Protein AF-A0A929Q0I8-F1 (afdb_monomer)

Secondary structure (DSSP, 8-state):
--TT-TT------TT---TT--B-TTTTTT-TT------TT---TT--B-TTTTTT-TT--EEE-TT---TT--B-TTTT---BTTBPPPPP---EEE-TT---TT-SB-TTTTTT-TT------TT---TT--B-TTTTTT-TT------TT---TT--B-TTTTTT-TT-S----TT---TT--B-TTTTTT-TT-S----TT---TT--B-TTTTTT-TT------TT---TT--B-TTTTTT-TT-S----TT---TT--SSTTSSTTTTTT-TT--EE--TT---TT--B-TTTTTT-TT--EE--TT---TT--B-TTTTTT-TT--EEE-TT---TT--B-TTTTTT-TT--EEE-TTGGG-SS--B-TTTTTT-TT------TT---TT--B-TTTTTT-TT--EEE-TT---TT--B-TTTTTT-TT--EEE-TT---TT--B-TTTTTT-TT------TT---TT--B-TTTTTT-TT-SEEE-TT---TT-SB-TTTTTT-TT--EEE-TT---TT--B-TTTTTT-TT--EEE-TT---TT--B-TTTTTT-TT--EEE-S-----TT-----TTTTTT-TT-EEE-TTS-EEE--TT--SGGG--TTTSSEE-THHHHHHHHS---TT-S----S-TTPPP--TT-----

Solvent-accessible surface area (backbone atoms only — not comparable to full-atom values): 29228 Å² total; per-residue (Å²): 120,43,52,61,39,42,85,42,45,72,75,89,55,96,86,56,89,32,64,84,41,41,69,40,57,30,29,36,15,35,15,35,44,21,38,56,66,78,51,78,73,46,42,32,66,52,21,34,35,38,30,24,22,42,13,34,26,29,40,25,34,48,45,66,42,61,59,40,38,33,64,51,23,36,33,37,34,21,22,46,12,24,72,46,99,90,44,94,50,70,68,30,42,32,41,46,64,43,49,73,42,38,35,35,60,51,22,38,32,41,29,24,24,35,13,34,27,36,45,22,41,56,64,73,48,85,45,45,34,34,66,50,21,30,30,36,30,21,26,38,13,34,17,32,41,21,47,51,66,73,49,84,62,47,36,31,69,51,20,32,31,39,26,21,23,37,16,30,19,33,38,24,47,59,72,74,54,78,65,46,40,31,73,51,22,33,31,36,28,17,23,38,16,29,21,33,36,20,44,54,64,80,52,83,59,44,38,33,66,53,21,33,33,34,36,20,26,37,19,35,18,34,37,23,44,49,63,75,48,84,61,43,38,29,68,51,21,32,26,40,11,23,24,37,16,32,20,33,36,21,45,55,64,76,48,91,45,51,41,34,77,44,33,36,64,48,61,59,20,50,17,23,25,34,21,34,19,36,34,24,36,51,58,75,47,78,67,39,47,34,54,53,32,25,24,40,33,25,26,37,15,38,16,35,40,23,40,51,65,69,48,80,51,42,35,30,65,50,19,35,30,37,31,24,23,36,18,33,18,34,40,21,37,51,47,68,40,62,59,40,40,36,50,50,19,34,33,32,34,24,22,38,16,35,15,34,44,25,47,45,70,44,49,80,31,36,62,40,28,66,48,30,29,33,34,32,23,23,40,16,33,18,34,43,22,39,61,71,78,52,91,37,54,46,29,74,51,26,38,39,44,28,24,24,34,20,36,16,34,35,24,35,51,45,73,41,63,69,40,42,30,66,60,23,36,45,38,35,24,25,36,17,34,15,34,43,24,38,47,71,40,58,85,39,46,37,32,73,53,21,32,34,37,26,21,24,39,14,34,18,32,40,24,46,62,71,83,54,84,70,45,38,30,63,57,22,32,36,38,32,22,23,34,17,32,21,36,34,22,38,54,44,70,40,49,66,34,35,32,56,49,20,42,31,36,35,24,22,37,17,36,16,35,45,23,41,43,65,40,46,82,30,42,30,30,60,51,19,31,33,34,32,26,24,35,16,35,18,34,42,22,36,55,44,63,46,47,58,61,37,45,49,50,41,49,33,39,23,25,23,40,16,43,14,43,45,24,31,38,35,32,35,50,91,67,56,67,41,95,81,56,80,51,71,24,57,39,18,46,32,66,23,70,48,25,39,10,19,27,83,86,66,49,79,35,68,56,49,93,90,63,21,41,59,83,29,66,23,38,67,66,13,42,19,25,51,62,57,60,51,60,45,48,72,76,51,68,77,64,93,84,53,97,70,90,83,79,90,76,89,87,73,77,90,60,71,89,76,78,77,85,80,135

Nearest PDB structures (foldseek):
  5zln-assembly1_B  TM=1.702E-01  e=1.047E-07  Mus musculus
  5y3m-assembly1_A  TM=1.767E-01  e=3.976E-07  Bos taurus
  8fo2-assembly1_E  TM=2.781E-01  e=6.245E-02  Homo sapiens
  8e06-assembly1_A  TM=2.350E-01  e=2.268E-01  Homo sapiens

Structure (mmCIF, N/CA/C/O backbone):
data_AF-A0A929Q0I8-F1
#
_entry.id   AF-A0A929Q0I8-F1
#
loop_
_atom_site.group_PDB
_atom_site.id
_atom_site.type_symbol
_atom_site.label_atom_id
_atom_site.label_alt_id
_atom_site.label_comp_id
_atom_site.label_asym_id
_atom_site.label_entity_id
_atom_site.label_seq_id
_atom_site.pdbx_PDB_ins_code
_atom_site.Cartn_x
_atom_site.Cartn_y
_atom_site.Cartn_z
_atom_site.occupancy
_atom_site.B_iso_or_equiv
_atom_site.auth_seq_id
_atom_site.auth_comp_id
_atom_site.auth_asym_id
_atom_site.auth_atom_id
_atom_site.pdbx_PDB_model_num
ATOM 1 N N . MET A 1 1 ? -1.353 19.600 44.194 1.00 79.69 1 MET A N 1
ATOM 2 C CA . MET A 1 1 ? -0.364 19.901 45.259 1.00 79.69 1 MET A CA 1
ATOM 3 C C . MET A 1 1 ? 1.041 19.436 44.879 1.00 79.69 1 MET A C 1
ATOM 5 O O . MET A 1 1 ? 1.974 20.215 45.030 1.00 79.69 1 MET A O 1
ATOM 9 N N . PHE A 1 2 ? 1.204 18.216 44.356 1.00 90.06 2 PHE A N 1
ATOM 10 C CA . PHE A 1 2 ? 2.511 17.620 44.038 1.00 90.06 2 PHE A CA 1
ATOM 11 C C . PHE A 1 2 ? 2.788 17.461 42.538 1.00 90.06 2 PHE A C 1
ATOM 13 O O . PHE A 1 2 ? 3.852 16.965 42.183 1.00 90.06 2 PHE A O 1
ATOM 20 N N . LYS A 1 3 ? 1.869 17.923 41.677 1.00 89.94 3 LYS A N 1
ATOM 21 C CA . LYS A 1 3 ? 1.987 17.838 40.219 1.00 89.94 3 LYS A CA 1
ATOM 22 C C . LYS A 1 3 ? 3.400 18.173 39.714 1.00 89.94 3 LYS A C 1
ATOM 24 O O . LYS A 1 3 ? 3.936 19.227 40.060 1.00 89.94 3 LYS A O 1
ATOM 29 N N . GLY A 1 4 ? 3.964 17.303 38.877 1.00 87.38 4 GLY A N 1
ATOM 30 C CA . GLY A 1 4 ? 5.239 17.513 38.182 1.00 87.38 4 GLY A CA 1
ATOM 31 C C . GLY A 1 4 ? 6.490 17.339 39.045 1.00 87.38 4 GLY A C 1
ATOM 32 O O . GLY A 1 4 ? 7.600 17.583 38.571 1.00 87.38 4 GLY A O 1
ATOM 33 N N . ARG A 1 5 ? 6.359 16.932 40.315 1.00 90.94 5 ARG A N 1
ATOM 34 C CA . ARG A 1 5 ? 7.515 16.656 41.182 1.00 90.94 5 ARG A CA 1
ATOM 35 C C . ARG A 1 5 ? 8.110 15.287 40.852 1.00 90.94 5 ARG A C 1
ATOM 37 O O . ARG A 1 5 ? 7.909 14.325 41.587 1.00 90.94 5 ARG A O 1
ATOM 44 N N . SER A 1 6 ? 8.849 15.217 39.750 1.00 86.25 6 SER A N 1
ATOM 45 C CA . SER A 1 6 ? 9.398 13.976 39.192 1.00 86.25 6 SER A CA 1
ATOM 46 C C . SER A 1 6 ? 10.383 13.253 40.110 1.00 86.25 6 SER A C 1
ATOM 48 O O . SER A 1 6 ? 10.469 12.038 40.040 1.00 86.25 6 SER A O 1
ATOM 50 N N . THR A 1 7 ? 11.083 13.959 41.002 1.00 88.88 7 THR A N 1
ATOM 51 C CA . THR A 1 7 ? 12.050 13.378 41.955 1.00 88.88 7 THR A CA 1
ATOM 52 C C . THR A 1 7 ? 11.431 12.934 43.284 1.00 88.88 7 THR A C 1
ATOM 54 O O . THR A 1 7 ? 12.147 12.488 44.178 1.00 88.88 7 THR A O 1
ATOM 57 N N . LEU A 1 8 ? 10.115 13.085 43.454 1.00 88.12 8 LEU A N 1
ATOM 58 C CA . LEU A 1 8 ? 9.428 12.773 44.703 1.00 88.12 8 LEU A CA 1
ATOM 59 C C . LEU A 1 8 ? 9.242 11.260 44.855 1.00 88.12 8 LEU A C 1
ATOM 61 O O . LEU A 1 8 ? 8.401 10.678 44.181 1.00 88.12 8 LEU A O 1
ATOM 65 N N . GLU A 1 9 ? 10.015 10.636 45.745 1.00 87.12 9 GLU A N 1
ATOM 66 C CA . GLU A 1 9 ? 9.965 9.180 45.960 1.00 87.12 9 GLU A CA 1
ATOM 67 C C . GLU A 1 9 ? 8.986 8.747 47.058 1.00 87.12 9 GLU A C 1
ATOM 69 O O . GLU A 1 9 ? 8.357 7.700 46.931 1.00 87.12 9 GLU A O 1
ATOM 74 N N . ASN A 1 10 ? 8.861 9.546 48.125 1.00 82.12 10 ASN A N 1
ATOM 75 C CA . ASN A 1 10 ? 8.036 9.270 49.305 1.00 82.12 10 ASN A CA 1
ATOM 76 C C . ASN A 1 10 ? 7.401 10.566 49.830 1.00 82.12 10 ASN A C 1
ATOM 78 O O . ASN A 1 10 ? 7.987 11.644 49.701 1.00 82.12 10 ASN A O 1
ATOM 82 N N . ILE A 1 11 ? 6.225 10.462 50.454 1.00 82.19 11 ILE A N 1
ATOM 83 C CA . ILE A 1 11 ? 5.508 11.596 51.051 1.00 82.19 11 ILE A CA 1
ATOM 84 C C . ILE A 1 11 ? 4.921 11.165 52.398 1.00 82.19 11 ILE A C 1
ATOM 86 O O . ILE A 1 11 ? 4.290 10.115 52.486 1.00 82.19 11 ILE A O 1
ATOM 90 N N . ASP A 1 12 ? 5.117 11.983 53.431 1.00 83.81 12 ASP A N 1
ATOM 91 C CA . ASP A 1 12 ? 4.470 11.821 54.736 1.00 83.81 12 ASP A CA 1
ATOM 92 C C . ASP A 1 12 ? 3.257 12.760 54.840 1.00 83.81 12 ASP A C 1
ATOM 94 O O . ASP A 1 12 ? 3.385 13.975 54.668 1.00 83.81 12 ASP A O 1
ATOM 98 N N . PHE A 1 13 ? 2.084 12.189 55.121 1.00 84.31 13 PHE A N 1
ATOM 99 C CA . PHE A 1 13 ? 0.815 12.908 55.276 1.00 84.31 13 PHE A CA 1
ATOM 100 C C . PHE A 1 13 ? 0.287 12.941 56.710 1.00 84.31 13 PHE A C 1
ATOM 102 O O . PHE A 1 13 ? -0.841 13.377 56.923 1.00 84.31 13 PHE A O 1
ATOM 109 N N . SER A 1 14 ? 1.073 12.510 57.699 1.00 84.19 14 SER A N 1
ATOM 110 C CA . SER A 1 14 ? 0.638 12.389 59.099 1.00 84.19 14 SER A CA 1
ATOM 111 C C . SER A 1 14 ? 0.013 13.659 59.699 1.00 84.19 14 SER A C 1
ATOM 113 O O . SER A 1 14 ? -0.784 13.556 60.625 1.00 84.19 14 SER A O 1
ATOM 115 N N . ASN A 1 15 ? 0.321 14.841 59.150 1.00 83.56 15 ASN A N 1
ATOM 116 C CA . ASN A 1 15 ? -0.175 16.140 59.620 1.00 83.56 15 ASN A CA 1
ATOM 117 C C . ASN A 1 15 ? -1.026 16.904 58.585 1.00 83.56 15 ASN A C 1
ATOM 119 O O . ASN A 1 15 ? -1.163 18.124 58.689 1.00 83.56 15 ASN A O 1
ATOM 123 N N . VAL A 1 16 ? -1.556 16.232 57.557 1.00 87.44 16 VAL A N 1
ATOM 124 C CA . VAL A 1 16 ? -2.343 16.881 56.493 1.00 87.44 16 VAL A CA 1
ATOM 125 C C . VAL A 1 16 ? -3.837 16.635 56.703 1.00 87.44 16 VAL A C 1
ATOM 127 O O . VAL A 1 16 ? -4.315 15.521 56.520 1.00 87.44 16 VAL A O 1
ATOM 130 N N . ASP A 1 17 ? -4.586 17.690 57.036 1.00 90.00 17 ASP A N 1
ATOM 131 C CA . ASP A 1 17 ? -6.053 17.661 57.066 1.00 90.00 17 ASP A CA 1
ATOM 132 C C . ASP A 1 17 ? -6.619 17.837 55.649 1.00 90.00 17 ASP A C 1
ATOM 134 O O . ASP A 1 17 ? -6.392 18.854 54.986 1.00 90.00 17 ASP A O 1
ATOM 138 N N . THR A 1 18 ? -7.354 16.829 55.182 1.00 93.44 18 THR A N 1
ATOM 139 C CA . THR A 1 18 ? -7.982 16.794 53.853 1.00 93.44 18 THR A CA 1
ATOM 140 C C . THR A 1 18 ? -9.503 16.947 53.900 1.00 93.44 18 THR A C 1
ATOM 142 O O . THR A 1 18 ? -10.119 17.060 52.843 1.00 93.44 18 THR A O 1
ATOM 145 N N . SER A 1 19 ? -10.107 17.076 55.088 1.00 93.88 19 SER A N 1
ATOM 146 C CA . SER A 1 19 ? -11.567 17.078 55.285 1.00 93.88 19 SER A CA 1
ATOM 147 C C . SER A 1 19 ? -12.307 18.175 54.512 1.00 93.88 19 SER A C 1
ATOM 149 O O . SER A 1 19 ? -13.461 18.004 54.138 1.00 93.88 19 SER A O 1
ATOM 151 N N . ASN A 1 20 ? -11.648 19.298 54.209 1.00 94.38 20 ASN A N 1
ATOM 152 C CA . ASN A 1 20 ? -12.231 20.410 53.447 1.00 94.38 20 ASN A CA 1
ATOM 153 C C . ASN A 1 20 ? -11.864 20.405 51.950 1.00 94.38 20 ASN A C 1
ATOM 155 O O . ASN A 1 20 ? -12.253 21.318 51.211 1.00 94.38 20 ASN A O 1
ATOM 159 N N . VAL A 1 21 ? -11.096 19.418 51.480 1.00 95.44 21 VAL A N 1
ATOM 160 C CA . VAL A 1 21 ? -10.652 19.342 50.084 1.00 95.44 21 VAL A CA 1
ATOM 161 C C . VAL A 1 21 ? -11.817 18.908 49.202 1.00 95.44 21 VAL A C 1
ATOM 163 O O . VAL A 1 21 ? -12.385 17.838 49.377 1.00 95.44 21 VAL A O 1
ATOM 166 N N . LYS A 1 22 ? -12.145 19.737 48.205 1.00 95.31 22 LYS A N 1
ATOM 167 C CA . LYS A 1 22 ? -13.172 19.422 47.196 1.00 95.31 22 LYS A CA 1
ATOM 168 C C . LYS A 1 22 ? -12.602 18.940 45.867 1.00 95.31 22 LYS A C 1
ATOM 170 O O . LYS A 1 22 ? -13.297 18.294 45.095 1.00 95.31 22 LYS A O 1
ATOM 175 N N . ASN A 1 23 ? -11.350 19.277 45.574 1.00 95.81 23 ASN A N 1
ATOM 176 C CA . ASN A 1 23 ? -10.743 19.041 44.272 1.00 95.81 23 ASN A CA 1
ATOM 177 C C . ASN A 1 23 ? -9.352 18.419 44.449 1.00 95.81 23 ASN A C 1
ATOM 179 O O . ASN A 1 23 ? -8.457 19.047 45.016 1.00 95.81 23 ASN A O 1
ATOM 183 N N . MET A 1 24 ? -9.191 17.192 43.954 1.00 96.06 24 MET A N 1
ATOM 184 C CA . MET A 1 24 ? -7.927 16.449 43.922 1.00 96.06 24 MET A CA 1
ATOM 185 C C . MET A 1 24 ? -7.386 16.282 42.492 1.00 96.06 24 MET A C 1
ATOM 187 O O . MET A 1 24 ? -6.508 15.451 42.247 1.00 96.06 24 MET A O 1
ATOM 191 N N . TYR A 1 25 ? -7.861 17.108 41.555 1.00 96.12 25 TYR A N 1
ATOM 192 C CA . TYR A 1 25 ? -7.395 17.156 40.175 1.00 96.12 25 TYR A CA 1
ATOM 193 C C . TYR A 1 25 ? -5.869 17.244 40.118 1.00 96.12 25 TYR A C 1
ATOM 195 O O . TYR A 1 25 ? -5.253 18.157 40.682 1.00 96.12 25 TYR A O 1
ATOM 203 N N . MET A 1 26 ? -5.257 16.283 39.426 1.00 95.00 26 MET A N 1
ATOM 204 C CA . MET A 1 26 ? -3.807 16.196 39.229 1.00 95.00 26 MET A CA 1
ATOM 205 C C . MET A 1 26 ? -2.979 16.236 40.524 1.00 95.00 26 MET A C 1
ATOM 207 O O . MET A 1 26 ? -1.839 16.709 40.502 1.00 95.00 26 MET A O 1
ATOM 211 N N . MET A 1 27 ? -3.513 15.792 41.670 1.00 94.81 27 MET A N 1
ATOM 212 C CA . MET A 1 27 ? -2.831 15.967 42.958 1.00 94.81 27 MET A CA 1
ATOM 213 C C . MET A 1 27 ? -1.394 15.426 42.956 1.00 94.81 27 MET A C 1
ATOM 215 O O . MET A 1 27 ? -0.507 16.152 43.423 1.00 94.81 27 MET A O 1
ATOM 219 N N . PHE A 1 28 ? -1.190 14.234 42.389 1.00 94.31 28 PHE A N 1
ATOM 220 C CA . PHE A 1 28 ? 0.084 13.521 42.229 1.00 94.31 28 PHE A CA 1
ATOM 221 C C . PHE A 1 28 ? 0.508 13.360 40.769 1.00 94.31 28 PHE A C 1
ATOM 223 O O . PHE A 1 28 ? 1.432 12.610 40.476 1.00 94.31 28 PHE A O 1
ATOM 230 N N . CYS A 1 29 ? -0.155 14.047 39.840 1.00 93.31 29 CYS A N 1
ATOM 231 C CA . CYS A 1 29 ? 0.112 13.842 38.426 1.00 93.31 29 CYS A CA 1
ATOM 232 C C . CYS A 1 29 ? 1.588 14.125 38.086 1.00 93.31 29 CYS A C 1
ATOM 234 O O . CYS A 1 29 ? 2.140 15.122 38.547 1.00 93.31 29 CYS A O 1
ATOM 236 N N . GLU A 1 30 ? 2.226 13.279 37.277 1.00 92.00 30 GLU A N 1
ATOM 237 C CA . GLU A 1 30 ? 3.642 13.400 36.880 1.00 92.00 30 GLU A CA 1
ATOM 238 C C . GLU A 1 30 ? 4.655 13.263 38.036 1.00 92.00 30 GLU A C 1
ATOM 240 O O . GLU A 1 30 ? 5.812 13.674 37.914 1.00 92.00 30 GLU A O 1
ATOM 245 N N . CYS A 1 31 ? 4.272 12.656 39.163 1.00 93.38 31 CYS A N 1
ATOM 246 C CA . CYS A 1 31 ? 5.220 12.210 40.188 1.00 93.38 31 CYS A CA 1
ATOM 247 C C . CYS A 1 31 ? 5.913 10.903 39.752 1.00 93.38 31 CYS A C 1
ATOM 249 O O . CYS A 1 31 ? 5.672 9.836 40.309 1.00 93.38 31 CYS A O 1
ATOM 251 N N . SER A 1 32 ? 6.765 10.977 38.725 1.00 91.31 32 SER A N 1
ATOM 252 C CA . SER A 1 32 ? 7.326 9.807 38.028 1.00 91.31 32 SER A CA 1
ATOM 253 C C . SER A 1 32 ? 8.183 8.880 38.895 1.00 91.31 32 SER A C 1
ATOM 255 O O . SER A 1 32 ? 8.200 7.683 38.629 1.00 91.31 32 SER A O 1
ATOM 257 N N . SER A 1 33 ? 8.873 9.383 39.926 1.00 92.75 33 SER A N 1
ATOM 258 C CA . SER A 1 33 ? 9.679 8.557 40.849 1.00 92.75 33 SER A CA 1
ATOM 259 C C . SER A 1 33 ? 8.918 8.064 42.084 1.00 92.75 33 SER A C 1
ATOM 261 O O . SER A 1 33 ? 9.507 7.379 42.921 1.00 92.75 33 SER A O 1
ATOM 263 N N . LEU A 1 34 ? 7.627 8.383 42.219 1.00 92.00 34 LEU A N 1
ATOM 264 C CA . LEU A 1 34 ? 6.819 7.971 43.366 1.00 92.00 34 LEU A CA 1
ATOM 265 C C . LEU A 1 34 ? 6.562 6.464 43.302 1.00 92.00 34 LEU A C 1
ATOM 267 O O . LEU A 1 34 ? 5.889 6.000 42.386 1.00 92.00 34 LEU A O 1
ATOM 271 N N . LYS A 1 35 ? 7.090 5.702 44.268 1.00 90.00 35 LYS A N 1
ATOM 272 C CA . LYS A 1 35 ? 7.001 4.228 44.264 1.00 90.00 35 LYS A CA 1
ATOM 273 C C . LYS A 1 35 ? 5.825 3.681 45.056 1.00 90.00 35 LYS A C 1
ATOM 275 O O . LYS A 1 35 ? 5.231 2.677 44.671 1.00 90.00 35 LYS A O 1
ATOM 280 N N . GLN A 1 36 ? 5.522 4.324 46.179 1.00 86.75 36 GLN A N 1
ATOM 281 C CA . GLN A 1 36 ? 4.468 3.935 47.109 1.00 86.75 36 GLN A CA 1
ATOM 282 C C . GLN A 1 36 ? 3.851 5.179 47.741 1.00 86.75 36 GLN A C 1
ATOM 284 O O . GLN A 1 36 ? 4.477 6.237 47.822 1.00 86.75 36 GLN A O 1
ATOM 289 N N . LEU A 1 37 ? 2.613 5.040 48.205 1.00 89.62 37 LEU A N 1
ATOM 290 C CA . LEU A 1 37 ? 1.876 6.112 48.850 1.00 89.62 37 LEU A CA 1
ATOM 291 C C . LEU A 1 37 ? 0.968 5.516 49.921 1.00 89.62 37 LEU A C 1
ATOM 293 O O . LEU A 1 37 ? 0.242 4.562 49.653 1.00 89.62 37 LEU A O 1
ATOM 297 N N . LYS A 1 38 ? 1.004 6.087 51.125 1.00 88.56 38 LYS A N 1
ATOM 298 C CA . LYS A 1 38 ? 0.107 5.712 52.217 1.00 88.56 38 LYS A CA 1
ATOM 299 C C . LYS A 1 38 ? -0.932 6.810 52.400 1.00 88.56 38 LYS A C 1
ATOM 301 O O . LYS A 1 38 ? -0.564 7.944 52.703 1.00 88.56 38 LYS A O 1
ATOM 306 N N . LEU A 1 39 ? -2.205 6.480 52.191 1.00 90.00 39 LEU A N 1
ATOM 307 C CA . LEU A 1 39 ? -3.308 7.448 52.134 1.00 90.00 39 LEU A CA 1
ATOM 308 C C . LEU A 1 39 ? -4.411 7.194 53.172 1.00 90.00 39 LEU A C 1
ATOM 310 O O . LEU A 1 39 ? -5.473 7.806 53.115 1.00 90.00 39 LEU A O 1
ATOM 314 N N . ASP A 1 40 ? -4.148 6.345 54.162 1.00 87.19 40 ASP A N 1
ATOM 315 C CA . ASP A 1 40 ? -5.127 5.900 55.164 1.00 87.19 40 ASP A CA 1
ATOM 316 C C . ASP A 1 40 ? -5.752 7.048 55.980 1.00 87.19 40 ASP A C 1
ATOM 318 O O . ASP A 1 40 ? -6.821 6.885 56.556 1.00 87.19 40 ASP A O 1
ATOM 322 N N . LEU A 1 41 ? -5.080 8.203 56.044 1.00 88.06 41 LEU A N 1
ATOM 323 C CA . LEU A 1 41 ? -5.513 9.382 56.801 1.00 88.06 41 LEU A CA 1
ATOM 324 C C . LEU A 1 41 ? -6.269 10.418 55.953 1.00 88.06 41 LEU A C 1
ATOM 326 O O . LEU A 1 41 ? -6.646 11.465 56.475 1.00 88.06 41 LEU A O 1
ATOM 330 N N . PHE A 1 42 ? -6.455 10.176 54.652 1.00 91.62 42 PHE A N 1
ATOM 331 C CA . PHE A 1 42 ? -7.177 11.110 53.791 1.00 91.62 42 PHE A CA 1
ATOM 332 C C . PHE A 1 42 ? -8.688 10.998 54.017 1.00 91.62 42 PHE A C 1
ATOM 334 O O . PHE A 1 42 ? -9.277 9.947 53.779 1.00 91.62 42 PHE A O 1
ATOM 341 N N . ASP A 1 43 ? -9.323 12.107 54.388 1.00 93.44 43 ASP A N 1
ATOM 342 C CA . ASP A 1 43 ? -10.771 12.269 54.313 1.00 93.44 43 ASP A CA 1
ATOM 343 C C . ASP A 1 43 ? -11.129 12.798 52.920 1.00 93.44 43 ASP A C 1
ATOM 345 O O . ASP A 1 43 ? -10.818 13.932 52.553 1.00 93.44 43 ASP A O 1
ATOM 349 N N . THR A 1 44 ? -11.761 11.941 52.123 1.00 96.25 44 THR A N 1
ATOM 350 C CA . THR A 1 44 ? -12.180 12.247 50.748 1.00 96.25 44 THR A CA 1
ATOM 351 C C . THR A 1 44 ? -13.679 12.498 50.628 1.00 96.25 44 THR A C 1
ATOM 353 O O . THR A 1 44 ? -14.160 12.765 49.528 1.00 96.25 44 THR A O 1
ATOM 356 N N . SER A 1 45 ? -14.413 12.514 51.747 1.00 96.19 45 SER A N 1
ATOM 357 C CA . SER A 1 45 ? -15.878 12.600 51.760 1.00 96.19 45 SER A CA 1
ATOM 358 C C . SER A 1 45 ? -16.430 13.877 51.117 1.00 96.19 45 SER A C 1
ATOM 360 O O . SER A 1 45 ? -17.559 13.879 50.637 1.00 96.19 45 SER A O 1
ATOM 362 N N . ASN A 1 46 ? -15.643 14.956 51.041 1.00 96.81 46 ASN A N 1
ATOM 363 C CA . ASN A 1 46 ? -16.028 16.217 50.394 1.00 96.81 46 ASN A CA 1
ATOM 364 C C . ASN A 1 46 ? -15.476 16.396 48.967 1.00 96.81 46 ASN A C 1
ATOM 366 O O . ASN A 1 46 ? -15.761 17.415 48.329 1.00 96.81 46 ASN A O 1
ATOM 370 N N . VAL A 1 47 ? -14.700 15.437 48.454 1.00 97.81 47 VAL A N 1
ATOM 371 C CA . VAL A 1 47 ? -14.067 15.524 47.132 1.00 97.81 47 VAL A CA 1
ATOM 372 C C . VAL A 1 47 ? -15.094 15.261 46.034 1.00 97.81 47 VAL A C 1
ATOM 374 O O . VAL A 1 47 ? -15.827 14.278 46.074 1.00 97.81 47 VAL A O 1
ATOM 377 N N . THR A 1 48 ? -15.119 16.127 45.019 1.00 97.00 48 THR A N 1
ATOM 378 C CA . THR A 1 48 ? -16.024 16.017 43.865 1.00 97.00 48 THR A CA 1
ATOM 379 C C . THR A 1 48 ? -15.310 15.770 42.532 1.00 97.00 48 THR A C 1
ATOM 381 O O . THR A 1 48 ? -15.947 15.312 41.580 1.00 97.00 48 THR A O 1
ATOM 384 N N . ASP A 1 49 ? -14.000 16.036 42.453 1.00 97.25 49 ASP A N 1
ATOM 385 C CA . ASP A 1 49 ? -13.169 15.891 41.246 1.00 97.25 49 ASP A CA 1
ATOM 386 C C . ASP A 1 49 ? -11.849 15.174 41.577 1.00 97.25 49 ASP A C 1
ATOM 388 O O . ASP A 1 49 ? -11.037 15.686 42.356 1.00 97.25 49 ASP A O 1
ATOM 392 N N . MET A 1 50 ? -11.641 13.998 40.974 1.00 97.06 50 MET A N 1
ATOM 393 C CA . MET A 1 50 ? -10.422 13.182 41.094 1.00 97.06 50 MET A CA 1
ATOM 394 C C . MET A 1 50 ? -9.722 12.966 39.743 1.00 97.06 50 MET A C 1
ATOM 396 O O . MET A 1 50 ? -8.910 12.047 39.594 1.00 97.06 50 MET A O 1
ATOM 400 N N . ARG A 1 51 ? -10.014 13.793 38.732 1.00 96.38 51 ARG A N 1
ATOM 401 C CA . ARG A 1 51 ? -9.406 13.642 37.403 1.00 96.38 51 ARG A CA 1
ATOM 402 C C . ARG A 1 51 ? -7.880 13.665 37.485 1.00 96.38 51 ARG A C 1
ATOM 404 O O . ARG A 1 51 ? -7.288 14.487 38.188 1.00 96.38 51 ARG A O 1
ATOM 411 N N . LEU A 1 52 ? -7.233 12.771 36.742 1.00 95.25 52 LEU A N 1
ATOM 412 C CA . LEU A 1 52 ? -5.771 12.691 36.625 1.00 95.25 52 LEU A CA 1
ATOM 413 C C . LEU A 1 52 ? -5.007 12.601 37.962 1.00 95.25 52 LEU A C 1
ATOM 415 O O . LEU A 1 52 ? -3.815 12.909 37.993 1.00 95.25 52 LEU A O 1
ATOM 419 N N . MET A 1 53 ? -5.654 12.228 39.075 1.00 96.19 53 MET A N 1
ATOM 420 C CA . MET A 1 53 ? -5.071 12.354 40.418 1.00 96.19 53 MET A CA 1
ATOM 421 C C . MET A 1 53 ? -3.699 11.677 40.540 1.00 96.19 53 MET A C 1
ATOM 423 O O . MET A 1 53 ? -2.794 12.279 41.116 1.00 96.19 53 MET A O 1
ATOM 427 N N . PHE A 1 54 ? -3.535 10.493 39.946 1.00 95.19 54 PHE A N 1
ATOM 428 C CA . PHE A 1 54 ? -2.308 9.686 39.912 1.00 95.19 54 PHE A CA 1
ATOM 429 C C . PHE A 1 54 ? -1.772 9.483 38.486 1.00 95.19 54 PHE A C 1
ATOM 431 O O . PHE A 1 54 ? -0.977 8.577 38.228 1.00 95.19 54 PHE A O 1
ATOM 438 N N . SER A 1 55 ? -2.211 10.314 37.540 1.00 93.88 55 SER A N 1
ATOM 439 C CA . SER A 1 55 ? -1.804 10.187 36.145 1.00 93.88 55 SER A CA 1
ATOM 440 C C . SER A 1 55 ? -0.293 10.386 36.000 1.00 93.88 55 SER A C 1
ATOM 442 O O . SER A 1 55 ? 0.281 11.295 36.599 1.00 93.88 55 SER A O 1
ATOM 444 N N . ARG A 1 56 ? 0.371 9.560 35.188 1.00 91.56 56 ARG A N 1
ATOM 445 C CA . ARG A 1 56 ? 1.829 9.609 34.954 1.00 91.56 56 ARG A CA 1
ATOM 446 C C . ARG A 1 56 ? 2.709 9.379 36.199 1.00 91.56 56 ARG A C 1
ATOM 448 O O . ARG A 1 56 ? 3.871 9.785 36.216 1.00 91.56 56 ARG A O 1
ATOM 455 N N . CYS A 1 57 ? 2.200 8.707 37.230 1.00 93.38 57 CYS A N 1
ATOM 456 C CA . CYS A 1 57 ? 3.021 8.152 38.312 1.00 93.38 57 CYS A CA 1
ATOM 457 C C . CYS A 1 57 ? 3.708 6.851 37.853 1.00 93.38 57 CYS A C 1
ATOM 459 O O . CYS A 1 57 ? 3.341 5.760 38.283 1.00 93.38 57 CYS A O 1
ATOM 461 N N . SER A 1 58 ? 4.681 6.953 36.942 1.00 92.62 58 SER A N 1
ATOM 462 C CA . SER A 1 58 ? 5.243 5.799 36.220 1.00 92.62 58 SER A CA 1
ATOM 463 C C . SER A 1 58 ? 5.939 4.759 37.106 1.00 92.62 58 SER A C 1
ATOM 465 O O . SER A 1 58 ? 5.947 3.589 36.738 1.00 92.62 58 SER A O 1
ATOM 467 N N . SER A 1 59 ? 6.488 5.146 38.264 1.00 93.94 59 SER A N 1
ATOM 468 C CA . SER A 1 59 ? 7.134 4.216 39.210 1.00 93.94 59 SER A CA 1
ATOM 469 C C . SER A 1 59 ? 6.197 3.641 40.278 1.00 93.94 59 SER A C 1
ATOM 471 O O . SER A 1 59 ? 6.655 2.841 41.093 1.00 93.94 59 SER A O 1
ATOM 473 N N . LEU A 1 60 ? 4.918 4.032 40.311 1.00 93.75 60 LEU A N 1
ATOM 474 C CA . LEU A 1 60 ? 3.986 3.595 41.351 1.00 93.75 60 LEU A CA 1
ATOM 475 C C . LEU A 1 60 ? 3.610 2.129 41.121 1.00 93.75 60 LEU A C 1
ATOM 477 O O . LEU A 1 60 ? 2.943 1.817 40.141 1.00 93.75 60 LEU A O 1
ATOM 481 N N . GLU A 1 61 ? 4.030 1.232 42.015 1.00 94.38 61 GLU A N 1
ATOM 482 C CA . GLU A 1 61 ? 3.848 -0.216 41.816 1.00 94.38 61 GLU A CA 1
ATOM 483 C C . GLU A 1 61 ? 2.511 -0.744 42.342 1.00 94.38 61 GLU A C 1
ATOM 485 O O . GLU A 1 61 ? 1.930 -1.678 41.783 1.00 94.38 61 GLU A O 1
ATOM 490 N N . SER A 1 62 ? 2.016 -0.150 43.423 1.00 94.12 62 SER A N 1
ATOM 491 C CA . SER A 1 62 ? 0.782 -0.557 44.088 1.00 94.12 62 SER A CA 1
ATOM 492 C C . SER A 1 62 ? 0.129 0.626 44.786 1.00 94.12 62 SER A C 1
ATOM 494 O O . SER A 1 62 ? 0.836 1.497 45.299 1.00 94.12 62 SER A O 1
ATOM 496 N N . LEU A 1 63 ? -1.198 0.617 44.884 1.00 94.81 63 LEU A N 1
ATOM 497 C CA . LEU A 1 63 ? -1.940 1.642 45.610 1.00 94.81 63 LEU A CA 1
ATOM 498 C C . LEU A 1 63 ? -3.132 1.036 46.355 1.00 94.81 63 LEU A C 1
ATOM 500 O O . LEU A 1 63 ? -3.922 0.295 45.772 1.00 94.81 63 LEU A O 1
ATOM 504 N N . ASP A 1 64 ? -3.265 1.367 47.637 1.00 94.69 64 ASP A N 1
ATOM 505 C CA . ASP A 1 64 ? -4.422 0.996 48.449 1.00 94.69 64 ASP A CA 1
ATOM 506 C C . ASP A 1 64 ? -5.293 2.230 48.702 1.00 94.69 64 ASP A C 1
ATOM 508 O O . ASP A 1 64 ? -4.822 3.205 49.288 1.00 94.69 64 ASP A O 1
ATOM 512 N N . LEU A 1 65 ? -6.541 2.200 48.223 1.00 95.25 65 LEU A N 1
ATOM 513 C CA . LEU A 1 65 ? -7.504 3.294 48.357 1.00 95.25 65 LEU A CA 1
ATOM 514 C C . LEU A 1 65 ? -8.747 2.894 49.163 1.00 95.25 65 LEU A C 1
ATOM 516 O O . LEU A 1 65 ? -9.764 3.573 49.072 1.00 95.25 65 LEU A O 1
ATOM 520 N N . GLN A 1 66 ? -8.687 1.839 49.982 1.00 93.81 66 GLN A N 1
ATOM 521 C CA . GLN A 1 66 ? -9.836 1.391 50.789 1.00 93.81 66 GLN A CA 1
ATOM 522 C C . GLN A 1 66 ? -10.400 2.448 51.758 1.00 93.81 66 GLN A C 1
ATOM 524 O O . GLN A 1 66 ? -11.543 2.334 52.194 1.00 93.81 66 GLN A O 1
ATOM 529 N N . SER A 1 67 ? -9.610 3.462 52.133 1.00 92.88 67 SER A N 1
ATOM 530 C CA . SER A 1 67 ? -10.056 4.561 52.999 1.00 92.88 67 SER A CA 1
ATOM 531 C C . SER A 1 67 ? -10.847 5.637 52.251 1.00 92.88 67 SER A C 1
ATOM 533 O O . SER A 1 67 ? -11.401 6.533 52.887 1.00 92.88 67 SER A O 1
ATOM 535 N N . PHE A 1 68 ? -10.894 5.591 50.915 1.00 96.06 68 PHE A N 1
ATOM 536 C CA . PHE A 1 68 ? -11.519 6.645 50.125 1.00 96.06 68 PHE A CA 1
ATOM 537 C C . PHE A 1 68 ? -13.045 6.511 50.136 1.00 96.06 68 PHE A C 1
ATOM 539 O O . PHE A 1 68 ? -13.581 5.447 49.822 1.00 96.06 68 PHE A O 1
ATOM 546 N N . ASP A 1 69 ? -13.734 7.616 50.433 1.00 95.81 69 ASP A N 1
ATOM 547 C CA . ASP A 1 69 ? -15.175 7.791 50.265 1.00 95.81 69 ASP A CA 1
ATOM 548 C C . ASP A 1 69 ? -15.432 8.602 48.993 1.00 95.81 69 ASP A C 1
ATOM 550 O O . ASP A 1 69 ? -15.305 9.826 48.969 1.00 95.81 69 ASP A O 1
ATOM 554 N N . THR A 1 70 ? -15.785 7.910 47.911 1.00 97.06 70 THR A N 1
ATOM 555 C CA . THR A 1 70 ? -15.961 8.528 46.591 1.00 97.06 70 THR A CA 1
ATOM 556 C C . THR A 1 70 ? -17.408 8.891 46.267 1.00 97.06 70 THR A C 1
ATOM 558 O O . THR A 1 70 ? -17.680 9.332 45.152 1.00 97.06 70 THR A O 1
ATOM 561 N N . ARG A 1 71 ? -18.341 8.806 47.231 1.00 96.38 71 ARG A N 1
ATOM 562 C CA . ARG A 1 71 ? -19.782 9.024 46.983 1.00 96.38 71 ARG A CA 1
ATOM 563 C C . ARG A 1 71 ? -20.125 10.386 46.385 1.00 96.38 71 ARG A C 1
ATOM 565 O O . ARG A 1 71 ? -21.143 10.513 45.717 1.00 96.38 71 ARG A O 1
ATOM 572 N N . ASN A 1 72 ? -19.309 11.407 46.642 1.00 96.56 72 ASN A N 1
ATOM 573 C CA . ASN A 1 72 ? -19.518 12.766 46.136 1.00 96.56 72 ASN A CA 1
ATOM 574 C C . ASN A 1 72 ? -18.695 13.073 44.875 1.00 96.56 72 ASN A C 1
ATOM 576 O O . ASN A 1 72 ? -18.849 14.146 44.287 1.00 96.56 72 ASN A O 1
ATOM 580 N N . VAL A 1 73 ? -17.845 12.142 44.432 1.00 97.69 73 VAL A N 1
ATOM 581 C CA . VAL A 1 73 ? -17.031 12.297 43.228 1.00 97.69 73 VAL A CA 1
ATOM 582 C C . VAL A 1 73 ? -17.929 12.180 42.003 1.00 97.69 73 VAL A C 1
ATOM 584 O O . VAL A 1 73 ? -18.735 11.262 41.881 1.00 97.69 73 VAL A O 1
ATOM 587 N N . THR A 1 74 ? -17.776 13.126 41.080 1.00 95.12 74 THR A N 1
ATOM 588 C CA . THR A 1 74 ? -18.570 13.192 39.841 1.00 95.12 74 THR A CA 1
ATOM 589 C C . THR A 1 74 ? -17.756 12.826 38.601 1.00 95.12 74 THR A C 1
ATOM 591 O O . THR A 1 74 ? -18.311 12.411 37.588 1.00 95.12 74 THR A O 1
ATOM 594 N N . THR A 1 75 ? -16.426 12.920 38.668 1.00 95.00 75 THR A N 1
ATOM 595 C CA . THR A 1 75 ? -15.525 12.528 37.580 1.00 95.00 75 THR A CA 1
ATOM 596 C C . THR A 1 75 ? -14.185 12.030 38.116 1.00 95.00 75 THR A C 1
ATOM 598 O O . THR A 1 75 ? -13.623 12.578 39.069 1.00 95.00 75 THR A O 1
ATOM 601 N N . MET A 1 76 ? -13.676 10.984 37.468 1.00 95.88 76 MET A N 1
ATOM 602 C CA . MET A 1 76 ? -12.377 10.358 37.733 1.00 95.88 76 MET A CA 1
ATOM 603 C C . MET A 1 76 ? -11.611 10.095 36.429 1.00 95.88 76 MET A C 1
ATOM 605 O O . MET A 1 76 ? -10.775 9.196 36.350 1.00 95.88 76 MET A O 1
ATOM 609 N N . SER A 1 77 ? -11.901 10.883 35.389 1.00 96.50 77 SER A N 1
ATOM 610 C CA . SER A 1 77 ? -11.284 10.713 34.077 1.00 96.50 77 SER A CA 1
ATOM 611 C C . SER A 1 77 ? -9.757 10.767 34.184 1.00 96.50 77 SER A C 1
ATOM 613 O O . SER A 1 77 ? -9.180 11.672 34.800 1.00 96.50 77 SER A O 1
ATOM 615 N N . GLY A 1 78 ? -9.107 9.757 33.619 1.00 95.56 78 GLY A N 1
ATOM 616 C CA . GLY A 1 78 ? -7.665 9.588 33.594 1.00 95.56 78 GLY A CA 1
ATOM 617 C C . GLY A 1 78 ? -6.996 9.436 34.960 1.00 95.56 78 GLY A C 1
ATOM 618 O O . GLY A 1 78 ? -5.795 9.674 35.055 1.00 95.56 78 GLY A O 1
ATOM 619 N N . MET A 1 79 ? -7.726 9.074 36.023 1.00 96.94 79 MET A N 1
ATOM 620 C CA . MET A 1 79 ? -7.199 9.018 37.396 1.00 96.94 79 MET A CA 1
ATOM 621 C C . MET A 1 79 ? -5.852 8.286 37.509 1.00 96.94 79 MET A C 1
ATOM 623 O O . MET A 1 79 ? -4.976 8.784 38.215 1.00 96.94 79 MET A O 1
ATOM 627 N N . PHE A 1 80 ? -5.662 7.185 36.773 1.00 96.19 80 PHE A N 1
ATOM 628 C CA . PHE A 1 80 ? -4.422 6.399 36.709 1.00 96.19 80 PHE A CA 1
ATOM 629 C C . PHE A 1 80 ? -3.780 6.389 35.313 1.00 96.19 80 PHE A C 1
ATOM 631 O O . PHE A 1 80 ? -2.837 5.638 35.077 1.00 96.19 80 PHE A O 1
ATOM 638 N N . SER A 1 81 ? -4.265 7.225 34.389 1.00 94.19 81 SER A N 1
ATOM 639 C CA . SER A 1 81 ? -3.816 7.228 32.995 1.00 94.19 81 SER A CA 1
ATOM 640 C C . SER A 1 81 ? -2.338 7.571 32.872 1.00 94.19 81 SER A C 1
ATOM 642 O O . SER A 1 81 ? -1.863 8.518 33.511 1.00 94.19 81 SER A O 1
ATOM 644 N N . MET A 1 82 ? -1.613 6.876 31.998 1.00 92.56 82 MET A N 1
ATOM 645 C CA . MET A 1 82 ? -0.265 7.304 31.622 1.00 92.56 82 MET A CA 1
ATOM 646 C C . MET A 1 82 ? -0.245 8.247 30.409 1.00 92.56 82 MET A C 1
ATOM 648 O O . MET A 1 82 ? 0.793 8.861 30.188 1.00 92.56 82 MET A O 1
ATOM 652 N N . ARG A 1 83 ? -1.347 8.455 29.669 1.00 83.38 83 ARG A N 1
ATOM 653 C CA . ARG A 1 83 ? -1.348 9.268 28.432 1.00 83.38 83 ARG A CA 1
ATOM 654 C C . ARG A 1 83 ? -0.771 10.678 28.603 1.00 83.38 83 ARG A C 1
ATOM 656 O O . ARG A 1 83 ? -1.008 11.363 29.596 1.00 83.38 83 ARG A O 1
ATOM 663 N N . VAL A 1 84 ? -0.080 11.155 27.561 1.00 62.62 84 VAL A N 1
ATOM 664 C CA . VAL A 1 84 ? 0.469 12.521 27.468 1.00 62.62 84 VAL A CA 1
ATOM 665 C C . VAL A 1 84 ? -0.094 13.228 26.243 1.00 62.62 84 VAL A C 1
ATOM 667 O O . VAL A 1 84 ? 0.434 13.026 25.160 1.00 62.62 84 VAL A O 1
ATOM 670 N N . ASN A 1 85 ? -1.122 14.077 26.366 1.00 58.62 85 ASN A N 1
ATOM 671 C CA . ASN A 1 85 ? -1.634 14.896 25.244 1.00 58.62 85 ASN A CA 1
ATOM 672 C C . ASN A 1 85 ? -1.783 14.127 23.899 1.00 58.62 85 ASN A C 1
ATOM 674 O O . ASN A 1 85 ? -1.515 14.685 22.839 1.00 58.62 85 ASN A O 1
ATOM 678 N N . GLY A 1 86 ? -2.151 12.838 23.936 1.00 54.91 86 GLY A N 1
ATOM 679 C CA . GLY A 1 86 ? -2.265 11.979 22.745 1.00 54.91 86 GLY A CA 1
ATOM 680 C C . GLY A 1 86 ? -0.979 11.294 22.238 1.00 54.91 86 GLY A C 1
ATOM 681 O O . GLY A 1 86 ? -1.053 10.589 21.237 1.00 54.91 86 GLY A O 1
ATOM 682 N N . SER A 1 87 ? 0.168 11.442 22.909 1.00 47.41 87 SER A N 1
ATOM 683 C CA . SER A 1 87 ? 1.445 10.779 22.584 1.00 47.41 87 SER A CA 1
ATOM 684 C C . SER A 1 87 ? 1.774 9.609 23.530 1.00 47.41 87 SER A C 1
ATOM 686 O O . SER A 1 87 ? 1.355 9.638 24.694 1.00 47.41 87 SER A O 1
ATOM 688 N N . PRO A 1 88 ? 2.555 8.603 23.070 1.00 54.88 88 PRO A N 1
ATOM 689 C CA . PRO A 1 88 ? 2.948 7.451 23.882 1.00 54.88 88 PRO A CA 1
ATOM 690 C C . PRO A 1 88 ? 3.723 7.885 25.128 1.00 54.88 88 PRO A C 1
ATOM 692 O O . PRO A 1 88 ? 4.657 8.684 25.046 1.00 54.88 88 PRO A O 1
ATOM 695 N N . SER A 1 89 ? 3.328 7.355 26.279 1.00 63.84 89 SER A N 1
ATOM 696 C CA . SER A 1 89 ? 3.890 7.677 27.587 1.00 63.84 89 SER A CA 1
ATOM 697 C C . SER A 1 89 ? 4.855 6.617 28.109 1.00 63.84 89 SER A C 1
ATOM 699 O O . SER A 1 89 ? 4.933 5.507 27.579 1.00 63.84 89 SER A O 1
ATOM 701 N N . ASP A 1 90 ? 5.528 6.937 29.218 1.00 68.75 90 ASP A N 1
ATOM 702 C CA . ASP A 1 90 ? 6.231 5.955 30.045 1.00 68.75 90 ASP A CA 1
ATOM 703 C C . ASP A 1 90 ? 5.302 4.785 30.417 1.00 68.75 90 ASP A C 1
ATOM 705 O O . ASP A 1 90 ? 4.097 4.963 30.628 1.00 68.75 90 ASP A O 1
ATOM 709 N N . LYS A 1 91 ? 5.861 3.570 30.498 1.00 77.44 91 LYS A N 1
ATOM 710 C CA . LYS A 1 91 ? 5.114 2.379 30.925 1.00 77.44 91 LYS A CA 1
ATOM 711 C C . LYS A 1 91 ? 4.762 2.509 32.407 1.00 77.44 91 LYS A C 1
ATOM 713 O O . LYS A 1 91 ? 5.654 2.736 33.221 1.00 77.44 91 LYS A O 1
ATOM 718 N N . SER A 1 92 ? 3.493 2.299 32.756 1.00 89.38 92 SER A N 1
ATOM 719 C CA . SER A 1 92 ? 3.085 2.198 34.160 1.00 89.38 92 SER A CA 1
ATOM 720 C C . SER A 1 92 ? 3.784 1.021 34.853 1.00 89.38 92 SER A C 1
ATOM 722 O O . SER A 1 92 ? 3.860 -0.077 34.289 1.00 89.38 92 SER A O 1
ATOM 724 N N . ALA A 1 93 ? 4.267 1.239 36.078 1.00 93.44 93 ALA A N 1
ATOM 725 C CA . ALA A 1 93 ? 4.707 0.184 36.990 1.00 93.44 93 ALA A CA 1
ATOM 726 C C . ALA A 1 93 ? 3.567 -0.413 37.831 1.00 93.44 93 ALA A C 1
ATOM 728 O O . ALA A 1 93 ? 3.814 -1.361 38.576 1.00 93.44 93 ALA A O 1
ATOM 729 N N . LEU A 1 94 ? 2.339 0.108 37.712 1.00 94.81 94 LEU A N 1
ATOM 730 C CA . LEU A 1 94 ? 1.212 -0.274 38.559 1.00 94.81 94 LEU A CA 1
ATOM 731 C C . LEU A 1 94 ? 0.784 -1.719 38.275 1.00 94.81 94 LEU A C 1
ATOM 733 O O . LEU A 1 94 ? 0.329 -2.037 37.177 1.00 94.81 94 LEU A O 1
ATOM 737 N N . LYS A 1 95 ? 0.925 -2.583 39.283 1.00 94.62 95 LYS A N 1
ATOM 738 C CA . LYS A 1 95 ? 0.592 -4.018 39.230 1.00 94.62 95 LYS A CA 1
ATOM 739 C C . LYS A 1 95 ? -0.717 -4.341 39.936 1.00 94.62 95 LYS A C 1
ATOM 741 O O . LYS A 1 95 ? -1.434 -5.238 39.502 1.00 94.62 95 LYS A O 1
ATOM 746 N N . THR A 1 96 ? -1.015 -3.632 41.024 1.00 93.88 96 THR A N 1
ATOM 747 C CA . THR A 1 96 ? -2.204 -3.870 41.854 1.00 93.88 96 THR A CA 1
ATOM 748 C C . THR A 1 96 ? -2.787 -2.564 42.367 1.00 93.88 96 THR A C 1
ATOM 750 O O . THR A 1 96 ? -2.048 -1.679 42.803 1.00 93.88 96 THR A O 1
ATOM 753 N N . ILE A 1 97 ? -4.112 -2.481 42.416 1.00 95.69 97 ILE A N 1
ATOM 754 C CA . ILE A 1 97 ? -4.824 -1.364 43.025 1.00 95.69 97 ILE A CA 1
ATOM 755 C C . ILE A 1 97 ? -6.048 -1.868 43.790 1.00 95.69 97 ILE A C 1
ATOM 757 O O . ILE A 1 97 ? -6.786 -2.709 43.285 1.00 95.69 97 ILE A O 1
ATOM 761 N N . ASN A 1 98 ? -6.254 -1.371 45.009 1.00 96.12 98 ASN A N 1
ATOM 762 C CA . ASN A 1 98 ? -7.437 -1.689 45.808 1.00 96.12 98 ASN A CA 1
ATOM 763 C C . ASN A 1 98 ? -8.469 -0.560 45.697 1.00 96.12 98 ASN A C 1
ATOM 765 O O . ASN A 1 98 ? -8.227 0.543 46.186 1.00 96.12 98 ASN A O 1
ATOM 769 N N . LEU A 1 99 ? -9.611 -0.858 45.072 1.00 96.06 99 LEU A N 1
ATOM 770 C CA . LEU A 1 99 ? -10.728 0.068 44.830 1.00 96.06 99 LEU A CA 1
ATOM 771 C C . LEU A 1 99 ? -12.025 -0.368 45.534 1.00 96.06 99 LEU A C 1
ATOM 773 O O . LEU A 1 99 ? -13.102 0.130 45.217 1.00 96.06 99 LEU A O 1
ATOM 777 N N . SER A 1 100 ? -11.940 -1.308 46.477 1.00 95.19 100 SER A N 1
ATOM 778 C CA . SER A 1 100 ? -13.107 -1.980 47.073 1.00 95.19 100 SER A CA 1
ATOM 779 C C . SER A 1 100 ? -14.088 -1.053 47.808 1.00 95.19 100 SER A C 1
ATOM 781 O O . SER A 1 100 ? -15.252 -1.413 47.969 1.00 95.19 100 SER A O 1
ATOM 783 N N . SER A 1 101 ? -13.658 0.140 48.233 1.00 95.00 101 SER A N 1
ATOM 784 C CA . SER A 1 101 ? -14.507 1.126 48.918 1.00 95.00 101 SER A CA 1
ATOM 785 C C . SER A 1 101 ? -15.221 2.106 47.982 1.00 95.00 101 SER A C 1
ATOM 787 O O . SER A 1 101 ? -15.999 2.937 48.454 1.00 95.00 101 SER A O 1
ATOM 789 N N . PHE A 1 102 ? -14.949 2.061 46.675 1.00 96.69 102 PHE A N 1
ATOM 790 C CA . PHE A 1 102 ? -15.428 3.088 45.755 1.00 96.69 102 PHE A CA 1
ATOM 791 C C . PHE A 1 102 ? -16.951 3.023 45.582 1.00 96.69 102 PHE A C 1
ATOM 793 O O . PHE A 1 102 ? -17.500 1.987 45.220 1.00 96.69 102 PHE A O 1
ATOM 800 N N . ASP A 1 103 ? -17.629 4.161 45.741 1.00 96.56 103 ASP A N 1
ATOM 801 C CA . ASP A 1 103 ? -19.008 4.354 45.294 1.00 96.56 103 ASP A CA 1
ATOM 802 C C . ASP A 1 103 ? -19.019 5.235 44.043 1.00 96.56 103 ASP A C 1
ATOM 804 O O . ASP A 1 103 ? -18.954 6.461 44.118 1.00 96.56 103 ASP A O 1
ATOM 808 N N . THR A 1 104 ? -19.104 4.607 42.871 1.00 96.94 104 THR A N 1
ATOM 809 C CA . THR A 1 104 ? -19.082 5.320 41.585 1.00 96.94 104 THR A CA 1
ATOM 810 C C . THR A 1 104 ? -20.465 5.741 41.084 1.00 96.94 104 THR A C 1
ATOM 812 O O . THR A 1 104 ? -20.591 6.202 39.950 1.00 96.94 104 THR A O 1
ATOM 815 N N . SER A 1 105 ? -21.501 5.668 41.931 1.00 96.75 105 SER A N 1
ATOM 816 C CA . SER A 1 105 ? -22.889 5.975 41.547 1.00 96.75 105 SER A CA 1
ATOM 817 C C . SER A 1 105 ? -23.102 7.378 40.975 1.00 96.75 105 SER A C 1
ATOM 819 O O . SER A 1 105 ? -23.997 7.545 40.156 1.00 96.75 105 SER A O 1
ATOM 821 N N . ASN A 1 106 ? -22.298 8.375 41.352 1.00 96.69 106 ASN A N 1
ATOM 822 C CA . ASN A 1 106 ? -22.432 9.758 40.870 1.00 96.69 106 ASN A CA 1
ATOM 823 C C . ASN A 1 106 ? -21.470 10.123 39.725 1.00 96.69 106 ASN A C 1
ATOM 825 O O . ASN A 1 106 ? -21.429 11.278 39.295 1.00 96.69 106 ASN A O 1
ATOM 829 N N . ILE A 1 107 ? -20.704 9.158 39.212 1.00 97.69 107 ILE A N 1
ATOM 830 C CA . ILE A 1 107 ? -19.704 9.396 38.170 1.00 97.69 107 ILE A CA 1
ATOM 831 C C . ILE A 1 107 ? -20.373 9.486 36.800 1.00 97.69 107 ILE A C 1
ATOM 833 O O . ILE A 1 107 ? -21.078 8.566 36.394 1.00 97.69 107 ILE A O 1
ATOM 837 N N . TYR A 1 108 ? -20.098 10.563 36.058 1.00 96.38 108 TYR A N 1
ATOM 838 C CA . TYR A 1 108 ? -20.601 10.733 34.687 1.00 96.38 108 TYR A CA 1
ATOM 839 C C . TYR A 1 108 ? -19.565 10.407 33.596 1.00 96.38 108 TYR A C 1
ATOM 841 O O . TYR A 1 108 ? -19.948 10.169 32.453 1.00 96.38 108 TYR A O 1
ATOM 849 N N . SER A 1 109 ? -18.264 10.385 33.913 1.00 96.81 109 SER A N 1
ATOM 850 C CA . SER A 1 109 ? -17.190 10.033 32.967 1.00 96.81 109 SER A CA 1
ATOM 851 C C . SER A 1 109 ? -16.093 9.219 33.656 1.00 96.81 109 SER A C 1
ATOM 853 O O . SER A 1 109 ? -15.559 9.627 34.694 1.00 96.81 109 SER A O 1
ATOM 855 N N . MET A 1 110 ? -15.757 8.084 33.040 1.00 97.25 110 MET A N 1
ATOM 856 C CA . MET A 1 110 ? -14.645 7.188 33.387 1.00 97.25 110 MET A CA 1
ATOM 857 C C . MET A 1 110 ? -13.580 7.148 32.283 1.00 97.25 110 MET A C 1
ATOM 859 O O . MET A 1 110 ? -12.731 6.256 32.258 1.00 97.25 110 MET A O 1
ATOM 863 N N . ARG A 1 111 ? -13.611 8.135 31.380 1.00 97.19 111 ARG A N 1
ATOM 864 C CA . ARG A 1 111 ? -12.660 8.276 30.282 1.00 97.19 111 ARG A CA 1
ATOM 865 C C . ARG A 1 111 ? -11.221 8.096 30.742 1.00 97.19 111 ARG A C 1
ATOM 867 O O . ARG A 1 111 ? -10.793 8.752 31.689 1.00 97.19 111 ARG A O 1
ATOM 874 N N . GLU A 1 112 ? -10.474 7.253 30.043 1.00 96.31 112 GLU A N 1
ATOM 875 C CA . GLU A 1 112 ? -9.038 7.019 30.211 1.00 96.31 112 GLU A CA 1
ATOM 876 C C . GLU A 1 112 ? -8.627 6.563 31.625 1.00 96.31 112 GLU A C 1
ATOM 878 O O . GLU A 1 112 ? -7.444 6.610 31.951 1.00 96.31 112 GLU A O 1
ATOM 883 N N . MET A 1 113 ? -9.557 6.140 32.495 1.00 97.19 113 MET A N 1
ATOM 884 C CA . MET A 1 113 ? -9.290 5.942 33.930 1.00 97.19 113 MET A CA 1
ATOM 885 C C . MET A 1 113 ? -8.054 5.076 34.217 1.00 97.19 113 MET A C 1
ATOM 887 O O . MET A 1 113 ? -7.254 5.460 35.072 1.00 97.19 113 MET A O 1
ATOM 891 N N . PHE A 1 114 ? -7.884 3.970 33.488 1.00 96.81 114 PHE A N 1
ATOM 892 C CA . PHE A 1 114 ? -6.749 3.046 33.590 1.00 96.81 114 PHE A CA 1
ATOM 893 C C . PHE A 1 114 ? -5.898 3.002 32.315 1.00 96.81 114 PHE A C 1
ATOM 895 O O . PHE A 1 114 ? -5.117 2.072 32.127 1.00 96.81 114 PHE A O 1
ATOM 902 N N . ASP A 1 115 ? -6.024 3.994 31.434 1.00 94.94 115 ASP A N 1
ATOM 903 C CA . ASP A 1 115 ? -5.358 3.954 30.135 1.00 94.94 115 ASP A CA 1
ATOM 904 C C . ASP A 1 115 ? -3.825 3.860 30.280 1.00 94.94 115 ASP A C 1
ATOM 906 O O . ASP A 1 115 ? -3.198 4.593 31.052 1.00 94.94 115 ASP A O 1
ATOM 910 N N . HIS A 1 116 ? -3.213 2.941 29.537 1.00 94.38 116 HIS A N 1
ATOM 911 C CA . HIS A 1 116 ? -1.793 2.586 29.580 1.00 94.38 116 HIS A CA 1
ATOM 912 C C . HIS A 1 116 ? -1.291 2.075 30.951 1.00 94.38 116 HIS A C 1
ATOM 914 O O . HIS A 1 116 ? -0.098 2.158 31.281 1.00 94.38 116 HIS A O 1
ATOM 920 N N . CYS A 1 117 ? -2.169 1.478 31.762 1.00 94.88 117 CYS A N 1
ATOM 921 C CA . CYS A 1 117 ? -1.777 0.678 32.927 1.00 94.88 117 CYS A CA 1
ATOM 922 C C . CYS A 1 117 ? -1.283 -0.720 32.512 1.00 94.88 117 CYS A C 1
ATOM 924 O O . CYS A 1 117 ? -1.869 -1.748 32.844 1.00 94.88 117 CYS A O 1
ATOM 926 N N . ASN A 1 118 ? -0.177 -0.750 31.766 1.00 92.31 118 ASN A N 1
ATOM 927 C CA . ASN A 1 118 ? 0.290 -1.920 31.015 1.00 92.31 118 ASN A CA 1
ATOM 928 C C . ASN A 1 118 ? 0.695 -3.126 31.878 1.00 92.31 118 ASN A C 1
ATOM 930 O O . ASN A 1 118 ? 0.830 -4.214 31.329 1.00 92.31 118 ASN A O 1
ATOM 934 N N . GLN A 1 119 ? 0.943 -2.947 33.180 1.00 95.00 119 GLN A N 1
ATOM 935 C CA . GLN A 1 119 ? 1.362 -4.014 34.104 1.00 95.00 119 GLN A CA 1
ATOM 936 C C . GLN A 1 119 ? 0.230 -4.548 34.994 1.00 95.00 119 GLN A C 1
ATOM 938 O O . GLN A 1 119 ? 0.454 -5.513 35.730 1.00 95.00 119 GLN A O 1
ATOM 943 N N . LEU A 1 120 ? -0.979 -3.979 34.917 1.00 95.38 120 LEU A N 1
ATOM 944 C CA . LEU A 1 120 ? -2.140 -4.544 35.603 1.00 95.38 120 LEU A CA 1
ATOM 945 C C . LEU A 1 120 ? -2.482 -5.899 34.978 1.00 95.38 120 LEU A C 1
ATOM 947 O O . LEU A 1 120 ? -2.711 -5.994 33.775 1.00 95.38 120 LEU A O 1
ATOM 951 N N . THR A 1 121 ? -2.512 -6.943 35.805 1.00 95.25 121 THR A N 1
ATOM 952 C CA . THR A 1 121 ? -2.862 -8.314 35.381 1.00 95.25 121 THR A CA 1
ATOM 953 C C . THR A 1 121 ? -4.311 -8.671 35.694 1.00 95.25 121 THR A C 1
ATOM 955 O O . THR A 1 121 ? -4.924 -9.465 34.982 1.00 95.25 121 THR A O 1
ATOM 958 N N . SER A 1 122 ? -4.869 -8.049 36.734 1.00 95.31 122 SER A N 1
ATOM 959 C CA . SER A 1 122 ? -6.264 -8.150 37.162 1.00 95.31 122 SER A CA 1
ATOM 960 C C . SER A 1 122 ? -6.703 -6.833 37.804 1.00 95.31 122 SER A C 1
ATOM 962 O O . SER A 1 122 ? -5.865 -6.026 38.220 1.00 95.31 122 SER A O 1
ATOM 964 N N . LEU A 1 123 ? -8.014 -6.613 37.875 1.00 96.38 123 LEU A N 1
ATOM 965 C CA . LEU A 1 123 ? -8.613 -5.438 38.494 1.00 96.38 123 LEU A CA 1
ATOM 966 C C . LEU A 1 123 ? -9.958 -5.826 39.114 1.00 96.38 123 LEU A C 1
ATOM 968 O O . LEU A 1 123 ? -10.816 -6.375 38.425 1.00 96.38 123 LEU A O 1
ATOM 972 N N . ASP A 1 124 ? -10.135 -5.549 40.405 1.00 96.69 124 ASP A N 1
ATOM 973 C CA . ASP A 1 124 ? -11.417 -5.744 41.085 1.00 96.69 124 ASP A CA 1
ATOM 974 C C . ASP A 1 124 ? -12.303 -4.507 40.888 1.00 96.69 124 ASP A C 1
ATOM 976 O O . ASP A 1 124 ? -11.995 -3.418 41.378 1.00 96.69 124 ASP A O 1
ATOM 980 N N . LEU A 1 125 ? -13.400 -4.691 40.152 1.00 96.44 125 LEU A N 1
ATOM 981 C CA . LEU A 1 125 ? -14.404 -3.667 39.855 1.00 96.44 125 LEU A CA 1
ATOM 982 C C . LEU A 1 125 ? -15.753 -3.958 40.529 1.00 96.44 125 LEU A C 1
ATOM 984 O O . LEU A 1 125 ? -16.762 -3.344 40.183 1.00 96.44 125 LEU A O 1
ATOM 988 N N . SER A 1 126 ? -15.803 -4.874 41.499 1.00 96.31 126 SER A N 1
ATOM 989 C CA . SER A 1 126 ? -17.057 -5.323 42.120 1.00 96.31 126 SER A CA 1
ATOM 990 C C . SER A 1 126 ? -17.869 -4.193 42.770 1.00 96.31 126 SER A C 1
ATOM 992 O O . SER A 1 126 ? -19.099 -4.252 42.767 1.00 96.31 126 SER A O 1
ATOM 994 N N . ALA A 1 127 ? -17.209 -3.141 43.262 1.00 96.31 127 ALA A N 1
ATOM 995 C CA . ALA A 1 127 ? -17.850 -1.975 43.873 1.00 96.31 127 ALA A CA 1
ATOM 996 C C . ALA A 1 127 ? -18.405 -0.947 42.859 1.00 96.31 127 ALA A C 1
ATOM 998 O O . ALA A 1 127 ? -19.152 -0.042 43.240 1.00 96.31 127 ALA A O 1
ATOM 999 N N . PHE A 1 128 ? -18.066 -1.060 41.568 1.00 97.19 128 PHE A N 1
ATOM 1000 C CA . PHE A 1 128 ? -18.425 -0.051 40.570 1.00 97.19 128 PHE A CA 1
ATOM 1001 C C . PHE A 1 128 ? -19.918 -0.097 40.213 1.00 97.19 128 PHE A C 1
ATOM 1003 O O . PHE A 1 128 ? -20.481 -1.146 39.909 1.00 97.19 128 PHE A O 1
ATOM 1010 N N . LYS A 1 129 ? -20.543 1.084 40.179 1.00 96.88 129 LYS A N 1
ATOM 1011 C CA . LYS A 1 129 ? -21.910 1.341 39.714 1.00 96.88 129 LYS A CA 1
ATOM 1012 C C . LYS A 1 129 ? -21.850 2.341 38.559 1.00 96.88 129 LYS A C 1
ATOM 1014 O O . LYS A 1 129 ? -21.551 3.510 38.779 1.00 96.88 129 LYS A O 1
ATOM 1019 N N . THR A 1 130 ? -22.144 1.915 37.333 1.00 97.75 130 THR A N 1
ATOM 1020 C CA . THR A 1 130 ? -21.915 2.752 36.134 1.00 97.75 130 THR A CA 1
ATOM 1021 C C . THR A 1 130 ? -23.179 3.348 35.512 1.00 97.75 130 THR A C 1
ATOM 1023 O O . THR A 1 130 ? -23.106 3.927 34.435 1.00 97.75 130 THR A O 1
ATOM 1026 N N . SER A 1 131 ? -24.338 3.268 36.176 1.00 97.81 131 SER A N 1
ATOM 1027 C CA . SER A 1 131 ? -25.637 3.660 35.595 1.00 97.81 131 SER A CA 1
ATOM 1028 C C . SER A 1 131 ? -25.761 5.133 35.177 1.00 97.81 131 SER A C 1
ATOM 1030 O O . SER A 1 131 ? -26.675 5.465 34.432 1.00 97.81 131 SER A O 1
ATOM 1032 N N . ASN A 1 132 ? -24.879 6.011 35.667 1.00 97.56 132 ASN A N 1
ATOM 1033 C CA . ASN A 1 132 ? -24.843 7.437 35.320 1.00 97.56 132 ASN A CA 1
ATOM 1034 C C . ASN A 1 132 ? -23.686 7.807 34.373 1.00 97.56 132 ASN A C 1
ATOM 1036 O O . ASN A 1 132 ? -23.574 8.968 33.971 1.00 97.56 132 ASN A O 1
ATOM 1040 N N . VAL A 1 133 ? -22.830 6.845 34.017 1.00 98.44 133 VAL A N 1
ATOM 1041 C CA . VAL A 1 133 ? -21.653 7.078 33.176 1.00 98.44 133 VAL A CA 1
ATOM 1042 C C . VAL A 1 133 ? -22.091 7.246 31.723 1.00 98.44 133 VAL A C 1
ATOM 1044 O O . VAL A 1 133 ? -22.840 6.427 31.198 1.00 98.44 133 VAL A O 1
ATOM 1047 N N . LYS A 1 134 ? -21.595 8.304 31.076 1.00 98.31 134 LYS A N 1
ATOM 1048 C CA . LYS A 1 134 ? -21.840 8.610 29.659 1.00 98.31 134 LYS A CA 1
ATOM 1049 C C . LYS A 1 134 ? -20.626 8.372 28.764 1.00 98.31 134 LYS A C 1
ATOM 1051 O O . LYS A 1 134 ? -20.777 8.122 27.577 1.00 98.31 134 LYS A O 1
ATOM 1056 N N . ASP A 1 135 ? -19.432 8.451 29.339 1.00 98.56 135 ASP A N 1
ATOM 1057 C CA . ASP A 1 135 ? -18.162 8.396 28.616 1.00 98.56 135 ASP A CA 1
ATOM 1058 C C . ASP A 1 135 ? -17.241 7.354 29.265 1.00 98.56 135 ASP A C 1
ATOM 1060 O O . ASP A 1 135 ? -16.821 7.513 30.420 1.00 98.56 135 ASP A O 1
ATOM 1064 N N . MET A 1 136 ? -16.967 6.284 28.517 1.00 98.50 136 MET A N 1
ATOM 1065 C CA . MET A 1 136 ? -16.046 5.195 28.863 1.00 98.50 136 MET A CA 1
ATOM 1066 C C . MET A 1 136 ? -14.856 5.129 27.895 1.00 98.50 136 MET A C 1
ATOM 1068 O O . MET A 1 136 ? -14.157 4.111 27.838 1.00 98.50 136 MET A O 1
ATOM 1072 N N . ASN A 1 137 ? -14.601 6.209 27.150 1.00 98.31 137 ASN A N 1
ATOM 1073 C CA . ASN A 1 137 ? -13.555 6.244 26.143 1.00 98.31 137 ASN A CA 1
ATOM 1074 C C . ASN A 1 137 ? -12.200 5.850 26.746 1.00 98.31 137 ASN A C 1
ATOM 1076 O O . ASN A 1 137 ? -11.771 6.419 27.749 1.00 98.31 137 ASN A O 1
ATOM 1080 N N . SER A 1 138 ? -11.517 4.872 26.155 1.00 97.31 138 SER A N 1
ATOM 1081 C CA . SER A 1 138 ? -10.202 4.383 26.590 1.00 97.31 138 SER A CA 1
ATOM 1082 C C . SER A 1 138 ? -10.121 3.961 28.067 1.00 97.31 138 SER A C 1
ATOM 1084 O O . SER A 1 138 ? -9.030 3.971 28.632 1.00 97.31 138 SER A O 1
ATOM 1086 N N . MET A 1 139 ? -11.233 3.602 28.727 1.00 98.12 139 MET A N 1
ATOM 1087 C CA . MET A 1 139 ? -11.243 3.305 30.171 1.00 98.12 139 MET A CA 1
ATOM 1088 C C . MET A 1 139 ? -10.177 2.275 30.581 1.00 98.12 139 MET A C 1
ATOM 1090 O O . MET A 1 139 ? -9.524 2.470 31.606 1.00 98.12 139 MET A O 1
ATOM 1094 N N . PHE A 1 140 ? -9.970 1.239 29.762 1.00 98.00 140 PHE A N 1
ATOM 1095 C CA . PHE A 1 140 ? -8.946 0.201 29.929 1.00 98.00 140 PHE A CA 1
ATOM 1096 C C . PHE A 1 140 ? -7.941 0.178 28.770 1.00 98.00 140 PHE A C 1
ATOM 1098 O O . PHE A 1 140 ? -7.285 -0.836 28.542 1.00 98.00 140 PHE A O 1
ATOM 1105 N N . GLY A 1 141 ? -7.826 1.275 28.015 1.00 96.44 141 GLY A N 1
ATOM 1106 C CA . GLY A 1 141 ? -6.923 1.355 26.871 1.00 96.44 141 GLY A CA 1
ATOM 1107 C C . GLY A 1 141 ? -5.497 0.936 27.245 1.00 96.44 141 GLY A C 1
ATOM 1108 O O . GLY A 1 141 ? -4.995 1.220 28.327 1.00 96.44 141 GLY A O 1
ATOM 1109 N N . GLN A 1 142 ? -4.840 0.194 26.365 1.00 94.94 142 GLN A N 1
ATOM 1110 C CA . GLN A 1 142 ? -3.462 -0.281 26.467 1.00 94.94 142 GLN A CA 1
ATOM 1111 C C . GLN A 1 142 ? -3.123 -1.060 27.752 1.00 94.94 142 GLN A C 1
ATOM 1113 O O . GLN A 1 142 ? -1.944 -1.283 28.031 1.00 94.94 142 GLN A O 1
ATOM 1118 N N . CYS A 1 143 ? -4.105 -1.570 28.505 1.00 96.25 143 CYS A N 1
ATOM 1119 C CA . CYS A 1 143 ? -3.899 -2.512 29.613 1.00 96.25 143 CYS A CA 1
ATOM 1120 C C . CYS A 1 143 ? -3.461 -3.900 29.100 1.00 96.25 143 CYS A C 1
ATOM 1122 O O . CYS A 1 143 ? -4.127 -4.913 29.291 1.00 96.25 143 CYS A O 1
ATOM 1124 N N . SER A 1 144 ? -2.314 -3.956 28.425 1.00 95.62 144 SER A N 1
ATOM 1125 C CA . SER A 1 144 ? -1.865 -5.097 27.620 1.00 95.62 144 SER A CA 1
ATOM 1126 C C . SER A 1 144 ? -1.538 -6.365 28.415 1.00 95.62 144 SER A C 1
ATOM 1128 O O . SER A 1 144 ? -1.529 -7.438 27.819 1.00 95.62 144 SER A O 1
ATOM 1130 N N . SER A 1 145 ? -1.317 -6.277 29.733 1.00 96.75 145 SER A N 1
ATOM 1131 C CA . SER A 1 145 ? -1.110 -7.450 30.603 1.00 96.75 145 SER A CA 1
ATOM 1132 C C . SER A 1 145 ? -2.385 -7.965 31.277 1.00 96.75 145 SER A C 1
ATOM 1134 O O . SER A 1 145 ? -2.315 -8.977 31.978 1.00 96.75 145 SER A O 1
ATOM 1136 N N . LEU A 1 146 ? -3.529 -7.295 31.100 1.00 97.12 146 LEU A N 1
ATOM 1137 C CA . LEU A 1 146 ? -4.780 -7.684 31.744 1.00 97.12 146 LEU A CA 1
ATOM 1138 C C . LEU A 1 146 ? -5.245 -9.031 31.180 1.00 97.12 146 LEU A C 1
ATOM 1140 O O . LEU A 1 146 ? -5.390 -9.168 29.970 1.00 97.12 146 LEU A O 1
ATOM 1144 N N . GLN A 1 147 ? -5.461 -10.020 32.049 1.00 96.62 147 GLN A N 1
ATOM 1145 C CA . GLN A 1 147 ? -5.817 -11.388 31.635 1.00 96.62 147 GLN A CA 1
ATOM 1146 C C . GLN A 1 147 ? -7.326 -11.649 31.676 1.00 96.62 147 GLN A C 1
ATOM 1148 O O . GLN A 1 147 ? -7.841 -12.458 30.907 1.00 96.62 147 GLN A O 1
ATOM 1153 N N . SER A 1 148 ? -8.035 -10.958 32.568 1.00 95.81 148 SER A N 1
ATOM 1154 C CA . SER A 1 148 ? -9.480 -11.077 32.760 1.00 95.81 148 SER A CA 1
ATOM 1155 C C . SER A 1 148 ? -10.048 -9.807 33.385 1.00 95.81 148 SER A C 1
ATOM 1157 O O . SER A 1 148 ? -9.344 -9.120 34.129 1.00 95.81 148 SER A O 1
ATOM 1159 N N . LEU A 1 149 ? -11.337 -9.554 33.162 1.00 96.94 149 LEU A N 1
ATOM 1160 C CA . LEU A 1 149 ? -12.073 -8.454 33.778 1.00 96.94 149 LEU A CA 1
ATOM 1161 C C . LEU A 1 149 ? -13.513 -8.899 34.073 1.00 96.94 149 LEU A C 1
ATOM 1163 O O . LEU A 1 149 ? -14.184 -9.400 33.173 1.00 96.94 149 LEU A O 1
ATOM 1167 N N . ASP A 1 150 ? -13.979 -8.742 35.316 1.00 97.50 150 ASP A N 1
ATOM 1168 C CA . ASP A 1 150 ? -15.390 -8.969 35.671 1.00 97.50 150 ASP A CA 1
ATOM 1169 C C . ASP A 1 150 ? -16.168 -7.660 35.499 1.00 97.50 150 ASP A C 1
ATOM 1171 O O . ASP A 1 150 ? -15.929 -6.684 36.213 1.00 97.50 150 ASP A O 1
ATOM 1175 N N . LEU A 1 151 ? -17.087 -7.645 34.531 1.00 97.31 151 LEU A N 1
ATOM 1176 C CA . LEU A 1 151 ? -17.896 -6.483 34.162 1.00 97.31 151 LEU A CA 1
ATOM 1177 C C . LEU A 1 151 ? -19.388 -6.662 34.464 1.00 97.31 151 LEU A C 1
ATOM 1179 O O . LEU A 1 151 ? -20.188 -5.809 34.085 1.00 97.31 151 LEU A O 1
ATOM 1183 N N . ARG A 1 152 ? -19.800 -7.718 35.179 1.00 96.81 152 ARG A N 1
ATOM 1184 C CA . ARG A 1 152 ? -21.230 -8.053 35.356 1.00 96.81 152 ARG A CA 1
ATOM 1185 C C . ARG A 1 152 ? -22.051 -6.974 36.072 1.00 96.81 152 ARG A C 1
ATOM 1187 O O . ARG A 1 152 ? -23.266 -6.929 35.914 1.00 96.81 152 ARG A O 1
ATOM 1194 N N . ASN A 1 153 ? -21.401 -6.114 36.859 1.00 96.00 153 ASN A N 1
ATOM 1195 C CA . ASN A 1 153 ? -22.051 -5.008 37.574 1.00 96.00 153 ASN A CA 1
ATOM 1196 C C . ASN A 1 153 ? -22.184 -3.731 36.726 1.00 96.00 153 ASN A C 1
ATOM 1198 O O . ASN A 1 153 ? -22.768 -2.745 37.185 1.00 96.00 153 ASN A O 1
ATOM 1202 N N . PHE A 1 154 ? -21.647 -3.718 35.503 1.00 98.12 154 PHE A N 1
ATOM 1203 C CA . PHE A 1 154 ? -21.726 -2.552 34.634 1.00 98.12 154 PHE A CA 1
ATOM 1204 C C . PHE A 1 154 ? -23.138 -2.419 34.067 1.00 98.12 154 PHE A C 1
ATOM 1206 O O . PHE A 1 154 ? -23.717 -3.351 33.515 1.00 98.12 154 PHE A O 1
ATOM 1213 N N . ASN A 1 155 ? -23.672 -1.213 34.183 1.00 98.19 155 ASN A N 1
ATOM 1214 C CA . ASN A 1 155 ? -24.831 -0.749 33.444 1.00 98.19 155 ASN A CA 1
ATOM 1215 C C . ASN A 1 155 ? -24.352 0.330 32.471 1.00 98.19 155 ASN A C 1
ATOM 1217 O O . ASN A 1 155 ? -23.899 1.388 32.910 1.00 98.19 155 ASN A O 1
ATOM 1221 N N . THR A 1 156 ? -24.434 0.052 31.172 1.00 98.56 156 THR A N 1
ATOM 1222 C CA . THR A 1 156 ? -23.964 0.952 30.108 1.00 98.56 156 THR A CA 1
ATOM 1223 C C . THR A 1 156 ? -25.097 1.681 29.384 1.00 98.56 156 THR A C 1
ATOM 1225 O O . THR A 1 156 ? -24.835 2.381 28.415 1.00 98.56 156 THR A O 1
ATOM 1228 N N . SER A 1 157 ? -26.344 1.598 29.869 1.00 98.50 157 SER A N 1
ATOM 1229 C CA . SER A 1 157 ? -27.524 2.149 29.171 1.00 98.50 157 SER A CA 1
ATOM 1230 C C . SER A 1 157 ? -27.502 3.667 28.950 1.00 98.50 157 SER A C 1
ATOM 1232 O O . SER A 1 157 ? -28.294 4.180 28.167 1.00 98.50 157 SER A O 1
ATOM 1234 N N . GLN A 1 158 ? -26.630 4.415 29.634 1.00 98.62 158 GLN A N 1
ATOM 1235 C CA . GLN A 1 158 ? -26.448 5.863 29.440 1.00 98.62 158 GLN A CA 1
ATOM 1236 C C . GLN A 1 158 ? -25.160 6.225 28.682 1.00 98.62 158 GLN A C 1
ATOM 1238 O O . GLN A 1 158 ? -24.911 7.410 28.453 1.00 98.62 158 GLN A O 1
ATOM 1243 N N . VAL A 1 159 ? -24.340 5.239 28.307 1.00 98.81 159 VAL A N 1
ATOM 1244 C CA . VAL A 1 159 ? -23.045 5.465 27.656 1.00 98.81 159 VAL A CA 1
ATOM 1245 C C . VAL A 1 159 ? -23.257 5.848 26.195 1.00 98.81 159 VAL A C 1
ATOM 1247 O O . VAL A 1 159 ? -23.969 5.162 25.466 1.00 98.81 159 VAL A O 1
ATOM 1250 N N . THR A 1 160 ? -22.619 6.940 25.775 1.00 98.75 160 THR A N 1
ATOM 1251 C CA . THR A 1 160 ? -22.630 7.441 24.394 1.00 98.75 160 THR A CA 1
ATOM 1252 C C . THR A 1 160 ? -21.275 7.276 23.697 1.00 98.75 160 THR A C 1
ATOM 1254 O O . THR A 1 160 ? -21.230 7.208 22.475 1.00 98.75 160 THR A O 1
ATOM 1257 N N . ASP A 1 161 ? -20.171 7.177 24.445 1.00 98.88 161 ASP A N 1
ATOM 1258 C CA . ASP A 1 161 ? -18.810 6.999 23.909 1.00 98.88 161 ASP A CA 1
ATOM 1259 C C . ASP A 1 161 ? -18.126 5.787 24.566 1.00 98.88 161 ASP A C 1
ATOM 1261 O O . ASP A 1 161 ? -17.884 5.771 25.779 1.00 98.88 161 ASP A O 1
ATOM 1265 N N . MET A 1 162 ? -17.832 4.769 23.751 1.00 98.75 162 MET A N 1
ATOM 1266 C CA . MET A 1 162 ? -17.055 3.570 24.099 1.00 98.75 162 MET A CA 1
ATOM 1267 C C . MET A 1 162 ? -15.759 3.467 23.275 1.00 98.75 162 MET A C 1
ATOM 1269 O O . MET A 1 162 ? -15.128 2.405 23.220 1.00 98.75 162 MET A O 1
ATOM 1273 N N . GLY A 1 163 ? -15.341 4.556 22.626 1.00 98.56 163 GLY A N 1
ATOM 1274 C CA . GLY A 1 163 ? -14.162 4.579 21.772 1.00 98.56 163 GLY A CA 1
ATOM 1275 C C . GLY A 1 163 ? -12.924 4.091 22.522 1.00 98.56 163 GLY A C 1
ATOM 1276 O O . GLY A 1 163 ? -12.647 4.501 23.645 1.00 98.56 163 GLY A O 1
ATOM 1277 N N . ALA A 1 164 ? -12.177 3.172 21.923 1.00 98.50 164 ALA A N 1
ATOM 1278 C CA . ALA A 1 164 ? -10.950 2.595 22.459 1.00 98.50 164 ALA A CA 1
ATOM 1279 C C . ALA A 1 164 ? -11.051 1.975 23.868 1.00 98.50 164 ALA A C 1
ATOM 1281 O O . ALA A 1 164 ? -10.011 1.723 24.476 1.00 98.50 164 ALA A O 1
ATOM 1282 N N . MET A 1 165 ? -12.256 1.685 24.385 1.00 98.75 165 MET A N 1
ATOM 1283 C CA . MET A 1 165 ? -12.475 1.228 25.768 1.00 98.75 165 MET A CA 1
ATOM 1284 C C . MET A 1 165 ? -11.554 0.071 26.185 1.00 98.75 165 MET A C 1
ATOM 1286 O O . MET A 1 165 ? -11.032 0.099 27.299 1.00 98.75 165 MET A O 1
ATOM 1290 N N . PHE A 1 166 ? -11.311 -0.890 25.288 1.00 98.75 166 PHE A N 1
ATOM 1291 C CA . PHE A 1 166 ? -10.407 -2.029 25.484 1.00 98.75 166 PHE A CA 1
ATOM 1292 C C . PHE A 1 166 ? -9.235 -2.043 24.491 1.00 98.75 166 PHE A C 1
ATOM 1294 O O . PHE A 1 166 ? -8.545 -3.055 24.367 1.00 98.75 166 PHE A O 1
ATOM 1301 N N . SER A 1 167 ? -8.989 -0.946 23.768 1.00 98.25 167 SER A N 1
ATOM 1302 C CA . SER A 1 167 ? -7.978 -0.918 22.708 1.00 98.25 167 SER A CA 1
ATOM 1303 C C . SER A 1 167 ? -6.606 -1.319 23.247 1.00 98.25 167 SER A C 1
ATOM 1305 O O . SER A 1 167 ? -6.130 -0.724 24.200 1.00 98.25 167 SER A O 1
ATOM 1307 N N . GLY A 1 168 ? -5.934 -2.298 22.643 1.00 97.31 168 GLY A N 1
ATOM 1308 C CA . GLY A 1 168 ? -4.592 -2.730 23.040 1.00 97.31 168 GLY A CA 1
ATOM 1309 C C . GLY A 1 168 ? -4.543 -3.624 24.282 1.00 97.31 168 GLY A C 1
ATOM 1310 O O . GLY A 1 168 ? -3.450 -3.915 24.773 1.00 97.31 168 GLY A O 1
ATOM 1311 N N . CYS A 1 169 ? -5.684 -4.108 24.781 1.00 97.75 169 CYS A N 1
ATOM 1312 C CA . CYS A 1 169 ? -5.751 -5.149 25.812 1.00 97.75 169 CYS A CA 1
ATOM 1313 C C . CYS A 1 169 ? -5.352 -6.529 25.255 1.00 97.75 169 CYS A C 1
ATOM 1315 O O . CYS A 1 169 ? -6.144 -7.467 25.242 1.00 97.75 169 CYS A O 1
ATOM 1317 N N . ALA A 1 170 ? -4.116 -6.656 24.768 1.00 97.38 170 ALA A N 1
ATOM 1318 C CA . ALA A 1 170 ? -3.612 -7.845 24.079 1.00 97.38 170 ALA A CA 1
ATOM 1319 C C . ALA A 1 170 ? -3.568 -9.115 24.953 1.00 97.38 170 ALA A C 1
ATOM 1321 O O . ALA A 1 170 ? -3.572 -10.221 24.419 1.00 97.38 170 ALA A O 1
ATOM 1322 N N . GLY A 1 171 ? -3.520 -8.968 26.282 1.00 97.38 171 GLY A N 1
ATOM 1323 C CA . GLY A 1 171 ? -3.533 -10.078 27.236 1.00 97.38 171 GLY A CA 1
ATOM 1324 C C . GLY A 1 171 ? -4.907 -10.720 27.451 1.00 97.38 171 GLY A C 1
ATOM 1325 O O . GLY A 1 171 ? -4.966 -11.856 27.927 1.00 97.38 171 GLY A O 1
ATOM 1326 N N . LEU A 1 172 ? -5.999 -10.033 27.086 1.00 97.81 172 LEU A N 1
ATOM 1327 C CA . LEU A 1 172 ? -7.349 -10.569 27.234 1.00 97.81 172 LEU A CA 1
ATOM 1328 C C . LEU A 1 172 ? -7.595 -11.647 26.174 1.00 97.81 172 LEU A C 1
ATOM 1330 O O . LEU A 1 172 ? -7.483 -11.396 24.976 1.00 97.81 172 LEU A O 1
ATOM 1334 N N . GLN A 1 173 ? -7.964 -12.845 26.626 1.00 96.56 173 GLN A N 1
ATOM 1335 C CA . GLN A 1 173 ? -8.339 -13.961 25.743 1.00 96.56 173 GLN A CA 1
ATOM 1336 C C . GLN A 1 173 ? -9.855 -14.104 25.582 1.00 96.56 173 GLN A C 1
ATOM 1338 O O . GLN A 1 173 ? -10.331 -14.611 24.569 1.00 96.56 173 GLN A O 1
ATOM 1343 N N . HIS A 1 174 ? -10.606 -13.646 26.582 1.00 96.31 174 HIS A N 1
ATOM 1344 C CA . HIS A 1 174 ? -12.061 -13.646 26.635 1.00 96.31 174 HIS A CA 1
ATOM 1345 C C . HIS A 1 174 ? -12.521 -12.403 27.400 1.00 96.31 174 HIS A C 1
ATOM 1347 O O . HIS A 1 174 ? -11.852 -11.970 28.343 1.00 96.31 174 HIS A O 1
ATOM 1353 N N . LEU A 1 175 ? -13.677 -11.863 27.029 1.00 97.62 175 LEU A N 1
ATOM 1354 C CA . LEU A 1 175 ? -14.338 -10.785 27.750 1.00 97.62 175 LEU A CA 1
ATOM 1355 C C . LEU A 1 175 ? -15.851 -10.986 27.654 1.00 97.62 175 LEU A C 1
ATOM 1357 O O . LEU A 1 175 ? -16.384 -11.082 26.554 1.00 97.62 175 LEU A O 1
ATOM 1361 N N . ASP A 1 176 ? -16.524 -11.060 28.801 1.00 98.19 176 ASP A N 1
ATOM 1362 C CA . ASP A 1 176 ? -17.986 -11.098 28.841 1.00 98.19 176 ASP A CA 1
ATOM 1363 C C . ASP A 1 176 ? -18.524 -9.664 28.777 1.00 98.19 176 ASP A C 1
ATOM 1365 O O . ASP A 1 176 ? -18.287 -8.866 29.686 1.00 98.19 176 ASP A O 1
ATOM 1369 N N . VAL A 1 177 ? -19.213 -9.346 27.682 1.00 97.88 177 VAL A N 1
ATOM 1370 C CA . VAL A 1 177 ? -19.886 -8.060 27.441 1.00 97.88 177 VAL A CA 1
ATOM 1371 C C . VAL A 1 177 ? -21.396 -8.233 27.267 1.00 97.88 177 VAL A C 1
ATOM 1373 O O . VAL A 1 177 ? -22.075 -7.315 26.810 1.00 97.88 177 VAL A O 1
ATOM 1376 N N . SER A 1 178 ? -21.949 -9.387 27.651 1.00 98.00 178 SER A N 1
ATOM 1377 C CA . SER A 1 178 ? -23.365 -9.724 27.445 1.00 98.00 178 SER A CA 1
ATOM 1378 C C . SER A 1 178 ? -24.338 -8.801 28.190 1.00 98.00 178 SER A C 1
ATOM 1380 O O . SER A 1 178 ? -25.495 -8.665 27.795 1.00 98.00 178 SER A O 1
ATOM 1382 N N . ASN A 1 179 ? -23.881 -8.137 29.257 1.00 97.81 179 ASN A N 1
ATOM 1383 C CA . ASN A 1 179 ? -24.659 -7.165 30.028 1.00 97.81 179 ASN A CA 1
ATOM 1384 C C . ASN A 1 179 ? -24.605 -5.734 29.469 1.00 97.81 179 ASN A C 1
ATOM 1386 O O . ASN A 1 179 ? -25.231 -4.842 30.047 1.00 97.81 179 ASN A O 1
ATOM 1390 N N . PHE A 1 180 ? -23.850 -5.484 28.396 1.00 98.56 180 PHE A N 1
ATOM 1391 C CA . PHE A 1 180 ? -23.751 -4.148 27.817 1.00 98.56 180 PHE A CA 1
ATOM 1392 C C . PHE A 1 180 ? -25.037 -3.808 27.055 1.00 98.56 180 PHE A C 1
ATOM 1394 O O . PHE A 1 180 ? -25.474 -4.538 26.169 1.00 98.56 180 PHE A O 1
ATOM 1401 N N . ASP A 1 181 ? -25.623 -2.666 27.393 1.00 98.56 181 ASP A N 1
ATOM 1402 C CA . ASP A 1 181 ? -26.617 -1.967 26.583 1.00 98.56 181 ASP A CA 1
ATOM 1403 C C . ASP A 1 181 ? -25.887 -0.891 25.773 1.00 98.56 181 ASP A C 1
ATOM 1405 O O . ASP A 1 181 ? -25.328 0.046 26.352 1.00 98.56 181 ASP A O 1
ATOM 1409 N N . THR A 1 182 ? -25.851 -1.049 24.450 1.00 98.69 182 THR A N 1
ATOM 1410 C CA . THR A 1 182 ? -25.179 -0.117 23.533 1.00 98.69 182 THR A CA 1
ATOM 1411 C C . THR A 1 182 ? -26.145 0.739 22.717 1.00 98.69 182 THR A C 1
ATOM 1413 O O . THR A 1 182 ? -25.707 1.490 21.850 1.00 98.69 182 THR A O 1
ATOM 1416 N N . SER A 1 183 ? -27.446 0.698 23.021 1.00 98.62 183 SER A N 1
ATOM 1417 C CA . SER A 1 183 ? -28.506 1.380 22.254 1.00 98.62 183 SER A CA 1
ATOM 1418 C C . SER A 1 183 ? -28.412 2.915 22.241 1.00 98.62 183 SER A C 1
ATOM 1420 O O . SER A 1 183 ? -29.119 3.591 21.487 1.00 98.62 183 SER A O 1
ATOM 1422 N N . ASN A 1 184 ? -27.549 3.493 23.084 1.00 98.69 184 ASN A N 1
ATOM 1423 C CA . ASN A 1 184 ? -27.250 4.925 23.137 1.00 98.69 184 ASN A CA 1
ATOM 1424 C C . ASN A 1 184 ? -25.830 5.284 22.682 1.00 98.69 184 ASN A C 1
ATOM 1426 O O . ASN A 1 184 ? -25.490 6.464 22.680 1.00 98.69 184 ASN A O 1
ATOM 1430 N N . VAL A 1 185 ? -25.017 4.306 22.282 1.00 98.88 185 VAL A N 1
ATOM 1431 C CA . VAL A 1 185 ? -23.626 4.546 21.893 1.00 98.88 185 VAL A CA 1
ATOM 1432 C C . VAL A 1 185 ? -23.563 5.156 20.493 1.00 98.88 185 VAL A C 1
ATOM 1434 O O . VAL A 1 185 ? -24.156 4.647 19.545 1.00 98.88 185 VAL A O 1
ATOM 1437 N N . GLU A 1 186 ? -22.813 6.248 20.373 1.00 98.75 186 GLU A N 1
ATOM 1438 C CA . GLU A 1 186 ? -22.594 7.004 19.138 1.00 98.75 186 GLU A CA 1
ATOM 1439 C C . GLU A 1 186 ? -21.176 6.784 18.578 1.00 98.75 186 GLU A C 1
ATOM 1441 O O . GLU A 1 186 ? -20.994 6.801 17.358 1.00 98.75 186 GLU A O 1
ATOM 1446 N N . ASP A 1 187 ? -20.179 6.533 19.437 1.00 98.88 187 ASP A N 1
ATOM 1447 C CA . ASP A 1 187 ? -18.786 6.263 19.050 1.00 98.88 187 ASP A CA 1
ATOM 1448 C C . ASP A 1 187 ? -18.275 4.952 19.672 1.00 98.88 187 ASP A C 1
ATOM 1450 O O . ASP A 1 187 ? -18.275 4.777 20.894 1.00 98.88 187 ASP A O 1
ATOM 1454 N N . MET A 1 188 ? -17.831 4.027 18.816 1.00 98.69 188 MET A N 1
ATOM 1455 C CA . MET A 1 188 ? -17.183 2.762 19.188 1.00 98.69 188 MET A CA 1
ATOM 1456 C C . MET A 1 188 ? -15.799 2.616 18.541 1.00 98.69 188 MET A C 1
ATOM 1458 O O . MET A 1 188 ? -15.245 1.516 18.463 1.00 98.69 188 MET A O 1
ATOM 1462 N N . SER A 1 189 ? -15.223 3.706 18.039 1.00 98.75 189 SER A N 1
ATOM 1463 C CA . SER A 1 189 ? -13.964 3.693 17.298 1.00 98.75 189 SER A CA 1
ATOM 1464 C C . SER A 1 189 ? -12.879 2.984 18.095 1.00 98.75 189 SER A C 1
ATOM 1466 O O . SER A 1 189 ? -12.568 3.357 19.221 1.00 98.75 189 SER A O 1
ATOM 1468 N N . SER A 1 190 ? -12.287 1.947 17.512 1.00 98.62 190 SER A N 1
ATOM 1469 C CA . SER A 1 190 ? -11.201 1.164 18.100 1.00 98.62 190 SER A CA 1
ATOM 1470 C C . SER A 1 190 ? -11.527 0.506 19.440 1.00 98.62 190 SER A C 1
ATOM 1472 O O . SER A 1 190 ? -10.595 0.123 20.140 1.00 98.62 190 SER A O 1
ATOM 1474 N N . MET A 1 191 ? -12.805 0.336 19.807 1.00 98.81 191 MET A N 1
ATOM 1475 C CA . MET A 1 191 ? -13.215 -0.237 21.100 1.00 98.81 191 MET A CA 1
ATOM 1476 C C . MET A 1 191 ? -12.456 -1.525 21.448 1.00 98.81 191 MET A C 1
ATOM 1478 O O . MET A 1 191 ? -12.019 -1.664 22.589 1.00 98.81 191 MET A O 1
ATOM 1482 N N . PHE A 1 192 ? -12.221 -2.401 20.465 1.00 98.88 192 PHE A N 1
ATOM 1483 C CA . PHE A 1 192 ? -11.439 -3.635 20.606 1.00 98.88 192 PHE A CA 1
ATOM 1484 C C . PHE A 1 192 ? -10.115 -3.610 19.824 1.00 98.88 192 PHE A C 1
ATOM 1486 O O . PHE A 1 192 ? -9.418 -4.618 19.737 1.00 98.88 192 PHE A O 1
ATOM 1493 N N . GLY A 1 193 ? -9.729 -2.472 19.243 1.00 98.69 193 GLY A N 1
ATOM 1494 C CA . GLY A 1 193 ? -8.555 -2.381 18.379 1.00 98.69 193 GLY A CA 1
ATOM 1495 C C . GLY A 1 193 ? -7.272 -2.761 19.126 1.00 98.69 193 GLY A C 1
ATOM 1496 O O . GLY A 1 193 ? -6.912 -2.112 20.099 1.00 98.69 193 GLY A O 1
ATOM 1497 N N . GLY A 1 194 ? -6.562 -3.797 18.688 1.00 98.38 194 GLY A N 1
ATOM 1498 C CA . GLY A 1 194 ? -5.320 -4.297 19.276 1.00 98.38 194 GLY A CA 1
ATOM 1499 C C . GLY A 1 194 ? -5.519 -5.396 20.321 1.00 98.38 194 GLY A C 1
ATOM 1500 O O . GLY A 1 194 ? -4.539 -5.822 20.933 1.00 98.38 194 GLY A O 1
ATOM 1501 N N . CYS A 1 195 ? -6.746 -5.882 20.526 1.00 98.31 195 CYS A N 1
ATOM 1502 C CA . CYS A 1 195 ? -7.040 -7.059 21.348 1.00 98.31 195 CYS A CA 1
ATOM 1503 C C . CYS A 1 195 ? -6.628 -8.357 20.632 1.00 98.31 195 CYS A C 1
ATOM 1505 O O . CYS A 1 195 ? -7.456 -9.193 20.273 1.00 98.31 195 CYS A O 1
ATOM 1507 N N . SER A 1 196 ? -5.329 -8.537 20.395 1.00 98.12 196 SER A N 1
ATOM 1508 C CA . SER A 1 196 ? -4.788 -9.673 19.635 1.00 98.12 196 SER A CA 1
ATOM 1509 C C . SER A 1 196 ? -4.957 -11.037 20.317 1.00 98.12 196 SER A C 1
ATOM 1511 O O . SER A 1 196 ? -4.809 -12.057 19.648 1.00 98.12 196 SER A O 1
ATOM 1513 N N . GLY A 1 197 ? -5.275 -11.069 21.615 1.00 97.62 197 GLY A N 1
ATOM 1514 C CA . GLY A 1 197 ? -5.524 -12.294 22.376 1.00 97.62 197 GLY A CA 1
ATOM 1515 C C . GLY A 1 197 ? -6.896 -12.937 22.137 1.00 97.62 197 GLY A C 1
ATOM 1516 O O . GLY A 1 197 ? -7.050 -14.129 22.412 1.00 97.62 197 GLY A O 1
ATOM 1517 N N . PHE A 1 198 ? -7.880 -12.199 21.607 1.00 97.69 198 PHE A N 1
ATOM 1518 C CA . PHE A 1 198 ? -9.217 -12.737 21.345 1.00 97.69 198 PHE A CA 1
ATOM 1519 C C . PHE A 1 198 ? -9.199 -13.745 20.199 1.00 97.69 198 PHE A C 1
ATOM 1521 O O . PHE A 1 198 ? -8.748 -13.423 19.106 1.00 97.69 198 PHE A O 1
ATOM 1528 N N . GLN A 1 199 ? -9.745 -14.941 20.433 1.00 96.56 199 GLN A N 1
ATOM 1529 C CA . GLN A 1 199 ? -9.985 -15.944 19.381 1.00 96.56 199 GLN A CA 1
ATOM 1530 C C . GLN A 1 199 ? -11.390 -15.821 18.777 1.00 96.56 199 GLN A C 1
ATOM 1532 O O . GLN A 1 199 ? -11.580 -16.025 17.578 1.00 96.56 199 GLN A O 1
ATOM 1537 N N . SER A 1 200 ? -12.357 -15.440 19.609 1.00 96.81 200 SER A N 1
ATOM 1538 C CA . SER A 1 200 ? -13.740 -15.113 19.265 1.00 96.81 200 SER A CA 1
ATOM 1539 C C . SER A 1 200 ? -14.246 -14.039 20.227 1.00 96.81 200 SER A C 1
ATOM 1541 O O . SER A 1 200 ? -13.720 -13.912 21.334 1.00 96.81 200 SER A O 1
ATOM 1543 N N . LEU A 1 201 ? -15.288 -13.310 19.839 1.00 97.38 201 LEU A N 1
ATOM 1544 C CA . LEU A 1 201 ? -15.943 -12.312 20.682 1.00 97.38 201 LEU A CA 1
ATOM 1545 C C . LEU A 1 201 ? -17.451 -12.362 20.422 1.00 97.38 201 LEU A C 1
ATOM 1547 O O . LEU A 1 201 ? -17.870 -12.248 19.273 1.00 97.38 201 LEU A O 1
ATOM 1551 N N . ASP A 1 202 ? -18.243 -12.577 21.472 1.00 98.19 202 ASP A N 1
ATOM 1552 C CA . ASP A 1 202 ? -19.705 -12.551 21.377 1.00 98.19 202 ASP A CA 1
ATOM 1553 C C . ASP A 1 202 ? -20.191 -11.106 21.505 1.00 98.19 202 ASP A C 1
ATOM 1555 O O . ASP A 1 202 ? -19.969 -10.456 22.527 1.00 98.19 202 ASP A O 1
ATOM 1559 N N . LEU A 1 203 ? -20.818 -10.611 20.440 1.00 98.00 203 LEU A N 1
ATOM 1560 C CA . LEU A 1 203 ? -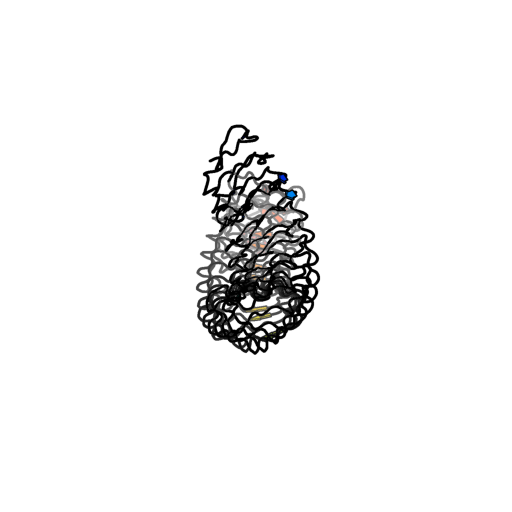21.378 -9.264 20.342 1.00 98.00 203 LEU A CA 1
ATOM 1561 C C . LEU A 1 203 ? -22.879 -9.297 20.047 1.00 98.00 203 LEU A C 1
ATOM 1563 O O . LEU A 1 203 ? -23.437 -8.289 19.620 1.00 98.00 203 LEU A O 1
ATOM 1567 N N . SER A 1 204 ? -23.547 -10.434 20.255 1.00 97.75 204 SER A N 1
ATOM 1568 C CA . SER A 1 204 ? -24.954 -10.635 19.883 1.00 97.75 204 SER A CA 1
ATOM 1569 C C . SER A 1 204 ? -25.932 -9.668 20.569 1.00 97.75 204 SER A C 1
ATOM 1571 O O . SER A 1 204 ? -27.022 -9.425 20.052 1.00 97.75 204 SER A O 1
ATOM 1573 N N . ASN A 1 205 ? -25.547 -9.079 21.707 1.00 97.69 205 ASN A N 1
ATOM 1574 C CA . ASN A 1 205 ? -26.318 -8.069 22.439 1.00 97.69 205 ASN A CA 1
ATOM 1575 C C . ASN A 1 205 ? -26.085 -6.622 21.970 1.00 97.69 205 ASN A C 1
ATOM 1577 O O . ASN A 1 205 ? -26.777 -5.724 22.450 1.00 97.69 205 ASN A O 1
ATOM 1581 N N . PHE A 1 206 ? -25.127 -6.368 21.072 1.00 98.56 206 PHE A N 1
ATOM 1582 C CA . PHE A 1 206 ? -24.830 -5.009 20.622 1.00 98.56 206 PHE A CA 1
ATOM 1583 C C . PHE A 1 206 ? -25.953 -4.466 19.728 1.00 98.56 206 PHE A C 1
ATOM 1585 O O . PHE A 1 206 ? -26.282 -5.031 18.688 1.00 98.56 206 PHE A O 1
ATOM 1592 N N . ASP A 1 207 ? -26.501 -3.320 20.108 1.00 98.50 207 ASP A N 1
ATOM 1593 C CA . ASP A 1 207 ? -27.290 -2.453 19.238 1.00 98.50 207 ASP A CA 1
ATOM 1594 C C . ASP A 1 207 ? -26.374 -1.344 18.712 1.00 98.50 207 ASP A C 1
ATOM 1596 O O . ASP A 1 207 ? -25.895 -0.509 19.482 1.00 98.50 207 ASP A O 1
ATOM 1600 N N . THR A 1 208 ? -26.096 -1.357 17.408 1.00 98.56 208 THR A N 1
ATOM 1601 C CA . THR A 1 208 ? -25.248 -0.356 16.745 1.00 98.56 208 THR A CA 1
ATOM 1602 C C . THR A 1 208 ? -26.042 0.694 15.971 1.00 98.56 208 THR A C 1
ATOM 1604 O O . THR A 1 208 ? -25.452 1.545 15.310 1.00 98.56 208 THR A O 1
ATOM 1607 N N . SER A 1 209 ? -27.374 0.710 16.101 1.00 98.50 209 SER A N 1
ATOM 1608 C CA . SER A 1 209 ? -28.262 1.562 15.300 1.00 98.50 209 SER A CA 1
ATOM 1609 C C . SER A 1 209 ? -28.042 3.068 15.471 1.00 98.50 209 SER A C 1
ATOM 1611 O O . SER A 1 209 ? -28.430 3.832 14.589 1.00 98.50 209 SER A O 1
ATOM 1613 N N . LYS A 1 210 ? -27.411 3.521 16.563 1.00 98.69 210 LYS A N 1
ATOM 1614 C CA . LYS A 1 210 ? -27.030 4.933 16.779 1.00 98.69 210 LYS A CA 1
ATOM 1615 C C . LYS A 1 210 ? -25.551 5.230 16.549 1.00 98.69 210 LYS A C 1
ATOM 1617 O O . LYS A 1 210 ? -25.151 6.392 16.615 1.00 98.69 210 LYS A O 1
ATOM 1622 N N . VAL A 1 211 ? -24.743 4.214 16.265 1.00 98.81 211 VAL A N 1
ATOM 1623 C CA . VAL A 1 211 ? -23.304 4.389 16.099 1.00 98.81 211 VAL A CA 1
ATOM 1624 C C . VAL A 1 211 ? -23.034 5.144 14.804 1.00 98.81 211 VAL A C 1
ATOM 1626 O O . VAL A 1 211 ? -23.521 4.789 13.733 1.00 98.81 211 VAL A O 1
ATOM 1629 N N . THR A 1 212 ? -22.217 6.185 14.911 1.00 98.44 212 THR A N 1
ATOM 1630 C CA . THR A 1 212 ? -21.785 7.028 13.790 1.00 98.44 212 THR A CA 1
ATOM 1631 C C . THR A 1 212 ? -20.303 6.841 13.460 1.00 98.44 212 THR A C 1
ATOM 1633 O O . THR A 1 212 ? -19.901 7.103 12.321 1.00 98.44 212 THR A O 1
ATOM 1636 N N . HIS A 1 213 ? -19.499 6.342 14.410 1.00 98.62 213 HIS A N 1
ATOM 1637 C CA . HIS A 1 213 ? -18.060 6.118 14.247 1.00 98.62 213 HIS A CA 1
ATOM 1638 C C . HIS A 1 213 ? -17.635 4.704 14.682 1.00 98.62 213 HIS A C 1
ATOM 1640 O O . HIS A 1 213 ? -17.844 4.299 15.826 1.00 98.62 213 HIS A O 1
ATOM 1646 N N . MET A 1 214 ? -17.015 3.960 13.759 1.00 98.44 214 MET A N 1
ATOM 1647 C CA . MET A 1 214 ? -16.491 2.595 13.945 1.00 98.44 214 MET A CA 1
ATOM 1648 C C . MET A 1 214 ? -15.039 2.459 13.455 1.00 98.44 214 MET A C 1
ATOM 1650 O O . MET A 1 214 ? -14.585 1.365 13.104 1.00 98.44 214 MET A O 1
ATOM 1654 N N . LEU A 1 215 ? -14.290 3.567 13.407 1.00 98.50 215 LEU A N 1
ATOM 1655 C CA . LEU A 1 215 ? -12.907 3.568 12.923 1.00 98.50 215 LEU A CA 1
ATOM 1656 C C . LEU A 1 215 ? -12.063 2.559 13.699 1.00 98.50 215 LEU A C 1
ATOM 1658 O O . LEU A 1 215 ? -11.918 2.664 14.916 1.00 98.50 215 LEU A O 1
ATOM 1662 N N . GLY A 1 216 ? -11.492 1.586 12.997 1.00 98.69 216 GLY A N 1
ATOM 1663 C CA . GLY A 1 216 ? -10.610 0.592 13.594 1.00 98.69 216 GLY A CA 1
ATOM 1664 C C . GLY A 1 216 ? -11.236 -0.289 14.674 1.00 98.69 216 GLY A C 1
ATOM 1665 O O . GLY A 1 216 ? -10.480 -0.796 15.496 1.00 98.69 216 GLY A O 1
ATOM 1666 N N . LEU A 1 217 ? -12.567 -0.466 14.709 1.00 98.88 217 LEU A N 1
ATOM 1667 C CA . LEU A 1 217 ? -13.282 -1.190 15.778 1.00 98.88 217 LEU A CA 1
ATOM 1668 C C . LEU A 1 217 ? -12.593 -2.500 16.207 1.00 98.88 217 LEU A C 1
ATOM 1670 O O . LEU A 1 217 ? -12.436 -2.731 17.406 1.00 98.88 217 LEU A O 1
ATOM 1674 N N . PHE A 1 218 ? -12.115 -3.292 15.242 1.00 98.88 218 PHE A N 1
ATOM 1675 C CA . PHE A 1 218 ? -11.397 -4.551 15.460 1.00 98.88 218 PHE A CA 1
ATOM 1676 C C . PHE A 1 218 ? -9.937 -4.519 14.980 1.00 98.88 218 PHE A C 1
ATOM 1678 O O . PHE A 1 218 ? -9.276 -5.557 14.955 1.00 98.88 218 PHE A O 1
ATOM 1685 N N . ALA A 1 219 ? -9.395 -3.350 14.624 1.00 98.88 219 ALA A N 1
ATOM 1686 C CA . ALA A 1 219 ? -8.060 -3.228 14.040 1.00 98.88 219 ALA A CA 1
ATOM 1687 C C . ALA A 1 219 ? -6.988 -3.878 14.929 1.00 98.88 219 ALA A C 1
ATOM 1689 O O . ALA A 1 219 ? -6.830 -3.498 16.077 1.00 98.88 219 ALA A O 1
ATOM 1690 N N . GLY A 1 220 ? -6.216 -4.837 14.429 1.00 98.69 220 GLY A N 1
ATOM 1691 C CA . GLY A 1 220 ? -5.144 -5.515 15.156 1.00 98.69 220 GLY A CA 1
ATOM 1692 C C . GLY A 1 220 ? -5.615 -6.669 16.040 1.00 98.69 220 GLY A C 1
ATOM 1693 O O . GLY A 1 220 ? -4.798 -7.228 16.772 1.00 98.69 220 GLY A O 1
ATOM 1694 N N . CYS A 1 221 ? -6.888 -7.066 15.966 1.00 98.69 221 CYS A N 1
ATOM 1695 C CA . CYS A 1 221 ? -7.384 -8.305 16.572 1.00 98.69 221 CYS A CA 1
ATOM 1696 C C . CYS A 1 221 ? -6.905 -9.529 15.773 1.00 98.69 221 CYS A C 1
ATOM 1698 O O . CYS A 1 221 ? -7.693 -10.259 15.176 1.00 98.69 221 CYS A O 1
ATOM 1700 N N . SER A 1 222 ? -5.590 -9.736 15.714 1.00 98.50 222 SER A N 1
ATOM 1701 C CA . SER A 1 222 ? -4.952 -10.746 14.862 1.00 98.50 222 SER A CA 1
ATOM 1702 C C . SER A 1 222 ? -5.251 -12.191 15.268 1.00 98.50 222 SER A C 1
ATOM 1704 O O . SER A 1 222 ? -5.086 -13.085 14.439 1.00 98.50 222 SER A O 1
ATOM 1706 N N . GLY A 1 223 ? -5.697 -12.422 16.507 1.00 98.25 223 GLY A N 1
ATOM 1707 C CA . GLY A 1 223 ? -6.123 -13.729 17.005 1.00 98.25 223 GLY A CA 1
ATOM 1708 C C . GLY A 1 223 ? -7.543 -14.138 16.606 1.00 98.25 223 GLY A C 1
ATOM 1709 O O . GLY A 1 223 ? -7.839 -15.333 16.669 1.00 98.25 223 GLY A O 1
ATOM 1710 N N . LEU A 1 224 ? -8.406 -13.195 16.187 1.00 98.38 224 LEU A N 1
ATOM 1711 C CA . LEU A 1 224 ? -9.813 -13.488 15.894 1.00 98.38 224 LEU A CA 1
ATOM 1712 C C . LEU A 1 224 ? -9.912 -14.436 14.702 1.00 98.38 224 LEU A C 1
ATOM 1714 O O . LEU A 1 224 ? -9.412 -14.123 13.626 1.00 98.38 224 LEU A O 1
ATOM 1718 N N . GLN A 1 225 ? -10.581 -15.573 14.888 1.00 97.69 225 GLN A N 1
ATOM 1719 C CA . GLN A 1 225 ? -10.773 -16.590 13.846 1.00 97.69 225 GLN A CA 1
ATOM 1720 C C . GLN A 1 225 ? -12.132 -16.464 13.151 1.00 97.69 225 GLN A C 1
ATOM 1722 O O . GLN A 1 225 ? -12.260 -16.785 11.969 1.00 97.69 225 GLN A O 1
ATOM 1727 N N . SER A 1 226 ? -13.133 -15.972 13.880 1.00 95.75 226 SER A N 1
ATOM 1728 C CA . SER A 1 226 ? -14.493 -15.718 13.408 1.00 95.75 226 SER A CA 1
ATOM 1729 C C . SER A 1 226 ? -15.095 -14.530 14.148 1.00 95.75 226 SER A C 1
ATOM 1731 O O . SER A 1 226 ? -14.764 -14.294 15.312 1.00 95.75 226 SER A O 1
ATOM 1733 N N . LEU A 1 227 ? -16.022 -13.834 13.498 1.00 97.38 227 LEU A N 1
ATOM 1734 C CA . LEU A 1 227 ? -16.761 -12.721 14.076 1.00 97.38 227 LEU A CA 1
ATOM 1735 C C . LEU A 1 227 ? -18.175 -12.707 13.491 1.00 97.38 227 LEU A C 1
ATOM 1737 O O . LEU A 1 227 ? -18.327 -12.713 12.271 1.00 97.38 227 LEU A O 1
ATOM 1741 N N . ASP A 1 228 ? -19.183 -12.723 14.360 1.00 98.00 228 ASP A N 1
ATOM 1742 C CA . ASP A 1 228 ? -20.588 -12.589 13.971 1.00 98.00 228 ASP A CA 1
ATOM 1743 C C . ASP A 1 228 ? -20.990 -11.112 14.053 1.00 98.00 228 ASP A C 1
ATOM 1745 O O . ASP A 1 228 ? -20.838 -10.480 15.097 1.00 98.00 228 ASP A O 1
ATOM 1749 N N . LEU A 1 229 ? -21.461 -10.569 12.930 1.00 97.56 229 LEU A N 1
ATOM 1750 C CA . LEU A 1 229 ? -21.923 -9.186 12.784 1.00 97.56 229 LEU A CA 1
ATOM 1751 C C . LEU A 1 229 ? -23.399 -9.132 12.365 1.00 97.56 229 LEU A C 1
ATOM 1753 O O . LEU A 1 229 ? -23.869 -8.117 11.854 1.00 97.56 229 LEU A O 1
ATOM 1757 N N . SER A 1 230 ? -24.146 -10.225 12.534 1.00 97.44 230 SER A N 1
ATOM 1758 C CA . SER A 1 230 ? -25.520 -10.340 12.038 1.00 97.44 230 SER A CA 1
ATOM 1759 C C . SER A 1 230 ? -26.502 -9.351 12.676 1.00 97.44 230 SER A C 1
ATOM 1761 O O . SER A 1 230 ? -27.491 -8.975 12.049 1.00 97.44 230 SER A O 1
ATOM 1763 N N . ASN A 1 231 ? -26.217 -8.891 13.894 1.00 97.50 231 ASN A N 1
ATOM 1764 C CA . ASN A 1 231 ? -26.992 -7.888 14.624 1.00 97.50 231 ASN A CA 1
ATOM 1765 C C . ASN A 1 231 ? -26.559 -6.438 14.349 1.00 97.50 231 ASN A C 1
ATOM 1767 O O . ASN A 1 231 ? -27.189 -5.513 14.864 1.00 97.50 231 ASN A O 1
ATOM 1771 N N . PHE A 1 232 ? -25.495 -6.209 13.573 1.00 98.31 232 PHE A N 1
ATOM 1772 C CA . PHE A 1 232 ? -25.003 -4.856 13.336 1.00 98.31 232 PHE A CA 1
ATOM 1773 C C . PHE A 1 232 ? -25.922 -4.105 12.369 1.00 98.31 232 PHE A C 1
ATOM 1775 O O . PHE A 1 232 ? -26.200 -4.565 11.267 1.00 98.31 232 PHE A O 1
ATOM 1782 N N . ASN A 1 233 ? -26.335 -2.903 12.770 1.00 98.12 233 ASN A N 1
ATOM 1783 C CA . ASN A 1 233 ? -26.987 -1.928 11.910 1.00 98.12 233 ASN A CA 1
ATOM 1784 C C . ASN A 1 233 ? -26.047 -0.735 11.705 1.00 98.12 233 ASN A C 1
ATOM 1786 O O . ASN A 1 233 ? -25.941 0.135 12.568 1.00 98.12 233 ASN A O 1
ATOM 1790 N N . THR A 1 234 ? -25.378 -0.681 10.553 1.00 98.19 234 THR A N 1
ATOM 1791 C CA . THR A 1 234 ? -24.407 0.377 10.239 1.00 98.19 234 THR A CA 1
ATOM 1792 C C . THR A 1 234 ? -24.983 1.513 9.393 1.00 98.19 234 THR A C 1
ATOM 1794 O O . THR A 1 234 ? -24.223 2.347 8.909 1.00 98.19 234 THR A O 1
ATOM 1797 N N . SER A 1 235 ? -26.310 1.619 9.249 1.00 98.00 235 SER A N 1
ATOM 1798 C CA . SER A 1 235 ? -26.940 2.608 8.358 1.00 98.00 235 SER A CA 1
ATOM 1799 C C . SER A 1 235 ? -26.660 4.068 8.743 1.00 98.00 235 SER A C 1
ATOM 1801 O O . SER A 1 235 ? -26.828 4.963 7.920 1.00 98.00 235 SER A O 1
ATOM 1803 N N . ASN A 1 236 ? -26.251 4.332 9.990 1.00 98.12 236 ASN A N 1
ATOM 1804 C CA . ASN A 1 236 ? -25.866 5.662 10.485 1.00 98.12 236 ASN A CA 1
ATOM 1805 C C . ASN A 1 236 ? -24.342 5.861 10.581 1.00 98.12 236 ASN A C 1
ATOM 1807 O O . ASN A 1 236 ? -23.883 6.941 10.961 1.00 98.12 236 ASN A O 1
ATOM 1811 N N . VAL A 1 237 ? -23.542 4.847 10.234 1.00 98.50 237 VAL A N 1
ATOM 1812 C CA . VAL A 1 237 ? -22.083 4.900 10.352 1.00 98.50 237 VAL A CA 1
ATOM 1813 C C . VAL A 1 237 ? -21.508 5.765 9.240 1.00 98.50 237 VAL A C 1
ATOM 1815 O O . VAL A 1 237 ? -21.621 5.467 8.055 1.00 98.50 237 VAL A O 1
ATOM 1818 N N . THR A 1 238 ? -20.822 6.830 9.643 1.00 97.75 238 THR A N 1
ATOM 1819 C CA . THR A 1 238 ? -20.153 7.771 8.735 1.00 97.75 238 THR A CA 1
ATOM 1820 C C . THR A 1 238 ? -18.660 7.483 8.585 1.00 97.75 238 THR A C 1
ATOM 1822 O O . THR A 1 238 ? -17.991 8.071 7.732 1.00 97.75 238 THR A O 1
ATOM 1825 N N . SER A 1 239 ? -18.110 6.583 9.409 1.00 96.88 239 SER A N 1
ATOM 1826 C CA . SER A 1 239 ? -16.691 6.238 9.398 1.00 96.88 239 SER A CA 1
ATOM 1827 C C . SER A 1 239 ? -16.399 4.808 9.857 1.00 96.88 239 SER A C 1
ATOM 1829 O O . SER A 1 239 ? -16.766 4.406 10.958 1.00 96.88 239 SER A O 1
ATOM 1831 N N . MET A 1 240 ? -15.702 4.048 9.010 1.00 97.94 240 MET A N 1
ATOM 1832 C CA . MET A 1 240 ? -15.337 2.638 9.226 1.00 97.94 240 MET A CA 1
ATOM 1833 C C . MET A 1 240 ? -13.969 2.262 8.617 1.00 97.94 240 MET A C 1
ATOM 1835 O O . MET A 1 240 ? -13.651 1.092 8.412 1.00 97.94 240 MET A O 1
ATOM 1839 N N . GLY A 1 241 ? -13.122 3.252 8.327 1.00 98.31 241 GLY A N 1
ATOM 1840 C CA . GLY A 1 241 ? -11.728 3.030 7.954 1.00 98.31 241 GLY A CA 1
ATOM 1841 C C . GLY A 1 241 ? -10.992 2.176 8.986 1.00 98.31 241 GLY A C 1
ATOM 1842 O O . GLY A 1 241 ? -11.264 2.243 10.188 1.00 98.31 241 GLY A O 1
ATOM 1843 N N . SER A 1 242 ? -10.070 1.347 8.506 1.00 98.75 242 SER A N 1
ATOM 1844 C CA . SER A 1 242 ? -9.308 0.379 9.303 1.00 98.75 242 SER A CA 1
ATOM 1845 C C . SER A 1 242 ? -10.132 -0.621 10.128 1.00 98.75 242 SER A C 1
ATOM 1847 O O . SER A 1 242 ? -9.533 -1.308 10.948 1.00 98.75 242 SER A O 1
ATOM 1849 N N . MET A 1 243 ? -11.458 -0.744 9.958 1.00 98.75 243 MET A N 1
ATOM 1850 C CA . MET A 1 243 ? -12.326 -1.530 10.858 1.00 98.75 243 MET A CA 1
ATOM 1851 C C . MET A 1 243 ? -11.799 -2.940 11.165 1.00 98.75 243 MET A C 1
ATOM 1853 O O . MET A 1 243 ? -11.845 -3.347 12.324 1.00 98.75 243 MET A O 1
ATOM 1857 N N . PHE A 1 244 ? -11.235 -3.630 10.167 1.00 98.88 244 PHE A N 1
ATOM 1858 C CA . PHE A 1 244 ? -10.658 -4.974 10.289 1.00 98.88 244 PHE A CA 1
ATOM 1859 C C . PHE A 1 244 ? -9.148 -5.011 10.010 1.00 98.88 244 PHE A C 1
ATOM 1861 O O . PHE A 1 244 ? -8.580 -6.077 9.783 1.00 98.88 244 PHE A O 1
ATOM 1868 N N . GLN A 1 245 ? -8.465 -3.864 10.007 1.00 98.88 245 GLN A N 1
ATOM 1869 C CA . GLN A 1 245 ? -7.040 -3.800 9.683 1.00 98.88 245 GLN A CA 1
ATOM 1870 C C . GLN A 1 245 ? -6.237 -4.774 10.564 1.00 98.88 245 GLN A C 1
ATOM 1872 O O . GLN A 1 245 ? -6.368 -4.748 11.776 1.00 98.88 245 GLN A O 1
ATOM 1877 N N . ASN A 1 246 ? -5.369 -5.609 9.997 1.00 98.81 246 ASN A N 1
ATOM 1878 C CA . ASN A 1 246 ? -4.542 -6.610 10.677 1.00 98.81 246 ASN A CA 1
ATOM 1879 C C . ASN A 1 246 ? -5.323 -7.683 11.465 1.00 98.81 246 ASN A C 1
ATOM 1881 O O . ASN A 1 246 ? -4.762 -8.317 12.363 1.00 98.81 246 ASN A O 1
ATOM 1885 N N . CYS A 1 247 ? -6.584 -7.954 11.119 1.00 98.81 247 CYS A N 1
ATOM 1886 C CA . CYS A 1 247 ? -7.317 -9.139 11.580 1.00 98.81 247 CYS A CA 1
ATOM 1887 C C . CYS A 1 247 ? -6.852 -10.409 10.839 1.00 98.81 247 CYS A C 1
ATOM 1889 O O . CYS A 1 247 ? -7.627 -11.085 10.167 1.00 98.81 247 CYS A O 1
ATOM 1891 N N . SER A 1 248 ? -5.560 -10.737 10.934 1.00 98.56 248 SER A N 1
ATOM 1892 C CA . SER A 1 248 ? -4.922 -11.809 10.153 1.00 98.56 248 SER A CA 1
ATOM 1893 C C . SER A 1 248 ? -5.448 -13.221 10.440 1.00 98.56 248 SER A C 1
ATOM 1895 O O . SER A 1 248 ? -5.233 -14.117 9.629 1.00 98.56 248 SER A O 1
ATOM 1897 N N . GLY A 1 249 ? -6.098 -13.437 11.588 1.00 98.38 249 GLY A N 1
ATOM 1898 C CA . GLY A 1 249 ? -6.688 -14.724 11.962 1.00 98.38 249 GLY A CA 1
ATOM 1899 C C . GLY A 1 249 ? -8.007 -15.041 11.250 1.00 98.38 249 GLY A C 1
ATOM 1900 O O . GLY A 1 249 ? -8.363 -16.218 11.148 1.00 98.38 249 GLY A O 1
ATOM 1901 N N . LEU A 1 250 ? -8.712 -14.025 10.729 1.00 98.44 250 LEU A N 1
ATOM 1902 C CA . LEU A 1 250 ? -10.007 -14.208 10.078 1.00 98.44 250 LEU A CA 1
ATOM 1903 C C . LEU A 1 250 ? -9.817 -14.924 8.741 1.00 98.44 250 LEU A C 1
ATOM 1905 O O . LEU A 1 250 ? -9.071 -14.461 7.881 1.00 98.44 250 LEU A O 1
ATOM 1909 N N . GLN A 1 251 ? -10.522 -16.040 8.554 1.00 96.44 251 GLN A N 1
ATOM 1910 C CA . GLN A 1 251 ? -10.493 -16.806 7.298 1.00 96.44 251 GLN A CA 1
ATOM 1911 C C . GLN A 1 251 ? -11.670 -16.481 6.371 1.00 96.44 251 GLN A C 1
ATOM 1913 O O . GLN A 1 251 ? -11.562 -16.604 5.148 1.00 96.44 251 GLN A O 1
ATOM 1918 N N . SER A 1 252 ? -12.782 -16.051 6.962 1.00 96.88 252 SER A N 1
ATOM 1919 C CA . SER A 1 252 ? -14.005 -15.594 6.308 1.00 96.88 252 SER A CA 1
ATOM 1920 C C . SER A 1 252 ? -14.672 -14.538 7.182 1.00 96.88 252 SER A C 1
ATOM 1922 O O . SER A 1 252 ? -14.504 -14.555 8.402 1.00 96.88 252 SER A O 1
ATOM 1924 N N . LEU A 1 253 ? -15.461 -13.663 6.568 1.00 97.69 253 LEU A N 1
ATOM 1925 C CA . LEU A 1 253 ? -16.235 -12.646 7.266 1.00 97.69 253 LEU A CA 1
ATOM 1926 C C . LEU A 1 253 ? -17.539 -12.420 6.504 1.00 97.69 253 LEU A C 1
ATOM 1928 O O . LEU A 1 253 ? -17.501 -12.152 5.304 1.00 97.69 253 LEU A O 1
ATOM 1932 N N . ASP A 1 254 ? -18.669 -12.568 7.191 1.00 97.88 254 ASP A N 1
ATOM 1933 C CA . ASP A 1 254 ? -19.972 -12.224 6.630 1.00 97.88 254 ASP A CA 1
ATOM 1934 C C . ASP A 1 254 ? -20.210 -10.720 6.798 1.00 97.88 254 ASP A C 1
ATOM 1936 O O . ASP A 1 254 ? -20.145 -10.187 7.907 1.00 97.88 254 ASP A O 1
ATOM 1940 N N . LEU A 1 255 ? -20.439 -10.036 5.679 1.00 97.19 255 LEU A N 1
ATOM 1941 C CA . LEU A 1 255 ? -20.630 -8.590 5.607 1.00 97.19 255 LEU A CA 1
ATOM 1942 C C . LEU A 1 255 ? -22.043 -8.213 5.152 1.00 97.19 255 LEU A C 1
ATOM 1944 O O . LEU A 1 255 ? -22.290 -7.032 4.913 1.00 97.19 255 LEU A O 1
ATOM 1948 N N . SER A 1 256 ? -22.982 -9.161 5.053 1.00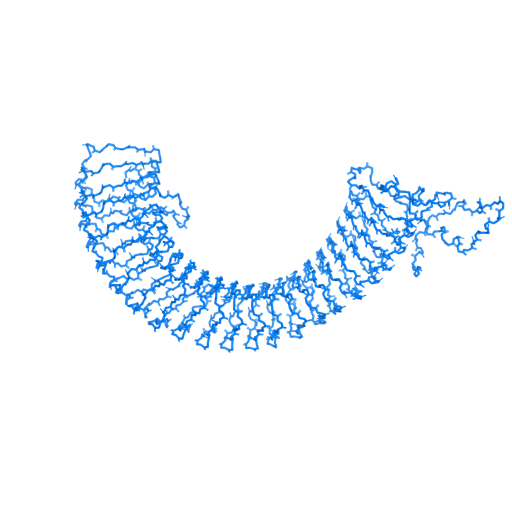 96.56 256 SER A N 1
ATOM 1949 C CA . SER A 1 256 ? -24.303 -8.921 4.450 1.00 96.56 256 SER A CA 1
ATOM 1950 C C . SER A 1 256 ? -25.119 -7.813 5.131 1.00 96.56 256 SER A C 1
ATOM 1952 O O . SER A 1 256 ? -25.945 -7.179 4.480 1.00 96.56 256 SER A O 1
ATOM 1954 N N . ASN A 1 257 ? -24.893 -7.570 6.428 1.00 95.75 257 ASN A N 1
ATOM 1955 C CA . ASN A 1 257 ? -25.588 -6.539 7.215 1.00 95.75 257 ASN A CA 1
ATOM 1956 C C . ASN A 1 257 ? -24.821 -5.210 7.319 1.00 95.75 257 ASN A C 1
ATOM 1958 O O . ASN A 1 257 ? -25.302 -4.268 7.945 1.00 95.75 257 ASN A O 1
ATOM 1962 N N . ILE A 1 258 ? -23.638 -5.112 6.707 1.00 97.44 258 ILE A N 1
ATOM 1963 C CA . ILE A 1 258 ? -22.846 -3.882 6.711 1.00 97.44 258 ILE A CA 1
ATOM 1964 C C . ILE A 1 258 ? -23.336 -2.960 5.592 1.00 97.44 258 ILE A C 1
ATOM 1966 O O . ILE A 1 258 ? -22.981 -3.112 4.428 1.00 97.44 258 ILE A O 1
ATOM 1970 N N . ASP A 1 259 ? -24.158 -1.989 5.966 1.00 97.19 259 ASP A N 1
ATOM 1971 C CA . ASP A 1 259 ? -24.563 -0.862 5.130 1.00 97.19 259 ASP A CA 1
ATOM 1972 C C . ASP A 1 259 ? -23.469 0.220 5.129 1.00 97.19 259 ASP A C 1
ATOM 1974 O O . ASP A 1 259 ? -23.062 0.708 6.189 1.00 97.19 259 ASP A O 1
ATOM 1978 N N . THR A 1 260 ? -22.995 0.597 3.940 1.00 97.06 260 THR A N 1
ATOM 1979 C CA . THR A 1 260 ? -21.963 1.628 3.745 1.00 97.06 260 THR A CA 1
ATOM 1980 C C . THR A 1 260 ? -22.487 2.931 3.136 1.00 97.06 260 THR A C 1
ATOM 1982 O O . THR A 1 260 ? -21.696 3.841 2.882 1.00 97.06 260 THR A O 1
ATOM 1985 N N . SER A 1 261 ? -23.796 3.055 2.909 1.00 96.38 261 SER A N 1
ATOM 1986 C CA . SER A 1 261 ? -24.409 4.176 2.177 1.00 96.38 261 SER A CA 1
ATOM 1987 C C . SER A 1 261 ? -24.210 5.543 2.847 1.00 96.38 261 SER A C 1
ATOM 1989 O O . SER A 1 261 ? -24.109 6.568 2.167 1.00 96.38 261 SER A O 1
ATOM 1991 N N . SER A 1 262 ? -24.080 5.556 4.176 1.00 97.06 262 SER A N 1
ATOM 1992 C CA . SER A 1 262 ? -23.843 6.759 4.985 1.00 97.06 262 SER A CA 1
ATOM 1993 C C . SER A 1 262 ? -22.364 7.088 5.223 1.00 97.06 262 SER A C 1
ATOM 1995 O O . SER A 1 262 ? -22.062 8.105 5.858 1.00 97.06 262 SER A O 1
ATOM 1997 N N . VAL A 1 263 ? -21.421 6.270 4.736 1.00 96.88 263 VAL A N 1
ATOM 1998 C CA . VAL A 1 263 ? -19.988 6.501 4.972 1.00 96.88 263 VAL A CA 1
ATOM 1999 C C . VAL A 1 263 ? -19.541 7.799 4.295 1.00 96.88 263 VAL A C 1
ATOM 2001 O O . VAL A 1 263 ? -19.831 8.061 3.129 1.00 96.88 263 VAL A O 1
ATOM 2004 N N . GLY A 1 264 ? -18.840 8.638 5.060 1.00 90.75 264 GLY A N 1
ATOM 2005 C CA . GLY A 1 264 ? -18.520 10.006 4.678 1.00 90.75 264 GLY A CA 1
ATOM 2006 C C . GLY A 1 264 ? -17.513 10.132 3.533 1.00 90.75 264 GLY A C 1
ATOM 2007 O O . GLY A 1 264 ? -16.800 9.205 3.161 1.00 90.75 264 GLY A O 1
ATOM 2008 N N . THR A 1 265 ? -17.392 11.355 3.021 1.00 93.81 265 THR A N 1
ATOM 2009 C CA . THR A 1 265 ? -16.568 11.701 1.849 1.00 93.81 265 THR A CA 1
ATOM 2010 C C . THR A 1 265 ? -15.126 12.083 2.199 1.00 93.81 265 THR A C 1
ATOM 2012 O O . THR A 1 265 ? -14.420 12.694 1.400 1.00 93.81 265 THR A O 1
ATOM 2015 N N . TRP A 1 266 ? -14.675 11.830 3.423 1.00 92.19 266 TRP A N 1
ATOM 2016 C CA . TRP A 1 266 ? -13.344 12.229 3.879 1.00 92.19 266 TRP A CA 1
ATOM 2017 C C . TRP A 1 266 ? -12.348 11.067 3.736 1.00 92.19 266 TRP A C 1
ATOM 2019 O O . TRP A 1 266 ? -12.723 9.897 3.721 1.00 92.19 266 TRP A O 1
ATOM 2029 N N . ALA A 1 267 ? -11.054 11.373 3.606 1.00 88.69 267 ALA A N 1
ATOM 2030 C CA . ALA A 1 267 ? -10.074 10.422 3.068 1.00 88.69 267 ALA A CA 1
ATOM 2031 C C . ALA A 1 267 ? -9.900 9.110 3.865 1.00 88.69 267 ALA A C 1
ATOM 2033 O O . ALA A 1 267 ? -9.576 8.090 3.266 1.00 88.69 267 ALA A O 1
ATOM 2034 N N . ASN A 1 268 ? -10.128 9.074 5.183 1.00 93.00 268 ASN A N 1
ATOM 2035 C CA . ASN A 1 268 ? -10.021 7.819 5.949 1.00 93.00 268 ASN A CA 1
ATOM 2036 C C . ASN A 1 268 ? -11.377 7.236 6.357 1.00 93.00 268 ASN A C 1
ATOM 2038 O O . ASN A 1 268 ? -11.408 6.345 7.199 1.00 93.00 268 ASN A O 1
ATOM 2042 N N . ALA A 1 269 ? -12.481 7.674 5.741 1.00 95.25 269 ALA A N 1
ATOM 2043 C CA . ALA A 1 269 ? -13.809 7.149 6.052 1.00 95.25 269 ALA A CA 1
ATOM 2044 C C . ALA A 1 269 ? -13.921 5.632 5.809 1.00 95.25 269 ALA A C 1
ATOM 2046 O O . ALA A 1 269 ? -14.624 4.962 6.559 1.00 95.25 269 ALA A O 1
ATOM 2047 N N . MET A 1 270 ? -13.186 5.092 4.823 1.00 96.62 270 MET A N 1
ATOM 2048 C CA . MET A 1 270 ? -13.120 3.651 4.512 1.00 96.62 270 MET A CA 1
ATOM 2049 C C . MET A 1 270 ? -11.710 3.161 4.102 1.00 96.62 270 MET A C 1
ATOM 2051 O O . MET A 1 270 ? -11.528 2.013 3.699 1.00 96.62 270 MET A O 1
ATOM 2055 N N . SER A 1 271 ? -10.678 4.010 4.213 1.00 97.75 271 SER A N 1
ATOM 2056 C CA . SER A 1 271 ? -9.299 3.605 3.890 1.00 97.75 271 SER A CA 1
ATOM 2057 C C . SER A 1 271 ? -8.825 2.466 4.802 1.00 97.75 271 SER A C 1
ATOM 2059 O O . SER A 1 271 ? -9.198 2.405 5.974 1.00 97.75 271 SER A O 1
ATOM 2061 N N . SER A 1 272 ? -7.976 1.581 4.275 1.00 98.75 272 SER A N 1
ATOM 2062 C CA . SER A 1 272 ? -7.360 0.461 5.008 1.00 98.75 272 SER A CA 1
ATOM 2063 C C . SER A 1 272 ? -8.336 -0.535 5.659 1.00 98.75 272 SER A C 1
ATOM 2065 O O . SER A 1 272 ? -7.919 -1.271 6.549 1.00 98.75 272 SER A O 1
ATOM 2067 N N . MET A 1 273 ? -9.617 -0.571 5.263 1.00 98.69 273 MET A N 1
ATOM 2068 C CA . MET A 1 273 ? -10.662 -1.356 5.948 1.00 98.69 273 MET A CA 1
ATOM 2069 C C . MET A 1 273 ? -10.275 -2.822 6.197 1.00 98.69 273 MET A C 1
ATOM 2071 O O . MET A 1 273 ? -10.516 -3.316 7.298 1.00 98.69 273 MET A O 1
ATOM 2075 N N . PHE A 1 274 ? -9.624 -3.472 5.226 1.00 98.88 274 PHE A N 1
ATOM 2076 C CA . PHE A 1 274 ? -9.161 -4.861 5.307 1.00 98.88 274 PHE A CA 1
ATOM 2077 C C . PHE A 1 274 ? -7.629 -5.001 5.221 1.00 98.88 274 PHE A C 1
ATOM 2079 O O . PHE A 1 274 ? -7.129 -6.111 5.053 1.00 98.88 274 PHE A O 1
ATOM 2086 N N . ASP A 1 275 ? -6.859 -3.912 5.349 1.00 98.94 275 ASP A N 1
ATOM 2087 C CA . ASP A 1 275 ? -5.389 -3.957 5.254 1.00 98.94 275 ASP A CA 1
ATOM 2088 C C . ASP A 1 275 ? -4.806 -4.982 6.239 1.00 98.94 275 ASP A C 1
ATOM 2090 O O . ASP A 1 275 ? -5.061 -4.892 7.430 1.00 98.94 275 ASP A O 1
ATOM 2094 N N . GLY A 1 276 ? -4.035 -5.963 5.779 1.00 98.88 276 GLY A N 1
ATOM 2095 C CA . GLY A 1 276 ? -3.410 -6.979 6.629 1.00 98.88 276 GLY A CA 1
ATOM 2096 C C . GLY A 1 276 ? -4.334 -8.116 7.069 1.00 98.88 276 GLY A C 1
ATOM 2097 O O . GLY A 1 276 ? -3.923 -8.929 7.900 1.00 98.88 276 GLY A O 1
ATOM 2098 N N . CYS A 1 277 ? -5.544 -8.232 6.513 1.00 98.81 277 CYS A N 1
ATOM 2099 C CA . CYS A 1 277 ? -6.401 -9.415 6.671 1.00 98.81 277 CYS A CA 1
ATOM 2100 C C . CYS A 1 277 ? -5.856 -10.615 5.874 1.00 98.81 277 CYS A C 1
ATOM 2102 O O . CYS A 1 277 ? -6.493 -11.138 4.961 1.00 98.81 277 CYS A O 1
ATOM 2104 N N . SER A 1 278 ? -4.641 -11.052 6.200 1.00 98.69 278 SER A N 1
ATOM 2105 C CA . SER A 1 278 ? -3.877 -12.032 5.424 1.00 98.69 278 SER A CA 1
ATOM 2106 C C . SER A 1 278 ? -4.451 -13.452 5.438 1.00 98.69 278 SER A C 1
ATOM 2108 O O . SER A 1 278 ? -3.993 -14.271 4.644 1.00 98.69 278 SER A O 1
ATOM 2110 N N . GLY A 1 279 ? -5.436 -13.743 6.296 1.00 98.38 279 GLY A N 1
ATOM 2111 C CA . GLY A 1 279 ? -6.161 -15.015 6.348 1.00 98.38 279 GLY A CA 1
ATOM 2112 C C . GLY A 1 279 ? -7.415 -15.085 5.465 1.00 98.38 279 GLY A C 1
ATOM 2113 O O . GLY A 1 279 ? -7.848 -16.194 5.137 1.00 98.38 279 GLY A O 1
ATOM 2114 N N . LEU A 1 280 ? -7.982 -13.942 5.048 1.00 98.38 280 LEU A N 1
ATOM 2115 C CA . LEU A 1 280 ? -9.237 -13.897 4.290 1.00 98.38 280 LEU A CA 1
ATOM 2116 C C . LEU A 1 280 ? -9.038 -14.438 2.873 1.00 98.38 280 LEU A C 1
ATOM 2118 O O . LEU A 1 280 ? -8.195 -13.948 2.124 1.00 98.38 280 LEU A O 1
ATOM 2122 N N . LYS A 1 281 ? -9.846 -15.433 2.492 1.00 97.62 281 LYS A N 1
ATOM 2123 C CA . LYS A 1 281 ? -9.763 -16.081 1.167 1.00 97.62 281 LYS A CA 1
ATOM 2124 C C . LYS A 1 281 ? -10.683 -15.462 0.118 1.00 97.62 281 LYS A C 1
ATOM 2126 O O . LYS A 1 281 ? -10.357 -15.476 -1.069 1.00 97.62 281 LYS A O 1
ATOM 2131 N N . SER A 1 282 ? -11.816 -14.924 0.555 1.00 96.94 282 SER A N 1
ATOM 2132 C CA . SER A 1 282 ? -12.835 -14.279 -0.275 1.00 96.94 282 SER A CA 1
ATOM 2133 C C . SER A 1 282 ? -13.608 -13.255 0.553 1.00 96.94 282 SER A C 1
ATOM 2135 O O . SER A 1 282 ? -13.714 -13.402 1.771 1.00 96.94 282 SER A O 1
ATOM 2137 N N . LEU A 1 283 ? -14.192 -12.267 -0.120 1.00 97.06 283 LEU A N 1
ATOM 2138 C CA . LEU A 1 283 ? -15.096 -11.276 0.458 1.00 97.06 283 LEU A CA 1
ATOM 2139 C C . LEU A 1 283 ? -16.287 -11.082 -0.482 1.00 97.06 283 LEU A C 1
ATOM 2141 O O . LEU A 1 283 ? -16.092 -10.926 -1.689 1.00 97.06 283 LEU A O 1
ATOM 2145 N N . ASP A 1 284 ? -17.497 -11.082 0.072 1.00 97.50 284 ASP A N 1
ATOM 2146 C CA . ASP A 1 284 ? -18.686 -10.594 -0.625 1.00 97.50 284 ASP A CA 1
ATOM 2147 C C . ASP A 1 284 ? -18.893 -9.123 -0.254 1.00 97.50 284 ASP A C 1
ATOM 2149 O O . ASP A 1 284 ? -19.045 -8.791 0.919 1.00 97.50 284 ASP A O 1
ATOM 2153 N N . LEU A 1 285 ? -18.836 -8.252 -1.262 1.00 96.81 285 LEU A N 1
ATOM 2154 C CA . LEU A 1 285 ? -18.978 -6.797 -1.139 1.00 96.81 285 LEU A CA 1
ATOM 2155 C C . LEU A 1 285 ? -20.140 -6.279 -2.000 1.00 96.81 285 LEU A C 1
ATOM 2157 O O . LEU A 1 285 ? -20.188 -5.105 -2.374 1.00 96.81 285 LEU A O 1
ATOM 2161 N N . SER A 1 286 ? -21.066 -7.159 -2.383 1.00 95.94 286 SER A N 1
ATOM 2162 C CA . SER A 1 286 ? -22.180 -6.817 -3.273 1.00 95.94 286 SER A CA 1
ATOM 2163 C C . SER A 1 286 ? -23.130 -5.767 -2.687 1.00 95.94 286 SER A C 1
ATOM 2165 O O . SER A 1 286 ? -23.763 -5.036 -3.446 1.00 95.94 286 SER A O 1
ATOM 2167 N N . ASN A 1 287 ? -23.191 -5.651 -1.358 1.00 95.50 287 ASN A N 1
ATOM 2168 C CA . ASN A 1 287 ? -23.978 -4.658 -0.626 1.00 95.50 287 ASN A CA 1
ATOM 2169 C C . ASN A 1 287 ? -23.242 -3.331 -0.360 1.00 95.50 287 ASN A C 1
ATOM 2171 O O . ASN A 1 287 ? -23.852 -2.413 0.182 1.00 95.50 287 ASN A O 1
ATOM 2175 N N . PHE A 1 288 ? -21.962 -3.205 -0.728 1.00 97.00 288 PHE A N 1
ATOM 2176 C CA . PHE A 1 288 ? -21.200 -1.980 -0.482 1.00 97.00 288 PHE A CA 1
ATOM 2177 C C . PHE A 1 288 ? -21.567 -0.903 -1.508 1.00 97.00 288 PHE A C 1
ATOM 2179 O O . PHE A 1 288 ? -21.288 -1.039 -2.700 1.00 97.00 288 PHE A O 1
ATOM 2186 N N . ASP A 1 289 ? -22.125 0.205 -1.027 1.00 96.00 289 ASP A N 1
ATOM 2187 C CA . ASP A 1 289 ? -22.188 1.467 -1.758 1.00 96.00 289 ASP A CA 1
ATOM 2188 C C . ASP A 1 289 ? -20.905 2.266 -1.495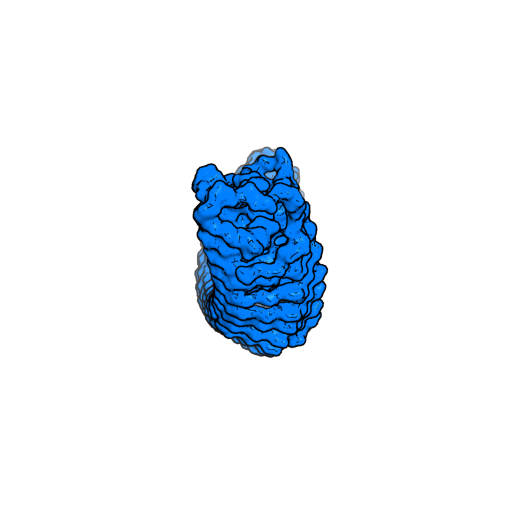 1.00 96.00 289 ASP A C 1
ATOM 2190 O O . ASP A 1 289 ? -20.681 2.775 -0.393 1.00 96.00 289 ASP A O 1
ATOM 2194 N N . THR A 1 290 ? -20.045 2.363 -2.511 1.00 96.81 290 THR A N 1
ATOM 2195 C CA . THR A 1 290 ? -18.795 3.135 -2.443 1.00 96.81 290 THR A CA 1
ATOM 2196 C C . THR A 1 290 ? -18.880 4.483 -3.158 1.00 96.81 290 THR A C 1
ATOM 2198 O O . THR A 1 290 ? -17.863 5.164 -3.289 1.00 96.81 290 THR A O 1
ATOM 2201 N N . SER A 1 291 ? -20.060 4.891 -3.633 1.00 96.25 291 SER A N 1
ATOM 2202 C CA . SER A 1 291 ? -20.220 6.062 -4.505 1.00 96.25 291 SER A CA 1
ATOM 2203 C C . SER A 1 291 ? -19.753 7.374 -3.863 1.00 96.25 291 SER A C 1
ATOM 2205 O O . SER A 1 291 ? -19.268 8.260 -4.567 1.00 96.25 291 SER A O 1
ATOM 2207 N N . ASN A 1 292 ? -19.816 7.486 -2.533 1.00 95.25 292 ASN A N 1
ATOM 2208 C CA . ASN A 1 292 ? -19.361 8.652 -1.765 1.00 95.25 292 ASN A CA 1
ATOM 2209 C C . ASN A 1 292 ? -17.875 8.602 -1.362 1.00 95.25 292 ASN A C 1
ATOM 2211 O O . ASN A 1 292 ? -17.346 9.576 -0.821 1.00 95.25 292 ASN A O 1
ATOM 2215 N N . ILE A 1 293 ? -17.181 7.490 -1.611 1.00 97.12 293 ILE A N 1
ATOM 2216 C CA . ILE A 1 293 ? -15.828 7.268 -1.100 1.00 97.12 293 ILE A CA 1
ATOM 2217 C C . ILE A 1 293 ? -14.799 8.045 -1.921 1.00 97.12 293 ILE A C 1
ATOM 2219 O O . ILE A 1 293 ? -14.728 7.943 -3.144 1.00 97.12 293 ILE A O 1
ATOM 2223 N N . VAL A 1 294 ? -13.956 8.806 -1.217 1.00 97.38 294 VAL A N 1
ATOM 2224 C CA . VAL A 1 294 ? -12.935 9.679 -1.823 1.00 97.38 294 VAL A CA 1
ATOM 2225 C C . VAL A 1 294 ? -11.542 9.042 -1.852 1.00 97.38 294 VAL A C 1
ATOM 2227 O O . VAL A 1 294 ? -10.691 9.448 -2.642 1.00 97.38 294 VAL A O 1
ATOM 2230 N N . SER A 1 295 ? -11.280 8.022 -1.035 1.00 98.19 295 SER A N 1
ATOM 2231 C CA . SER A 1 295 ? -9.989 7.325 -0.988 1.00 98.19 295 SER A CA 1
ATOM 2232 C C . SER A 1 295 ? -10.191 5.835 -0.755 1.00 98.19 295 SER A C 1
ATOM 2234 O O . SER A 1 295 ? -10.839 5.443 0.212 1.00 98.19 295 SER A O 1
ATOM 2236 N N . MET A 1 296 ? -9.576 5.022 -1.613 1.00 98.44 296 MET A N 1
ATOM 2237 C CA . MET A 1 296 ? -9.501 3.561 -1.481 1.00 98.44 296 MET A CA 1
ATOM 2238 C C . MET A 1 296 ? -8.096 3.105 -1.059 1.00 98.44 296 MET A C 1
ATOM 2240 O O . MET A 1 296 ? -7.708 1.950 -1.256 1.00 98.44 296 MET A O 1
ATOM 2244 N N . ARG A 1 297 ? -7.308 4.023 -0.478 1.00 98.81 297 ARG A N 1
ATOM 2245 C CA . ARG A 1 297 ? -5.935 3.756 -0.044 1.00 98.81 297 ARG A CA 1
ATOM 2246 C C . ARG A 1 297 ? -5.889 2.531 0.873 1.00 98.81 297 ARG A C 1
ATOM 2248 O O . ARG A 1 297 ? -6.621 2.454 1.860 1.00 98.81 297 ARG A O 1
ATOM 2255 N N . ASN A 1 298 ? -4.981 1.608 0.561 1.00 98.88 298 ASN A N 1
ATOM 2256 C CA . ASN A 1 298 ? -4.718 0.365 1.293 1.00 98.88 298 ASN A CA 1
ATOM 2257 C C . ASN A 1 298 ? -5.938 -0.556 1.519 1.00 98.88 298 ASN A C 1
ATOM 2259 O O . ASN A 1 298 ? -5.833 -1.444 2.359 1.00 98.88 298 ASN A O 1
ATOM 2263 N N . MET A 1 299 ? -7.085 -0.372 0.851 1.00 98.81 299 MET A N 1
ATOM 2264 C CA . MET A 1 299 ? -8.344 -1.032 1.247 1.00 98.81 299 MET A CA 1
ATOM 2265 C C . MET A 1 299 ? -8.222 -2.555 1.432 1.00 98.81 299 MET A C 1
ATOM 2267 O O . MET A 1 299 ? -8.744 -3.072 2.418 1.00 98.81 299 MET A O 1
ATOM 2271 N N . PHE A 1 300 ? -7.475 -3.232 0.552 1.00 98.88 300 PHE A N 1
ATOM 2272 C CA . PHE A 1 300 ? -7.185 -4.672 0.596 1.00 98.88 300 PHE A CA 1
ATOM 2273 C C . PHE A 1 300 ? -5.685 -4.977 0.692 1.00 98.88 300 PHE A C 1
ATOM 2275 O O . PHE A 1 300 ? -5.248 -6.095 0.420 1.00 98.88 300 PHE A O 1
ATOM 2282 N N . LYS A 1 301 ? -4.859 -3.998 1.069 1.00 98.94 301 LYS A N 1
ATOM 2283 C CA . LYS A 1 301 ? -3.408 -4.180 1.182 1.00 98.94 301 LYS A CA 1
ATOM 2284 C C . LYS A 1 301 ? -3.080 -5.394 2.060 1.00 98.94 301 LYS A C 1
ATOM 2286 O O . LYS A 1 301 ? -3.738 -5.640 3.058 1.00 98.94 301 LYS A O 1
ATOM 2291 N N . ASN A 1 302 ? -2.067 -6.177 1.701 1.00 98.94 302 ASN A N 1
ATOM 2292 C CA . ASN A 1 302 ? -1.626 -7.369 2.432 1.00 98.94 302 ASN A CA 1
ATOM 2293 C C . ASN A 1 302 ? -2.719 -8.433 2.690 1.00 98.94 302 ASN A C 1
ATOM 2295 O O . ASN A 1 302 ? -2.533 -9.290 3.558 1.00 98.94 302 ASN A O 1
ATOM 2299 N N . CYS A 1 303 ? -3.824 -8.445 1.936 1.00 98.88 303 CYS A N 1
ATOM 2300 C CA . CYS A 1 303 ? -4.783 -9.557 1.922 1.00 98.88 303 CYS A CA 1
ATOM 2301 C C . CYS A 1 303 ? -4.204 -10.747 1.135 1.00 98.88 303 CYS A C 1
ATOM 2303 O O . CYS A 1 303 ? -4.705 -11.141 0.085 1.00 98.88 303 CYS A O 1
ATOM 2305 N N . SER A 1 304 ? -3.091 -11.306 1.612 1.00 98.75 304 SER A N 1
ATOM 2306 C CA . SER A 1 304 ? -2.260 -12.242 0.846 1.00 98.75 304 SER A CA 1
ATOM 2307 C C . SER A 1 304 ? -2.922 -13.586 0.541 1.00 98.75 304 SER A C 1
ATOM 2309 O O . SER A 1 304 ? -2.468 -14.266 -0.372 1.00 98.75 304 SER A O 1
ATOM 2311 N N . ALA A 1 305 ? -3.969 -13.984 1.273 1.00 98.75 305 ALA A N 1
ATOM 2312 C CA . ALA A 1 305 ? -4.741 -15.201 1.000 1.00 98.75 305 ALA A CA 1
ATOM 2313 C C . ALA A 1 305 ? -5.954 -14.979 0.080 1.00 98.75 305 ALA A C 1
ATOM 2315 O O . ALA A 1 305 ? -6.588 -15.964 -0.300 1.00 98.75 305 ALA A O 1
ATOM 2316 N N . LEU A 1 306 ? -6.272 -13.732 -0.288 1.00 98.56 306 LEU A N 1
ATOM 2317 C CA . LEU A 1 306 ? -7.450 -13.401 -1.086 1.00 98.56 306 LEU A CA 1
ATOM 2318 C C . LEU A 1 306 ? -7.284 -13.941 -2.511 1.00 98.56 306 LEU A C 1
ATOM 2320 O O . LEU A 1 306 ? -6.343 -13.566 -3.208 1.00 98.56 306 LEU A O 1
ATOM 2324 N N . GLN A 1 307 ? -8.174 -14.840 -2.932 1.00 97.19 307 GLN A N 1
ATOM 2325 C CA . GLN A 1 307 ? -8.076 -15.545 -4.222 1.00 97.19 307 GLN A CA 1
ATOM 2326 C C . GLN A 1 307 ? -8.930 -14.896 -5.309 1.00 97.19 307 GLN A C 1
ATOM 2328 O O . GLN A 1 307 ? -8.542 -14.860 -6.476 1.00 97.19 307 GLN A O 1
ATOM 2333 N N . THR A 1 308 ? -10.090 -14.372 -4.913 1.00 94.62 308 THR A N 1
ATOM 2334 C CA . THR A 1 308 ? -11.070 -13.732 -5.792 1.00 94.62 308 THR A CA 1
ATOM 2335 C C . THR A 1 308 ? -11.669 -12.520 -5.101 1.00 94.62 308 THR A C 1
ATOM 2337 O O . THR A 1 308 ? -11.880 -12.545 -3.885 1.00 94.62 308 THR A O 1
ATOM 2340 N N . LEU A 1 309 ? -12.024 -11.503 -5.880 1.00 97.25 309 LEU A N 1
ATOM 2341 C CA . LEU A 1 309 ? -12.707 -10.319 -5.381 1.00 97.25 309 LEU A CA 1
ATOM 2342 C C . LEU A 1 309 ? -13.646 -9.777 -6.458 1.00 97.25 309 LEU A C 1
ATOM 2344 O O . LEU A 1 309 ? -13.202 -9.468 -7.562 1.00 97.25 309 LEU A O 1
ATOM 2348 N N . ASN A 1 310 ? -14.936 -9.678 -6.142 1.00 97.25 310 ASN A N 1
ATOM 2349 C CA . ASN A 1 310 ? -15.912 -9.052 -7.026 1.00 97.25 310 ASN A CA 1
ATOM 2350 C C . ASN A 1 310 ? -16.084 -7.576 -6.643 1.00 97.25 310 ASN A C 1
ATOM 2352 O O . ASN A 1 310 ? -16.465 -7.277 -5.514 1.00 97.25 310 ASN A O 1
ATOM 2356 N N . LEU A 1 311 ? -15.823 -6.674 -7.592 1.00 96.75 311 LEU A N 1
ATOM 2357 C CA . LEU A 1 311 ? -15.893 -5.220 -7.414 1.00 96.75 311 LEU A CA 1
ATOM 2358 C C . LEU A 1 311 ? -16.940 -4.562 -8.327 1.00 96.75 311 LEU A C 1
ATOM 2360 O O . LEU A 1 311 ? -16.923 -3.349 -8.531 1.00 96.75 311 LEU A O 1
ATOM 2364 N N . SER A 1 312 ? -17.871 -5.336 -8.891 1.00 95.56 312 SER A N 1
ATOM 2365 C CA . SER A 1 312 ? -18.864 -4.813 -9.837 1.00 95.56 312 SER A CA 1
ATOM 2366 C C . SER A 1 312 ? -19.814 -3.771 -9.230 1.00 95.56 312 SER A C 1
ATOM 2368 O O . SER A 1 312 ? -20.380 -2.973 -9.970 1.00 95.56 312 SER A O 1
ATOM 2370 N N . SER A 1 313 ? -20.008 -3.780 -7.905 1.00 94.88 313 SER A N 1
ATOM 2371 C CA . SER A 1 313 ? -20.830 -2.809 -7.164 1.00 94.88 313 SER A CA 1
ATOM 2372 C C . SER A 1 313 ? -20.117 -1.481 -6.891 1.00 94.88 313 SER A C 1
ATOM 2374 O O . SER A 1 313 ? -20.770 -0.509 -6.513 1.00 94.88 313 SER A O 1
ATOM 2376 N N . PHE A 1 314 ? -18.795 -1.406 -7.077 1.00 96.94 314 PHE A N 1
ATOM 2377 C CA . PHE A 1 314 ? -18.023 -0.239 -6.661 1.00 96.94 314 PHE A CA 1
ATOM 2378 C C . PHE A 1 314 ? -18.283 0.956 -7.584 1.00 96.94 314 PHE A C 1
ATOM 2380 O O . PHE A 1 314 ? -17.903 0.961 -8.755 1.00 96.94 314 PHE A O 1
ATOM 2387 N N . GLY A 1 315 ? -18.870 2.014 -7.027 1.00 96.75 315 GLY A N 1
ATOM 2388 C CA . GLY A 1 315 ? -18.875 3.344 -7.627 1.00 96.75 315 GLY A CA 1
ATOM 2389 C C . GLY A 1 315 ? -17.602 4.094 -7.243 1.00 96.75 315 GLY A C 1
ATOM 2390 O O . GLY A 1 315 ? -17.405 4.392 -6.070 1.00 96.75 315 GLY A O 1
ATOM 2391 N N . THR A 1 316 ? -16.732 4.408 -8.207 1.00 97.50 316 THR A N 1
ATOM 2392 C CA . THR A 1 316 ? -15.419 5.034 -7.933 1.00 97.50 316 THR A CA 1
ATOM 2393 C C . THR A 1 316 ? -15.292 6.471 -8.440 1.00 97.50 316 THR A C 1
ATOM 2395 O O . THR A 1 316 ? -14.209 7.046 -8.395 1.00 97.50 316 THR A O 1
ATOM 2398 N N . SER A 1 317 ? -16.379 7.090 -8.911 1.00 96.94 317 SER A N 1
ATOM 2399 C CA . SER A 1 317 ? -16.331 8.412 -9.554 1.00 96.94 317 SER A CA 1
ATOM 2400 C C . SER A 1 317 ? -15.818 9.533 -8.648 1.00 96.94 317 SER A C 1
ATOM 2402 O O . SER A 1 317 ? -15.307 10.522 -9.158 1.00 96.94 317 SER A O 1
ATOM 2404 N N . ASN A 1 318 ? -15.931 9.403 -7.324 1.00 97.12 318 ASN A N 1
ATOM 2405 C CA . ASN A 1 318 ? -15.426 10.386 -6.357 1.00 97.12 318 ASN A CA 1
ATOM 2406 C C . ASN A 1 318 ? -14.023 10.055 -5.821 1.00 97.12 318 ASN A C 1
ATOM 2408 O O . ASN A 1 318 ? -13.451 10.844 -5.068 1.00 97.12 318 ASN A O 1
ATOM 2412 N N . VAL A 1 319 ? -13.448 8.913 -6.211 1.00 98.31 319 VAL A N 1
ATOM 2413 C CA . VAL A 1 319 ? -12.159 8.449 -5.695 1.00 98.31 319 VAL A CA 1
ATOM 2414 C C . VAL A 1 319 ? -11.028 9.305 -6.259 1.00 98.31 319 VAL A C 1
ATOM 2416 O O . VAL A 1 319 ? -10.891 9.482 -7.466 1.00 98.31 319 VAL A O 1
ATOM 2419 N N . THR A 1 320 ? -10.183 9.801 -5.359 1.00 98.12 320 THR A N 1
ATOM 2420 C CA . THR A 1 320 ? -9.014 10.638 -5.668 1.00 98.12 320 THR A CA 1
ATOM 2421 C C . THR A 1 320 ? -7.690 9.892 -5.536 1.00 98.12 320 THR A C 1
ATOM 2423 O O . THR A 1 320 ? -6.690 10.307 -6.123 1.00 98.12 320 THR A O 1
ATOM 2426 N N . THR A 1 321 ? -7.659 8.777 -4.802 1.00 98.62 321 THR A N 1
ATOM 2427 C CA . THR A 1 321 ? -6.459 7.951 -4.613 1.00 98.62 321 THR A CA 1
ATOM 2428 C C . THR A 1 321 ? -6.805 6.468 -4.469 1.00 98.62 321 THR A C 1
ATOM 2430 O O . THR A 1 321 ? -7.746 6.101 -3.756 1.00 98.62 321 THR A O 1
ATOM 2433 N N . MET A 1 322 ? -6.025 5.623 -5.148 1.00 98.75 322 MET A N 1
ATOM 2434 C CA . MET A 1 322 ? -6.090 4.151 -5.106 1.00 98.75 322 MET A CA 1
ATOM 2435 C C . MET A 1 322 ? -4.744 3.544 -4.665 1.00 98.75 322 MET A C 1
ATOM 2437 O O . MET A 1 322 ? -4.414 2.401 -4.983 1.00 98.75 322 MET A O 1
ATOM 2441 N N . GLU A 1 323 ? -3.939 4.321 -3.936 1.00 98.94 323 GLU A N 1
ATOM 2442 C CA . GLU A 1 323 ? -2.607 3.915 -3.484 1.00 98.94 323 GLU A CA 1
ATOM 2443 C C . GLU A 1 323 ? -2.643 2.605 -2.695 1.00 98.94 323 GLU A C 1
ATOM 2445 O O . GLU A 1 323 ? -3.365 2.476 -1.702 1.00 98.94 323 GLU A O 1
ATOM 2450 N N . ASN A 1 324 ? -1.809 1.649 -3.104 1.00 98.94 324 ASN A N 1
ATOM 2451 C CA . ASN A 1 324 ? -1.668 0.335 -2.478 1.00 98.94 324 ASN A CA 1
ATOM 2452 C C . ASN A 1 324 ? -2.983 -0.454 -2.319 1.00 98.94 324 ASN A C 1
ATOM 2454 O O . ASN A 1 324 ? -3.038 -1.337 -1.464 1.00 98.94 324 ASN A O 1
ATOM 2458 N N . MET A 1 325 ? -4.044 -0.148 -3.078 1.00 98.88 325 MET A N 1
ATOM 2459 C CA . MET A 1 325 ? -5.377 -0.732 -2.862 1.00 98.88 325 MET A CA 1
ATOM 2460 C C . MET A 1 325 ? -5.349 -2.266 -2.805 1.00 98.88 325 MET A C 1
ATOM 2462 O O . MET A 1 325 ? -5.986 -2.836 -1.922 1.00 98.88 325 MET A O 1
ATOM 2466 N N . PHE A 1 326 ? -4.555 -2.905 -3.669 1.00 98.94 326 PHE A N 1
ATOM 2467 C CA . PHE A 1 326 ? -4.360 -4.357 -3.732 1.00 98.94 326 PHE A CA 1
ATOM 2468 C C . PHE A 1 326 ? -2.910 -4.777 -3.459 1.00 98.94 326 PHE A C 1
ATOM 2470 O O . PHE A 1 326 ? -2.524 -5.905 -3.756 1.00 98.94 326 PHE A O 1
ATOM 2477 N N . TYR A 1 327 ? -2.083 -3.896 -2.889 1.00 98.94 327 TYR A N 1
ATOM 2478 C CA . TYR A 1 327 ? -0.669 -4.187 -2.650 1.00 98.94 327 TYR A CA 1
ATOM 2479 C C . TYR A 1 327 ? -0.495 -5.506 -1.891 1.00 98.94 327 TYR A C 1
ATOM 2481 O O . TYR A 1 327 ? -1.078 -5.679 -0.823 1.00 98.94 327 TYR A O 1
ATOM 2489 N N . ASN A 1 328 ? 0.342 -6.412 -2.396 1.00 98.94 328 ASN A N 1
ATOM 2490 C CA . ASN A 1 328 ? 0.627 -7.712 -1.784 1.00 98.94 328 ASN A CA 1
ATOM 2491 C C . ASN A 1 328 ? -0.621 -8.601 -1.567 1.00 98.94 328 ASN A C 1
ATOM 2493 O O . ASN A 1 328 ? -0.660 -9.419 -0.645 1.00 98.94 328 ASN A O 1
ATOM 2497 N N . CYS A 1 329 ? -1.632 -8.489 -2.435 1.00 98.88 329 CYS A N 1
ATOM 2498 C CA . CYS A 1 329 ? -2.680 -9.505 -2.594 1.00 98.88 329 CYS A CA 1
ATOM 2499 C C . CYS A 1 329 ? -2.140 -10.692 -3.406 1.00 98.88 329 CYS A C 1
ATOM 2501 O O . CYS A 1 329 ? -2.573 -10.969 -4.523 1.00 98.88 329 CYS A O 1
ATOM 2503 N N . SER A 1 330 ? -1.124 -11.369 -2.870 1.00 98.75 330 SER A N 1
ATOM 2504 C CA . SER A 1 330 ? -0.292 -12.315 -3.621 1.00 98.75 330 SER A CA 1
ATOM 2505 C C . SER A 1 330 ? -1.009 -13.585 -4.087 1.00 98.75 330 SER A C 1
ATOM 2507 O O . SER A 1 330 ? -0.456 -14.279 -4.934 1.00 98.75 330 SER A O 1
ATOM 2509 N N . SER A 1 331 ? -2.219 -13.888 -3.601 1.00 98.81 331 SER A N 1
ATOM 2510 C CA . SER A 1 331 ? -3.041 -15.019 -4.072 1.00 98.81 331 SER A CA 1
ATOM 2511 C C . SER A 1 331 ? -4.064 -14.660 -5.157 1.00 98.81 331 SER A C 1
ATOM 2513 O O . SER A 1 331 ? -4.652 -15.579 -5.730 1.00 98.81 331 SER A O 1
ATOM 2515 N N . LEU A 1 332 ? -4.273 -13.374 -5.471 1.00 98.62 332 LEU A N 1
ATOM 2516 C CA . LEU A 1 332 ? -5.178 -12.980 -6.553 1.00 98.62 332 LEU A CA 1
ATOM 2517 C C . LEU A 1 332 ? -4.608 -13.451 -7.892 1.00 98.62 332 LEU A C 1
ATOM 2519 O O . LEU A 1 332 ? -3.440 -13.208 -8.195 1.00 98.62 332 LEU A O 1
ATOM 2523 N N . THR A 1 333 ? -5.447 -14.108 -8.692 1.00 98.31 333 THR A N 1
ATOM 2524 C CA . THR A 1 333 ? -5.086 -14.597 -10.036 1.00 98.31 333 THR A CA 1
ATOM 2525 C C . THR A 1 333 ? -5.680 -13.741 -11.144 1.00 98.31 333 THR A C 1
ATOM 2527 O O . THR A 1 333 ? -5.053 -13.564 -12.186 1.00 98.31 333 THR A O 1
ATOM 2530 N N . SER A 1 334 ? -6.845 -13.145 -10.898 1.00 98.31 334 SER A N 1
ATOM 2531 C CA . SER A 1 334 ? -7.512 -12.240 -11.824 1.00 98.31 334 SER A CA 1
ATOM 2532 C C . SER A 1 334 ? -8.193 -11.095 -11.085 1.00 98.31 334 SER A C 1
ATOM 2534 O O . SER A 1 334 ? -8.671 -11.291 -9.963 1.00 98.31 334 SER A O 1
ATOM 2536 N N . LEU A 1 335 ? -8.325 -9.940 -11.734 1.00 98.06 335 LEU A N 1
ATOM 2537 C CA . LEU A 1 335 ? -9.138 -8.836 -11.230 1.00 98.06 335 LEU A CA 1
ATOM 2538 C C . LEU A 1 335 ? -9.853 -8.107 -12.373 1.00 98.06 335 LEU A C 1
ATOM 2540 O O . LEU A 1 335 ? -9.236 -7.742 -13.376 1.00 98.06 335 LEU A O 1
ATOM 2544 N N . ASP A 1 336 ? -11.155 -7.882 -12.201 1.00 98.12 336 ASP A N 1
ATOM 2545 C CA . ASP A 1 336 ? -11.977 -7.132 -13.149 1.00 98.12 336 ASP A CA 1
ATOM 2546 C C . ASP A 1 336 ? -12.294 -5.734 -12.609 1.00 98.12 336 ASP A C 1
ATOM 2548 O O . ASP A 1 336 ? -12.939 -5.605 -11.567 1.00 98.12 336 ASP A O 1
ATOM 2552 N N . LEU A 1 337 ? -11.833 -4.695 -13.314 1.00 97.25 337 LEU A N 1
ATOM 2553 C CA . LEU A 1 337 ? -12.047 -3.290 -12.960 1.00 97.25 337 LEU A CA 1
ATOM 2554 C C . LEU A 1 337 ? -12.873 -2.531 -14.007 1.00 97.25 337 LEU A C 1
ATOM 2556 O O . LEU A 1 337 ? -12.868 -1.304 -14.002 1.00 97.25 337 LEU A O 1
ATOM 2560 N N . ALA A 1 338 ? -13.614 -3.214 -14.887 1.00 96.38 338 ALA A N 1
ATOM 2561 C CA . ALA A 1 338 ? -14.406 -2.557 -15.936 1.00 96.38 338 ALA A CA 1
ATOM 2562 C C . ALA A 1 338 ? -15.461 -1.555 -15.420 1.00 96.38 338 ALA A C 1
ATOM 2564 O O . ALA A 1 338 ? -15.893 -0.683 -16.173 1.00 96.38 338 ALA A O 1
ATOM 2565 N N . SER A 1 339 ? -15.892 -1.666 -14.159 1.00 95.19 339 SER A N 1
ATOM 2566 C CA . SER A 1 339 ? -16.829 -0.726 -13.523 1.00 95.19 339 SER A CA 1
ATOM 2567 C C . SER A 1 339 ? -16.169 0.569 -13.035 1.00 95.19 339 SER A C 1
ATOM 2569 O O . SER A 1 339 ? -16.873 1.517 -12.682 1.00 95.19 339 SER A O 1
ATOM 2571 N N . PHE A 1 340 ? -14.835 0.639 -12.994 1.00 97.44 340 PHE A N 1
ATOM 2572 C CA . PHE A 1 340 ? -14.131 1.741 -12.347 1.00 97.44 340 PHE A CA 1
ATOM 2573 C C . PHE A 1 340 ? -14.149 2.989 -13.225 1.00 97.44 340 PHE A C 1
ATOM 2575 O O . PHE A 1 340 ? -13.740 2.960 -14.380 1.00 97.44 340 PHE A O 1
ATOM 2582 N N . ASN A 1 341 ? -14.536 4.114 -12.636 1.00 97.19 341 ASN A N 1
ATOM 2583 C CA . ASN A 1 341 ? -14.266 5.451 -13.141 1.00 97.19 341 ASN A CA 1
ATOM 2584 C C . ASN A 1 341 ? -13.030 6.023 -12.427 1.00 97.19 341 ASN A C 1
ATOM 2586 O O . ASN A 1 341 ? -13.028 6.155 -11.201 1.00 97.19 341 ASN A O 1
ATOM 2590 N N . VAL A 1 342 ? -11.995 6.380 -13.190 1.00 97.31 342 VAL A N 1
ATOM 2591 C CA . VAL A 1 342 ? -10.724 6.907 -12.661 1.00 97.31 342 VAL A CA 1
ATOM 2592 C C . VAL A 1 342 ? -10.524 8.403 -12.939 1.00 97.31 342 VAL A C 1
ATOM 2594 O O . VAL A 1 342 ? -9.417 8.916 -12.793 1.00 97.31 342 VAL A O 1
ATOM 2597 N N . SER A 1 343 ? -11.578 9.133 -13.326 1.00 96.88 343 SER A N 1
ATOM 2598 C CA . SER A 1 343 ? -11.483 10.534 -13.766 1.00 96.88 343 SER A CA 1
ATOM 2599 C C . SER A 1 343 ? -10.960 11.490 -12.704 1.00 96.88 343 SER A C 1
ATOM 2601 O O . SER A 1 343 ? -10.282 12.456 -13.038 1.00 96.88 343 SER A O 1
ATOM 2603 N N . ASN A 1 344 ? -11.257 11.229 -11.432 1.00 97.50 344 ASN A N 1
ATOM 2604 C CA . ASN A 1 344 ? -10.817 12.059 -10.310 1.00 97.50 344 ASN A CA 1
ATOM 2605 C C . ASN A 1 344 ? -9.561 11.520 -9.614 1.00 97.50 344 ASN A C 1
ATOM 2607 O O . ASN A 1 344 ? -9.036 12.177 -8.713 1.00 97.50 344 ASN A O 1
ATOM 2611 N N . VAL A 1 345 ? -9.053 10.357 -10.034 1.00 98.62 345 VAL A N 1
ATOM 2612 C CA . VAL A 1 345 ? -7.882 9.740 -9.413 1.00 98.62 345 VAL A CA 1
ATOM 2613 C C . VAL A 1 345 ? -6.635 10.546 -9.767 1.00 98.62 345 VAL A C 1
ATOM 2615 O O . VAL A 1 345 ? -6.413 10.909 -10.918 1.00 98.62 345 VAL A O 1
ATOM 2618 N N . THR A 1 346 ? -5.809 10.810 -8.758 1.00 98.56 346 THR A N 1
ATOM 2619 C CA . THR A 1 346 ? -4.547 11.556 -8.880 1.00 98.56 346 THR A CA 1
ATOM 2620 C C . THR A 1 346 ? -3.319 10.675 -8.661 1.00 98.56 346 THR A C 1
ATOM 2622 O O . THR A 1 346 ? -2.243 10.988 -9.173 1.00 98.56 346 THR A O 1
ATOM 2625 N N . SER A 1 347 ? -3.477 9.562 -7.935 1.00 98.75 347 SER A N 1
ATOM 2626 C CA . SER A 1 347 ? -2.392 8.670 -7.525 1.00 98.75 347 SER A CA 1
ATOM 2627 C C . SER A 1 347 ? -2.845 7.207 -7.483 1.00 98.75 347 SER A C 1
ATOM 2629 O O . SER A 1 347 ? -3.876 6.879 -6.882 1.00 98.75 347 SER A O 1
ATOM 2631 N N . MET A 1 348 ? -2.051 6.337 -8.111 1.00 98.75 348 MET A N 1
ATOM 2632 C CA . MET A 1 348 ? -2.202 4.875 -8.156 1.00 98.75 348 MET A CA 1
ATOM 2633 C C . MET A 1 348 ? -0.906 4.165 -7.726 1.00 98.75 348 MET A C 1
ATOM 2635 O O . MET A 1 348 ? -0.638 3.038 -8.151 1.00 98.75 348 MET A O 1
ATOM 2639 N N . VAL A 1 349 ? -0.093 4.818 -6.881 1.00 98.94 349 VAL A N 1
ATOM 2640 C CA . VAL A 1 349 ? 1.190 4.270 -6.408 1.00 98.94 349 VAL A CA 1
ATOM 2641 C C . VAL A 1 349 ? 0.991 2.860 -5.880 1.00 98.94 349 VAL A C 1
ATOM 2643 O O . VAL A 1 349 ? 0.167 2.625 -4.989 1.00 98.94 349 VAL A O 1
ATOM 2646 N N . SER A 1 350 ? 1.769 1.924 -6.421 1.00 98.94 350 SER A N 1
ATOM 2647 C CA . SER A 1 350 ? 1.809 0.533 -5.972 1.00 98.94 350 SER A CA 1
ATOM 2648 C C . SER A 1 350 ? 0.441 -0.169 -5.912 1.00 98.94 350 SER A C 1
ATOM 2650 O O . SER A 1 350 ? 0.282 -1.115 -5.140 1.00 98.94 350 SER A O 1
ATOM 2652 N N . MET A 1 351 ? -0.555 0.273 -6.695 1.00 98.94 351 MET A N 1
ATOM 2653 C CA . MET A 1 351 ? -1.940 -0.223 -6.620 1.00 98.94 351 MET A CA 1
ATOM 2654 C C . MET A 1 351 ? -2.032 -1.753 -6.698 1.00 98.94 351 MET A C 1
ATOM 2656 O O . MET A 1 351 ? -2.772 -2.343 -5.912 1.00 98.94 351 MET A O 1
ATOM 2660 N N . PHE A 1 352 ? -1.242 -2.381 -7.574 1.00 98.94 352 PHE A N 1
ATOM 2661 C CA . PHE A 1 352 ? -1.182 -3.835 -7.763 1.00 98.94 352 PHE A CA 1
ATOM 2662 C C . PHE A 1 352 ? 0.164 -4.440 -7.359 1.00 98.94 352 PHE A C 1
ATOM 2664 O O . PHE A 1 352 ? 0.387 -5.634 -7.560 1.00 98.94 352 PHE A O 1
ATOM 2671 N N . ALA A 1 353 ? 1.083 -3.651 -6.795 1.00 98.94 353 ALA A N 1
ATOM 2672 C CA . ALA A 1 353 ? 2.434 -4.135 -6.561 1.00 98.94 353 ALA A CA 1
ATOM 2673 C C . ALA A 1 353 ? 2.439 -5.368 -5.643 1.00 98.94 353 ALA A C 1
ATOM 2675 O O . ALA A 1 353 ? 1.701 -5.432 -4.659 1.00 98.94 353 ALA A O 1
ATOM 2676 N N . LYS A 1 354 ? 3.288 -6.351 -5.951 1.00 98.94 354 LYS A N 1
ATOM 2677 C CA . LYS A 1 354 ? 3.386 -7.655 -5.273 1.00 98.94 354 LYS A CA 1
ATOM 2678 C C . LYS A 1 354 ? 2.132 -8.536 -5.362 1.00 98.94 354 LYS A C 1
ATOM 2680 O O . LYS A 1 354 ? 2.028 -9.505 -4.609 1.00 98.94 354 LYS A O 1
ATOM 2685 N N . CYS A 1 355 ? 1.212 -8.285 -6.293 1.00 98.88 355 CYS A N 1
ATOM 2686 C CA . CYS A 1 355 ? 0.218 -9.288 -6.697 1.00 98.88 355 CYS A CA 1
ATOM 2687 C C . CYS A 1 355 ? 0.899 -10.383 -7.539 1.00 98.88 355 CYS A C 1
ATOM 2689 O O . CYS A 1 355 ? 0.702 -10.490 -8.745 1.00 98.88 355 CYS A O 1
ATOM 2691 N N . SER A 1 356 ? 1.773 -11.175 -6.914 1.00 98.75 356 SER A N 1
ATOM 2692 C CA . SER A 1 356 ? 2.732 -12.043 -7.611 1.00 98.75 356 SER A CA 1
ATOM 2693 C C . SER A 1 356 ? 2.100 -13.171 -8.432 1.00 98.75 356 SER A C 1
ATOM 2695 O O . SER A 1 356 ? 2.751 -13.661 -9.353 1.00 98.75 356 SER A O 1
ATOM 2697 N N . ASN A 1 357 ? 0.859 -13.574 -8.130 1.00 98.75 357 ASN A N 1
ATOM 2698 C CA . ASN A 1 357 ? 0.104 -14.589 -8.881 1.00 98.75 357 ASN A CA 1
ATOM 2699 C C . ASN A 1 357 ? -0.914 -14.007 -9.879 1.00 98.75 357 ASN A C 1
ATOM 2701 O O . ASN A 1 357 ? -1.601 -14.787 -10.542 1.00 98.75 357 ASN A O 1
ATOM 2705 N N . LEU A 1 358 ? -0.996 -12.676 -10.010 1.00 98.75 358 LEU A N 1
ATOM 2706 C CA . LEU A 1 358 ? -1.933 -12.017 -10.918 1.00 98.75 358 LEU A CA 1
ATOM 2707 C C . LEU A 1 358 ? -1.550 -12.319 -12.371 1.00 98.75 358 LEU A C 1
ATOM 2709 O O . LEU A 1 358 ? -0.420 -12.061 -12.784 1.00 98.75 358 LEU A O 1
ATOM 2713 N N . GLN A 1 359 ? -2.493 -12.884 -13.119 1.00 98.25 359 GLN A N 1
ATOM 2714 C CA . GLN A 1 359 ? -2.348 -13.298 -14.516 1.00 98.25 359 GLN A CA 1
ATOM 2715 C C . GLN A 1 359 ? -3.243 -12.470 -15.439 1.00 98.25 359 GLN A C 1
ATOM 2717 O O . GLN A 1 359 ? -2.794 -12.089 -16.516 1.00 98.25 359 GLN A O 1
ATOM 2722 N N . ASP A 1 360 ? -4.460 -12.146 -14.991 1.00 97.81 360 ASP A N 1
ATOM 2723 C CA . ASP A 1 360 ? -5.452 -11.412 -15.779 1.00 97.81 360 ASP A CA 1
ATOM 2724 C C . ASP A 1 360 ? -5.895 -10.128 -15.066 1.00 97.81 360 ASP A C 1
ATOM 2726 O O . ASP A 1 360 ? -6.332 -10.150 -13.914 1.00 97.81 360 ASP A O 1
ATOM 2730 N N . LEU A 1 361 ? -5.820 -8.990 -15.755 1.00 98.06 361 LEU A N 1
ATOM 2731 C CA . LEU A 1 361 ? -6.234 -7.697 -15.212 1.00 98.06 361 LEU A CA 1
ATOM 2732 C C . LEU A 1 361 ? -7.004 -6.900 -16.266 1.00 98.06 361 LEU A C 1
ATOM 2734 O O . LEU A 1 361 ? -6.441 -6.487 -17.279 1.00 98.06 361 LEU A O 1
ATOM 2738 N N . ASN A 1 362 ? -8.294 -6.668 -16.025 1.00 98.00 362 ASN A N 1
ATOM 2739 C CA . ASN A 1 362 ? -9.132 -5.889 -16.934 1.00 98.00 362 ASN A CA 1
ATOM 2740 C C . ASN A 1 362 ? -9.086 -4.395 -16.580 1.00 98.00 362 ASN A C 1
ATOM 2742 O O . ASN A 1 362 ? -9.682 -3.978 -15.590 1.00 98.00 362 ASN A O 1
ATOM 2746 N N . LEU A 1 363 ? -8.423 -3.596 -17.424 1.00 96.81 363 LEU A N 1
ATOM 2747 C CA . LEU A 1 363 ? -8.278 -2.136 -17.290 1.00 96.81 363 LEU A CA 1
ATOM 2748 C C . LEU A 1 363 ? -9.069 -1.356 -18.357 1.00 96.81 363 LEU A C 1
ATOM 2750 O O . LEU A 1 363 ? -8.737 -0.217 -18.683 1.00 96.81 363 LEU A O 1
ATOM 2754 N N . SER A 1 364 ? -10.108 -1.960 -18.940 1.00 95.75 364 SER A N 1
ATOM 2755 C CA . SER A 1 364 ? -10.832 -1.388 -20.089 1.00 95.75 364 SER A CA 1
ATOM 2756 C C . SER A 1 364 ? -11.474 -0.014 -19.842 1.00 95.75 364 SER A C 1
ATOM 2758 O O . SER A 1 364 ? -11.682 0.721 -20.808 1.00 95.75 364 SER A O 1
ATOM 2760 N N . SER A 1 365 ? -11.739 0.353 -18.585 1.00 95.25 365 SER A N 1
ATOM 2761 C CA . SER A 1 365 ? -12.340 1.631 -18.179 1.00 95.25 365 SER A CA 1
ATOM 2762 C C . SER A 1 365 ? -11.330 2.736 -17.826 1.00 95.25 365 SER A C 1
ATOM 2764 O O . SER A 1 365 ? -11.711 3.820 -17.388 1.00 95.25 365 SER A O 1
ATOM 2766 N N . PHE A 1 366 ? -10.027 2.492 -18.001 1.00 95.69 366 PHE A N 1
ATOM 2767 C CA . PHE A 1 366 ? -8.978 3.452 -17.629 1.00 95.69 366 PHE A CA 1
ATOM 2768 C C . PHE A 1 366 ? -8.776 4.574 -18.669 1.00 95.69 366 PHE A C 1
ATOM 2770 O O . PHE A 1 366 ? -7.867 5.390 -18.528 1.00 95.69 366 PHE A O 1
ATOM 2777 N N . ASP A 1 367 ? -9.649 4.688 -19.675 1.00 91.19 367 ASP A N 1
ATOM 2778 C CA . ASP A 1 367 ? -9.632 5.776 -20.667 1.00 91.19 367 ASP A CA 1
ATOM 2779 C C . ASP A 1 367 ? -10.000 7.149 -20.097 1.00 91.19 367 ASP A C 1
ATOM 2781 O O . ASP A 1 367 ? -9.749 8.177 -20.729 1.00 91.19 367 ASP A O 1
ATOM 2785 N N . THR A 1 368 ? -10.507 7.191 -18.866 1.00 88.62 368 THR A N 1
ATOM 2786 C CA . THR A 1 368 ? -10.781 8.428 -18.132 1.00 88.62 368 THR A CA 1
ATOM 2787 C C . THR A 1 368 ? -9.600 8.927 -17.291 1.00 88.62 368 THR A C 1
ATOM 2789 O O . THR A 1 368 ? -9.798 9.799 -16.454 1.00 88.62 368 THR A O 1
ATOM 2792 N N . MET A 1 369 ? -8.383 8.394 -17.447 1.00 93.12 369 MET A N 1
ATOM 2793 C CA . MET A 1 369 ? -7.191 8.723 -16.639 1.00 93.12 369 MET A CA 1
ATOM 2794 C C . MET A 1 369 ? -6.632 10.142 -16.912 1.00 93.12 369 MET A C 1
ATOM 2796 O O . MET A 1 369 ? -5.514 10.315 -17.376 1.00 93.12 369 MET A O 1
ATOM 2800 N N . LEU A 1 370 ? -7.411 11.195 -16.651 1.00 92.62 370 LEU A N 1
ATOM 2801 C CA . LEU A 1 370 ? -7.056 12.579 -17.009 1.00 92.62 370 LEU A CA 1
ATOM 2802 C C . LEU A 1 370 ? -6.188 13.287 -15.959 1.00 92.62 370 LEU A C 1
ATOM 2804 O O . LEU A 1 370 ? -5.384 14.154 -16.298 1.00 92.62 370 LEU A O 1
ATOM 2808 N N . ASN A 1 371 ? -6.356 12.925 -14.686 1.00 97.25 371 ASN A N 1
ATOM 2809 C CA . ASN A 1 371 ? -5.769 13.638 -13.547 1.00 97.25 371 ASN A CA 1
ATOM 2810 C C . ASN A 1 371 ? -4.667 12.850 -12.825 1.00 97.25 371 ASN A C 1
ATOM 2812 O O . ASN A 1 371 ? -4.098 13.352 -11.853 1.00 97.25 371 ASN A O 1
ATOM 2816 N N . VAL A 1 372 ? -4.354 11.628 -13.270 1.00 98.50 372 VAL A N 1
ATOM 2817 C CA . VAL A 1 372 ? -3.351 10.800 -12.595 1.00 98.50 372 VAL A CA 1
ATOM 2818 C C . VAL A 1 372 ? -1.960 11.364 -12.860 1.00 98.50 372 VAL A C 1
ATOM 2820 O O . VAL A 1 372 ? -1.530 11.494 -14.002 1.00 98.50 372 VAL A O 1
ATOM 2823 N N . THR A 1 373 ? -1.256 11.681 -11.776 1.00 98.56 373 THR A N 1
ATOM 2824 C CA . THR A 1 373 ? 0.103 12.237 -11.805 1.00 98.56 373 THR A CA 1
ATOM 2825 C C . THR A 1 373 ? 1.156 11.239 -11.335 1.00 98.56 373 THR A C 1
ATOM 2827 O O . THR A 1 373 ? 2.326 11.393 -11.687 1.00 98.56 373 THR A O 1
ATOM 2830 N N . ASN A 1 374 ? 0.754 10.225 -10.560 1.00 98.81 374 ASN A N 1
ATOM 2831 C CA . ASN A 1 374 ? 1.664 9.266 -9.949 1.00 98.81 374 ASN A CA 1
ATOM 2832 C C . ASN A 1 374 ? 1.197 7.813 -10.140 1.00 98.81 374 ASN A C 1
ATOM 2834 O O . ASN A 1 374 ? 0.129 7.424 -9.658 1.00 98.81 374 ASN A O 1
ATOM 2838 N N . VAL A 1 375 ? 2.027 7.027 -10.827 1.00 98.75 375 VAL A N 1
ATOM 2839 C CA . VAL A 1 375 ? 1.886 5.580 -11.059 1.00 98.75 375 VAL A CA 1
ATOM 2840 C C . VAL A 1 375 ? 3.160 4.815 -10.665 1.00 98.75 375 VAL A C 1
ATOM 2842 O O . VAL A 1 375 ? 3.397 3.714 -11.169 1.00 98.75 375 VAL A O 1
ATOM 2845 N N . ASP A 1 376 ? 3.978 5.376 -9.761 1.00 98.88 376 ASP A N 1
ATOM 2846 C CA . ASP A 1 376 ? 5.182 4.715 -9.238 1.00 98.88 376 ASP A CA 1
ATOM 2847 C C . ASP A 1 376 ? 4.847 3.300 -8.762 1.00 98.88 376 ASP A C 1
ATOM 2849 O O . ASP A 1 376 ? 3.902 3.065 -7.995 1.00 98.88 376 ASP A O 1
ATOM 2853 N N . SER A 1 377 ? 5.632 2.342 -9.249 1.00 98.88 377 SER A N 1
ATOM 2854 C CA . SER A 1 377 ? 5.541 0.938 -8.862 1.00 98.88 377 SER A CA 1
ATOM 2855 C C . SER A 1 377 ? 4.158 0.302 -9.063 1.00 98.88 377 SER A C 1
ATOM 2857 O O . SER A 1 377 ? 3.903 -0.744 -8.474 1.00 98.88 377 SER A O 1
ATOM 2859 N N . MET A 1 378 ? 3.258 0.880 -9.873 1.00 98.88 378 MET A N 1
ATOM 2860 C CA . MET A 1 378 ? 1.851 0.450 -9.989 1.00 98.88 378 MET A CA 1
ATOM 2861 C C . MET A 1 378 ? 1.684 -1.064 -10.187 1.00 98.88 378 MET A C 1
ATOM 2863 O O . MET A 1 378 ? 0.814 -1.658 -9.547 1.00 98.88 378 MET A O 1
ATOM 2867 N N . PHE A 1 379 ? 2.545 -1.685 -10.999 1.00 98.94 379 PHE A N 1
ATOM 2868 C CA . PHE A 1 379 ? 2.549 -3.123 -11.283 1.00 98.94 379 PHE A CA 1
ATOM 2869 C C . PHE A 1 379 ? 3.768 -3.857 -10.710 1.00 98.94 379 PHE A C 1
ATOM 2871 O O . PHE A 1 379 ? 3.939 -5.048 -10.959 1.00 98.94 379 PHE A O 1
ATOM 2878 N N . GLY A 1 380 ? 4.620 -3.189 -9.929 1.00 98.88 380 GLY A N 1
ATOM 2879 C CA . GLY A 1 380 ? 5.896 -3.747 -9.485 1.00 98.88 380 GLY A CA 1
ATOM 2880 C C . GLY A 1 380 ? 5.746 -5.116 -8.808 1.00 98.88 380 GLY A C 1
ATOM 2881 O O . GLY A 1 380 ? 4.894 -5.302 -7.948 1.00 98.88 380 GLY A O 1
ATOM 2882 N N . PHE A 1 381 ? 6.593 -6.083 -9.146 1.00 98.94 381 PHE A N 1
ATOM 2883 C CA . PHE A 1 381 ? 6.591 -7.453 -8.624 1.00 98.94 381 PHE A CA 1
ATOM 2884 C C . PHE A 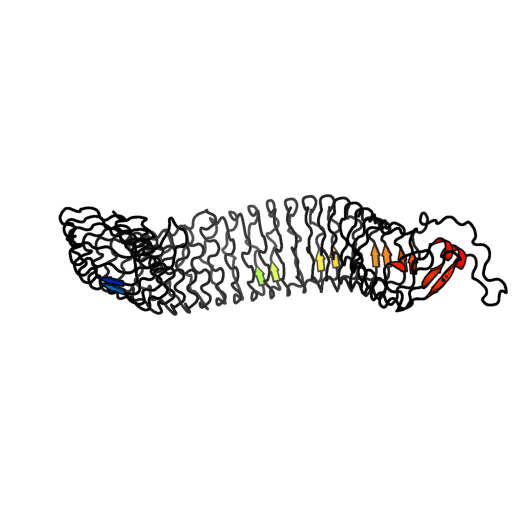1 381 ? 5.339 -8.282 -8.983 1.00 98.94 381 PHE A C 1
ATOM 2886 O O . PHE A 1 381 ? 5.058 -9.282 -8.317 1.00 98.94 381 PHE A O 1
ATOM 2893 N N . CYS A 1 382 ? 4.590 -7.925 -10.034 1.00 98.88 382 CYS A N 1
ATOM 2894 C CA . CYS A 1 382 ? 3.563 -8.797 -10.626 1.00 98.88 382 CYS A CA 1
ATOM 2895 C C . CYS A 1 382 ? 4.220 -9.901 -11.473 1.00 98.88 382 CYS A C 1
ATOM 2897 O O . CYS A 1 382 ? 4.181 -9.890 -12.700 1.00 98.88 382 CYS A O 1
ATOM 2899 N N . THR A 1 383 ? 4.876 -10.855 -10.812 1.00 98.81 383 THR A N 1
ATOM 2900 C CA . THR A 1 383 ? 5.758 -11.843 -11.459 1.00 98.81 383 THR A CA 1
ATOM 2901 C C . THR A 1 383 ? 5.047 -12.837 -12.381 1.00 98.81 383 THR A C 1
ATOM 2903 O O . THR A 1 383 ? 5.698 -13.399 -13.255 1.00 98.81 383 THR A O 1
ATOM 2906 N N . SER A 1 384 ? 3.740 -13.065 -12.209 1.00 98.75 384 SER A N 1
ATOM 2907 C CA . SER A 1 384 ? 2.959 -13.987 -13.057 1.00 98.75 384 SER A CA 1
ATOM 2908 C C . SER A 1 384 ? 2.261 -13.312 -14.239 1.00 98.75 384 SER A C 1
ATOM 2910 O O . SER A 1 384 ? 1.699 -14.009 -15.086 1.00 98.75 384 SER A O 1
ATOM 2912 N N . LEU A 1 385 ? 2.304 -11.980 -14.323 1.00 98.50 385 LEU A N 1
ATOM 2913 C CA . LEU A 1 385 ? 1.637 -11.228 -15.377 1.00 98.50 385 LEU A CA 1
ATOM 2914 C C . LEU A 1 385 ? 2.435 -11.360 -16.678 1.00 98.50 385 LEU A C 1
ATOM 2916 O O . LEU A 1 385 ? 3.555 -10.865 -16.766 1.00 98.50 385 LEU A O 1
ATOM 2920 N N . GLN A 1 386 ? 1.871 -12.035 -17.682 1.00 98.44 386 GLN A N 1
ATOM 2921 C CA . GLN A 1 386 ? 2.559 -12.284 -18.960 1.00 98.44 386 GLN A CA 1
ATOM 2922 C C . GLN A 1 386 ? 2.251 -11.232 -20.026 1.00 98.44 386 GLN A C 1
ATOM 2924 O O . GLN A 1 386 ? 3.107 -10.921 -20.861 1.00 98.44 386 GLN A O 1
ATOM 2929 N N . HIS A 1 387 ? 1.042 -10.675 -19.973 1.00 97.44 387 HIS A N 1
ATOM 2930 C CA . HIS A 1 387 ? 0.527 -9.672 -20.896 1.00 97.44 387 HIS A CA 1
ATOM 2931 C C . HIS A 1 387 ? -0.271 -8.629 -20.119 1.00 97.44 387 HIS A C 1
ATOM 2933 O O . HIS A 1 387 ? -0.883 -8.941 -19.100 1.00 97.44 387 HIS A O 1
ATOM 2939 N N . LEU A 1 388 ? -0.280 -7.396 -20.617 1.00 97.62 388 LEU A N 1
ATOM 2940 C CA . LEU A 1 388 ? -1.040 -6.306 -20.023 1.00 97.62 388 LEU A CA 1
ATOM 2941 C C . LEU A 1 388 ? -1.501 -5.347 -21.119 1.00 97.62 388 LEU A C 1
ATOM 2943 O O . LEU A 1 388 ? -0.678 -4.822 -21.869 1.00 97.62 388 LEU A O 1
ATOM 2947 N N . ASP A 1 389 ? -2.811 -5.124 -21.212 1.00 97.69 389 ASP A N 1
ATOM 2948 C CA . ASP A 1 389 ? -3.377 -4.130 -22.122 1.00 97.69 389 ASP A CA 1
ATOM 2949 C C . ASP A 1 389 ? -3.399 -2.753 -21.446 1.00 97.69 389 ASP A C 1
ATOM 2951 O O . ASP A 1 389 ? -4.135 -2.520 -20.487 1.00 97.69 389 ASP A O 1
ATOM 2955 N N . LEU A 1 390 ? -2.584 -1.836 -21.972 1.00 96.88 390 LEU A N 1
ATOM 2956 C CA . LEU A 1 390 ? -2.490 -0.441 -21.536 1.00 96.88 390 LEU A CA 1
ATOM 2957 C C . LEU A 1 390 ? -3.018 0.535 -22.596 1.00 96.88 390 LEU A C 1
ATOM 2959 O O . LEU A 1 390 ? -2.812 1.742 -22.491 1.00 96.88 390 LEU A O 1
ATOM 2963 N N . SER A 1 391 ? -3.725 0.052 -23.622 1.00 96.00 391 SER A N 1
ATOM 2964 C CA . SER A 1 391 ? -4.186 0.865 -24.760 1.00 96.00 391 SER A CA 1
ATOM 2965 C C . SER A 1 391 ? -5.142 2.003 -24.379 1.00 96.00 391 SER A C 1
ATOM 2967 O O . SER A 1 391 ? -5.365 2.924 -25.179 1.00 96.00 391 SER A O 1
ATOM 2969 N N . LYS A 1 392 ? -5.709 1.925 -23.171 1.00 96.31 392 LYS A N 1
ATOM 2970 C CA . LYS A 1 392 ? -6.625 2.895 -22.566 1.00 96.31 392 LYS A CA 1
ATOM 2971 C C . LYS A 1 392 ? -5.939 3.908 -21.656 1.00 96.31 392 LYS A C 1
ATOM 2973 O O . LYS A 1 392 ? -6.585 4.868 -21.269 1.00 96.31 392 LYS A O 1
ATOM 2978 N N . PHE A 1 393 ? -4.661 3.746 -21.332 1.00 96.88 393 PHE A N 1
ATOM 2979 C CA . PHE A 1 393 ? -3.984 4.680 -20.436 1.00 96.88 393 PHE A CA 1
ATOM 2980 C C . PHE A 1 393 ? -3.793 6.034 -21.119 1.00 96.88 393 PHE A C 1
ATOM 2982 O O . PHE A 1 393 ? -3.254 6.117 -22.223 1.00 96.88 393 PHE A O 1
ATOM 2989 N N . ASN A 1 394 ? -4.209 7.097 -20.434 1.00 94.50 394 ASN A N 1
ATOM 2990 C CA . ASN A 1 394 ? -3.828 8.461 -20.767 1.00 94.50 394 ASN A CA 1
ATOM 2991 C C . ASN A 1 394 ? -2.762 8.922 -19.766 1.00 94.50 394 ASN A C 1
ATOM 2993 O O . ASN A 1 394 ? -3.040 9.054 -18.577 1.00 94.50 394 ASN A O 1
ATOM 2997 N N . THR A 1 395 ? -1.536 9.146 -20.241 1.00 96.81 395 THR A N 1
ATOM 2998 C CA . THR A 1 395 ? -0.401 9.502 -19.378 1.00 96.81 395 THR A CA 1
ATOM 2999 C C . THR A 1 395 ? 0.029 10.961 -19.492 1.00 96.81 395 THR A C 1
ATOM 3001 O O . THR A 1 395 ? 1.048 11.325 -18.914 1.00 96.81 395 THR A O 1
ATOM 3004 N N . THR A 1 396 ? -0.737 11.830 -20.165 1.00 96.56 396 THR A N 1
ATOM 3005 C CA . THR A 1 396 ? -0.340 13.236 -20.397 1.00 96.56 396 THR A CA 1
ATOM 3006 C C . THR A 1 396 ? -0.070 14.010 -19.104 1.00 96.56 396 THR A C 1
ATOM 3008 O O . THR A 1 396 ? 0.758 14.917 -19.081 1.00 96.56 396 THR A O 1
ATOM 3011 N N . SER A 1 397 ? -0.758 13.657 -18.016 1.00 97.69 397 SER A N 1
ATOM 3012 C CA . SER A 1 397 ? -0.614 14.294 -16.698 1.00 97.69 397 SER A CA 1
ATOM 3013 C C . SER A 1 397 ? 0.403 13.596 -15.785 1.00 97.69 397 SER A C 1
ATOM 3015 O O . SER A 1 397 ? 0.701 14.102 -14.700 1.00 97.69 397 SER A O 1
ATOM 3017 N N . VAL A 1 398 ? 0.939 12.439 -16.189 1.00 98.56 398 VAL A N 1
ATOM 3018 C CA . VAL A 1 398 ? 1.823 11.620 -15.351 1.00 98.56 398 VAL A CA 1
ATOM 3019 C C . VAL A 1 398 ? 3.202 12.270 -15.244 1.00 98.56 398 VAL A C 1
ATOM 3021 O O . VAL A 1 398 ? 3.821 12.628 -16.242 1.00 98.56 398 VAL A O 1
ATOM 3024 N N . THR A 1 399 ? 3.694 12.404 -14.011 1.00 98.50 399 THR A N 1
ATOM 3025 C CA . THR A 1 399 ? 5.025 12.956 -13.698 1.00 98.50 399 THR A CA 1
ATOM 3026 C C . THR A 1 399 ? 5.928 11.957 -12.971 1.00 98.50 399 THR A C 1
ATOM 3028 O O . THR A 1 399 ? 7.149 12.056 -13.094 1.00 98.50 399 THR A O 1
ATOM 3031 N N . GLN A 1 400 ? 5.336 10.998 -12.249 1.00 98.75 400 GLN A N 1
ATOM 3032 C CA . GLN A 1 400 ? 6.013 9.937 -11.493 1.00 98.75 400 GLN A CA 1
ATOM 3033 C C . GLN A 1 400 ? 5.572 8.572 -12.035 1.00 98.75 400 GLN A C 1
ATOM 3035 O O . GLN A 1 400 ? 4.387 8.228 -11.978 1.00 98.75 400 GLN A O 1
ATOM 3040 N N . MET A 1 401 ? 6.516 7.828 -12.608 1.00 98.38 401 MET A N 1
ATOM 3041 C CA . MET A 1 401 ? 6.325 6.476 -13.158 1.00 98.38 401 MET A CA 1
ATOM 3042 C C . MET A 1 401 ? 7.574 5.603 -12.980 1.00 98.38 401 MET A C 1
ATOM 3044 O O . MET A 1 401 ? 7.748 4.589 -13.664 1.00 98.38 401 MET A O 1
ATOM 3048 N N . GLU A 1 402 ? 8.458 5.991 -12.063 1.00 98.69 402 GLU A N 1
ATOM 3049 C CA . GLU A 1 402 ? 9.592 5.183 -11.654 1.00 98.69 402 GLU A CA 1
ATOM 3050 C C . GLU A 1 402 ? 9.105 3.803 -11.192 1.00 98.69 402 GLU A C 1
ATOM 3052 O O . GLU A 1 402 ? 7.987 3.636 -10.702 1.00 98.69 402 GLU A O 1
ATOM 3057 N N . ARG A 1 403 ? 9.914 2.768 -11.428 1.00 98.88 403 ARG A N 1
ATOM 3058 C CA . ARG A 1 403 ? 9.616 1.382 -11.024 1.00 98.88 403 ARG A CA 1
ATOM 3059 C C . ARG A 1 403 ? 8.261 0.814 -11.483 1.00 98.88 403 ARG A C 1
ATOM 3061 O O . ARG A 1 403 ? 7.888 -0.248 -10.992 1.00 98.88 403 ARG A O 1
ATOM 3068 N N . MET A 1 404 ? 7.534 1.439 -12.418 1.00 98.88 404 MET A N 1
ATOM 3069 C CA . MET A 1 404 ? 6.155 1.059 -12.780 1.00 98.88 404 MET A CA 1
ATOM 3070 C C . MET A 1 404 ? 5.981 -0.445 -13.048 1.00 98.88 404 MET A C 1
ATOM 3072 O O . MET A 1 404 ? 4.981 -1.021 -12.613 1.00 98.88 404 MET A O 1
ATOM 3076 N N . PHE A 1 405 ? 6.976 -1.082 -13.676 1.00 98.94 405 PHE A N 1
ATOM 3077 C CA . PHE A 1 405 ? 7.017 -2.515 -13.980 1.00 98.94 405 PHE A CA 1
ATOM 3078 C C . PHE A 1 405 ? 8.193 -3.251 -13.316 1.00 98.94 405 PHE A C 1
ATOM 3080 O O . PHE A 1 405 ? 8.547 -4.349 -13.743 1.00 98.94 405 PHE A O 1
ATOM 3087 N N . VAL A 1 406 ? 8.806 -2.696 -12.262 1.00 98.94 406 VAL A N 1
ATOM 3088 C CA . VAL A 1 406 ? 9.960 -3.323 -11.592 1.00 98.94 406 VAL A CA 1
ATOM 3089 C C . VAL A 1 406 ? 9.646 -4.771 -11.200 1.00 98.94 406 VAL A C 1
ATOM 3091 O O . VAL A 1 406 ? 8.607 -5.044 -10.617 1.00 98.94 406 VAL A O 1
ATOM 3094 N N . ASN A 1 407 ? 10.521 -5.719 -11.510 1.00 98.88 407 ASN A N 1
ATOM 3095 C CA . ASN A 1 407 ? 10.383 -7.152 -11.258 1.00 98.88 407 ASN A CA 1
ATOM 3096 C C . ASN A 1 407 ? 9.067 -7.776 -11.766 1.00 98.88 407 ASN A C 1
ATOM 3098 O O . ASN A 1 407 ? 8.590 -8.760 -11.195 1.00 98.88 407 ASN A O 1
ATOM 3102 N N . CYS A 1 408 ? 8.478 -7.260 -12.850 1.00 98.88 408 CYS A N 1
ATOM 3103 C CA . CYS A 1 408 ? 7.432 -7.965 -13.605 1.00 98.88 408 CYS A CA 1
ATOM 3104 C C . CYS A 1 408 ? 8.059 -9.078 -14.458 1.00 98.88 408 CYS A C 1
ATOM 3106 O O . CYS A 1 408 ? 8.035 -9.043 -15.686 1.00 98.88 408 CYS A O 1
ATOM 3108 N N . SER A 1 409 ? 8.679 -10.059 -13.801 1.00 98.75 409 SER A N 1
ATOM 3109 C CA . SER A 1 409 ? 9.570 -11.029 -14.446 1.00 98.75 409 SER A CA 1
ATOM 3110 C C . SER A 1 409 ? 8.885 -11.971 -15.440 1.00 98.75 409 SER A C 1
ATOM 3112 O O . SER A 1 409 ? 9.583 -12.563 -16.260 1.00 98.75 409 SER A O 1
ATOM 3114 N N . GLY A 1 410 ? 7.554 -12.092 -15.395 1.00 98.69 410 GLY A N 1
ATOM 3115 C CA . GLY A 1 410 ? 6.752 -12.868 -16.343 1.00 98.69 410 GLY A CA 1
ATOM 3116 C C . GLY A 1 410 ? 6.328 -12.113 -17.606 1.00 98.69 410 GLY A C 1
ATOM 3117 O O . GLY A 1 410 ? 5.913 -12.766 -18.565 1.00 98.69 410 GLY A O 1
ATOM 3118 N N . LEU A 1 411 ? 6.441 -10.779 -17.636 1.00 98.69 411 LEU A N 1
ATOM 3119 C CA . LEU A 1 411 ? 5.932 -9.949 -18.730 1.00 98.69 411 LEU A CA 1
ATOM 3120 C C . LEU A 1 411 ? 6.745 -10.192 -20.003 1.00 98.69 411 LEU A C 1
ATOM 3122 O O . LEU A 1 411 ? 7.959 -10.013 -19.999 1.00 98.69 411 LEU A O 1
ATOM 3126 N N . GLN A 1 412 ? 6.088 -10.586 -21.096 1.00 98.44 412 GLN A N 1
ATOM 3127 C CA . GLN A 1 412 ? 6.779 -11.000 -22.329 1.00 98.44 412 GLN A CA 1
ATOM 3128 C C . GLN A 1 412 ? 6.877 -9.884 -23.368 1.00 98.44 412 GLN A C 1
ATOM 3130 O O . GLN A 1 412 ? 7.869 -9.777 -24.092 1.00 98.44 412 GLN A O 1
ATOM 3135 N N . THR A 1 413 ? 5.839 -9.058 -23.459 1.00 98.00 413 THR A N 1
ATOM 3136 C CA . THR A 1 413 ? 5.717 -7.975 -24.437 1.00 98.00 413 THR A CA 1
ATOM 3137 C C . THR A 1 413 ? 5.032 -6.784 -23.794 1.00 98.00 413 THR A C 1
ATOM 3139 O O . THR A 1 413 ? 4.097 -6.979 -23.017 1.00 98.00 413 THR A O 1
ATOM 3142 N N . LEU A 1 414 ? 5.419 -5.569 -24.175 1.00 97.81 414 LEU A N 1
ATOM 3143 C CA . LEU A 1 414 ? 4.766 -4.360 -23.684 1.00 97.81 414 LEU A CA 1
ATOM 3144 C C . LEU A 1 414 ? 4.650 -3.302 -24.786 1.00 97.81 414 LEU A C 1
ATOM 3146 O O . LEU A 1 414 ? 5.655 -2.873 -25.356 1.00 97.81 414 LEU A O 1
ATOM 3150 N N . ASP A 1 415 ? 3.423 -2.880 -25.088 1.00 97.94 415 ASP A N 1
ATOM 3151 C CA . ASP A 1 415 ? 3.159 -1.782 -26.021 1.00 97.94 415 ASP A CA 1
ATOM 3152 C C . ASP A 1 415 ? 2.879 -0.489 -25.252 1.00 97.94 415 ASP A C 1
ATOM 3154 O O . ASP A 1 415 ? 1.842 -0.361 -24.603 1.00 97.94 415 ASP A O 1
ATOM 3158 N N . LEU A 1 416 ? 3.807 0.470 -25.334 1.00 97.62 416 LEU A N 1
ATOM 3159 C CA . LEU A 1 416 ? 3.685 1.793 -24.718 1.00 97.62 416 LEU A CA 1
ATOM 3160 C C . LEU A 1 416 ? 3.592 2.912 -25.762 1.00 97.62 416 LEU A C 1
ATOM 3162 O O . LEU A 1 416 ? 3.805 4.071 -25.430 1.00 97.62 416 LEU A O 1
ATOM 3166 N N . SER A 1 417 ? 3.231 2.608 -27.014 1.00 96.62 417 SER A N 1
ATOM 3167 C CA . SER A 1 417 ? 3.168 3.588 -28.119 1.00 96.62 417 SER A CA 1
ATOM 3168 C C . SER A 1 417 ? 2.223 4.776 -27.917 1.00 96.62 417 SER A C 1
ATOM 3170 O O . SER A 1 417 ? 2.245 5.721 -28.707 1.00 96.62 417 SER A O 1
ATOM 3172 N N . ARG A 1 418 ? 1.360 4.725 -26.899 1.00 96.12 418 ARG A N 1
ATOM 3173 C CA . ARG A 1 418 ? 0.421 5.796 -26.537 1.00 96.12 418 ARG A CA 1
ATOM 3174 C C . ARG A 1 418 ? 0.851 6.597 -25.313 1.00 96.12 418 ARG A C 1
ATOM 3176 O O . ARG A 1 418 ? 0.145 7.529 -24.940 1.00 96.12 418 ARG A O 1
ATOM 3183 N N . PHE A 1 419 ? 1.968 6.236 -24.687 1.00 97.56 419 PHE A N 1
ATOM 3184 C CA . PHE A 1 419 ? 2.451 6.939 -23.508 1.00 97.56 419 PHE A CA 1
ATOM 3185 C C . PHE A 1 419 ? 3.038 8.284 -23.927 1.00 97.56 419 PHE A C 1
ATOM 3187 O O . PHE A 1 419 ? 3.969 8.341 -24.729 1.00 97.56 419 PHE A O 1
ATOM 3194 N N . ASP A 1 420 ? 2.502 9.351 -23.349 1.00 97.44 420 ASP A N 1
ATOM 3195 C CA . ASP A 1 420 ? 3.146 10.655 -23.266 1.00 97.44 420 ASP A CA 1
ATOM 3196 C C . ASP A 1 420 ? 4.003 10.689 -21.993 1.00 97.44 420 ASP A C 1
ATOM 3198 O O . ASP A 1 420 ? 3.485 10.512 -20.887 1.00 97.44 420 ASP A O 1
ATOM 3202 N N . THR A 1 421 ? 5.313 10.872 -22.159 1.00 98.19 421 THR A N 1
ATOM 3203 C CA . THR A 1 421 ? 6.288 10.968 -21.061 1.00 98.19 421 THR A CA 1
ATOM 3204 C C . THR A 1 421 ? 6.923 12.354 -20.957 1.00 98.19 421 THR A C 1
ATOM 3206 O O . THR A 1 421 ? 7.870 12.533 -20.196 1.00 98.19 421 THR A O 1
ATOM 3209 N N . SER A 1 422 ? 6.413 13.352 -21.686 1.00 98.19 422 SER A N 1
ATOM 3210 C CA . SER A 1 422 ? 7.011 14.695 -21.772 1.00 98.19 422 SER A CA 1
ATOM 3211 C C . SER A 1 422 ? 7.117 15.409 -20.417 1.00 98.19 422 SER A C 1
ATOM 3213 O O . SER A 1 422 ? 8.004 16.241 -20.215 1.00 98.19 422 SER A O 1
ATOM 3215 N N . ASN A 1 423 ? 6.261 15.051 -19.456 1.00 98.00 423 ASN A N 1
ATOM 3216 C CA . ASN A 1 423 ? 6.251 15.596 -18.095 1.00 98.00 423 ASN A CA 1
ATOM 3217 C C . ASN A 1 423 ? 7.056 14.770 -17.070 1.00 98.00 423 ASN A C 1
ATOM 3219 O O . ASN A 1 423 ? 7.163 15.171 -15.907 1.00 98.00 423 ASN A O 1
ATOM 3223 N N . VAL A 1 424 ? 7.637 13.638 -17.476 1.00 98.56 424 VAL A N 1
ATOM 3224 C CA . VAL A 1 424 ? 8.361 12.710 -16.594 1.00 98.56 424 VAL A CA 1
ATOM 3225 C C . VAL A 1 424 ? 9.808 13.163 -16.405 1.00 98.56 424 VAL A C 1
ATOM 3227 O O . VAL A 1 424 ? 10.490 13.543 -17.358 1.00 98.56 424 VAL A O 1
ATOM 3230 N N . LYS A 1 425 ? 10.291 13.110 -15.158 1.00 98.19 425 LYS A N 1
ATOM 3231 C CA . LYS A 1 425 ? 11.681 13.458 -14.796 1.00 98.19 425 LYS A CA 1
ATOM 3232 C C . LYS A 1 425 ? 12.513 12.268 -14.328 1.00 98.19 425 LYS A C 1
ATOM 3234 O O . LYS A 1 425 ? 13.737 12.306 -14.435 1.00 98.19 425 LYS A O 1
ATOM 3239 N N . ASP A 1 426 ? 11.863 11.236 -13.811 1.00 98.69 426 ASP A N 1
ATOM 3240 C CA . ASP A 1 426 ? 12.504 10.065 -13.225 1.00 98.69 426 ASP A CA 1
ATOM 3241 C C . ASP A 1 426 ? 11.961 8.800 -13.905 1.00 98.69 426 ASP A C 1
ATOM 3243 O O . ASP A 1 426 ? 10.751 8.572 -13.932 1.00 98.69 426 ASP A O 1
ATOM 3247 N N . MET A 1 427 ? 12.855 8.017 -14.512 1.00 98.69 427 MET A N 1
ATOM 3248 C CA . MET A 1 427 ? 12.568 6.714 -15.127 1.00 98.69 427 MET A CA 1
ATOM 3249 C C . MET A 1 427 ? 13.337 5.583 -14.426 1.00 98.69 427 MET A C 1
ATOM 3251 O O . MET A 1 427 ? 13.529 4.500 -14.995 1.00 98.69 427 MET A O 1
ATOM 3255 N N . PHE A 1 428 ? 13.784 5.816 -13.188 1.00 98.88 428 PHE A N 1
ATOM 3256 C CA . PHE A 1 428 ? 14.566 4.869 -12.411 1.00 98.88 428 PHE A CA 1
ATOM 3257 C C . PHE A 1 428 ? 13.860 3.513 -12.326 1.00 98.88 428 PHE A C 1
ATOM 3259 O O . PHE A 1 428 ? 12.707 3.401 -11.899 1.00 98.88 428 PHE A O 1
ATOM 3266 N N . ALA A 1 429 ? 14.582 2.461 -12.714 1.00 98.88 429 ALA A N 1
ATOM 3267 C CA . ALA A 1 429 ? 14.174 1.063 -12.622 1.00 98.88 429 ALA A CA 1
ATOM 3268 C C . ALA A 1 429 ? 12.799 0.732 -13.240 1.00 98.88 429 ALA A C 1
ATOM 3270 O O . ALA A 1 429 ? 12.180 -0.253 -12.835 1.00 98.88 429 ALA A O 1
ATOM 3271 N N . MET A 1 430 ? 12.316 1.520 -14.211 1.00 98.88 430 MET A N 1
ATOM 3272 C CA . MET A 1 430 ? 10.962 1.382 -14.771 1.00 98.88 430 MET A CA 1
ATOM 3273 C C . MET A 1 430 ? 10.644 -0.044 -15.249 1.00 98.88 430 MET A C 1
ATOM 3275 O O . MET A 1 430 ? 9.549 -0.533 -14.978 1.00 98.88 430 MET A O 1
ATOM 3279 N N . PHE A 1 431 ? 11.608 -0.724 -15.880 1.00 98.88 431 PHE A N 1
ATOM 3280 C CA . PHE A 1 431 ? 11.495 -2.106 -16.368 1.00 98.88 431 PHE A CA 1
ATOM 3281 C C . PHE A 1 431 ? 12.499 -3.057 -15.703 1.00 98.88 431 PHE A C 1
ATOM 3283 O O . PHE A 1 431 ? 12.692 -4.181 -16.164 1.00 98.88 431 PHE A O 1
ATOM 3290 N N . ASN A 1 432 ? 13.155 -2.632 -14.620 1.00 98.94 432 ASN A N 1
ATOM 3291 C CA . ASN A 1 432 ? 14.206 -3.421 -13.985 1.00 98.94 432 ASN A CA 1
ATOM 3292 C C . ASN A 1 432 ? 13.687 -4.807 -13.569 1.00 98.94 432 ASN A C 1
ATOM 3294 O O . ASN A 1 432 ? 12.662 -4.872 -12.907 1.00 98.94 432 ASN A O 1
ATOM 3298 N N . GLY A 1 433 ? 14.362 -5.902 -13.917 1.00 98.88 433 GLY A N 1
ATOM 3299 C CA . GLY A 1 433 ? 13.947 -7.264 -13.548 1.00 98.88 433 GLY A CA 1
ATOM 3300 C C . GLY A 1 433 ? 12.769 -7.825 -14.353 1.00 98.88 433 GLY A C 1
ATOM 3301 O O . GLY A 1 433 ? 12.161 -8.821 -13.950 1.00 98.88 433 GLY A O 1
ATOM 3302 N N . CYS A 1 434 ? 12.414 -7.212 -15.486 1.00 98.88 434 CYS A N 1
ATOM 3303 C CA . CYS A 1 434 ? 11.481 -7.796 -16.454 1.00 98.88 434 CYS A CA 1
ATOM 3304 C C . CYS A 1 434 ? 12.174 -8.903 -17.273 1.00 98.88 434 CYS A C 1
ATOM 3306 O O . CYS A 1 434 ? 12.362 -8.784 -18.481 1.00 98.88 434 CYS A O 1
ATOM 3308 N N . ASN A 1 435 ? 12.586 -9.986 -16.608 1.00 98.50 435 ASN A N 1
ATOM 3309 C CA . ASN A 1 435 ? 13.479 -11.001 -17.178 1.00 98.50 435 ASN A CA 1
ATOM 3310 C C . ASN A 1 435 ? 12.938 -11.656 -18.460 1.00 98.50 435 ASN A C 1
ATOM 3312 O O . ASN A 1 435 ? 13.726 -11.973 -19.350 1.00 98.50 435 ASN A O 1
ATOM 3316 N N . ALA A 1 436 ? 11.619 -11.867 -18.567 1.00 98.81 436 ALA A N 1
ATOM 3317 C CA . ALA A 1 436 ? 10.973 -12.477 -19.733 1.00 98.81 436 ALA A CA 1
ATOM 3318 C C . ALA A 1 436 ? 10.636 -11.490 -20.868 1.00 98.81 436 ALA A C 1
ATOM 3320 O O . ALA A 1 436 ? 10.158 -11.929 -21.918 1.00 98.81 436 ALA A O 1
ATOM 3321 N N . LEU A 1 437 ? 10.879 -10.186 -20.686 1.00 98.75 437 LEU A N 1
ATOM 3322 C CA . LEU A 1 437 ? 10.480 -9.153 -21.640 1.00 98.75 437 LEU A CA 1
ATOM 3323 C C . LEU A 1 437 ? 11.334 -9.241 -22.903 1.00 98.75 437 LEU A C 1
ATOM 3325 O O . LEU A 1 437 ? 12.530 -8.967 -22.874 1.00 98.75 437 LEU A O 1
ATOM 3329 N N . LYS A 1 438 ? 10.704 -9.620 -24.016 1.00 98.12 438 LYS A N 1
ATOM 3330 C CA . LYS A 1 438 ? 11.353 -9.773 -25.326 1.00 98.12 438 LYS A CA 1
ATOM 3331 C C . LYS A 1 438 ? 11.248 -8.527 -26.182 1.00 98.12 438 LYS A C 1
ATOM 3333 O O . LYS A 1 438 ? 12.190 -8.181 -26.879 1.00 98.12 438 LYS A O 1
ATOM 3338 N N . THR A 1 439 ? 10.090 -7.871 -26.161 1.00 96.56 439 THR A N 1
ATOM 3339 C CA . THR A 1 439 ? 9.830 -6.698 -27.001 1.00 96.56 439 THR A CA 1
ATOM 3340 C C . THR A 1 439 ? 9.124 -5.616 -26.212 1.00 96.56 439 THR A C 1
ATOM 3342 O O . THR A 1 439 ? 8.115 -5.879 -25.551 1.00 96.56 439 THR A O 1
ATOM 3345 N N . ILE A 1 440 ? 9.600 -4.387 -26.365 1.00 98.06 440 ILE A N 1
ATOM 3346 C CA . ILE A 1 440 ? 8.988 -3.198 -25.786 1.00 98.06 440 ILE A CA 1
ATOM 3347 C C . ILE A 1 440 ? 8.874 -2.104 -26.845 1.00 98.06 440 ILE A C 1
ATOM 3349 O O . ILE A 1 440 ? 9.821 -1.846 -27.588 1.00 98.06 440 ILE A O 1
ATOM 3353 N N . ASN A 1 441 ? 7.708 -1.469 -26.932 1.00 97.94 441 ASN A N 1
ATOM 3354 C CA . ASN A 1 441 ? 7.486 -0.355 -27.845 1.00 97.94 441 ASN A CA 1
ATOM 3355 C C . ASN A 1 441 ? 7.579 0.984 -27.106 1.00 97.94 441 ASN A C 1
ATOM 3357 O O . ASN A 1 441 ? 6.673 1.327 -26.353 1.00 97.94 441 ASN A O 1
ATOM 3361 N N . LEU A 1 442 ? 8.657 1.734 -27.352 1.00 97.69 442 LEU A N 1
ATOM 3362 C CA . LEU A 1 442 ? 8.968 3.021 -26.712 1.00 97.69 442 LEU A CA 1
ATOM 3363 C C . LEU A 1 442 ? 8.880 4.212 -27.682 1.00 97.69 442 LEU A C 1
ATOM 3365 O O . LEU A 1 442 ? 9.415 5.285 -27.403 1.00 97.69 442 LEU A O 1
ATOM 3369 N N . SER A 1 443 ? 8.240 4.042 -28.844 1.00 96.88 443 SER A N 1
ATOM 3370 C CA . SER A 1 443 ? 8.311 5.016 -29.944 1.00 96.88 443 SER A CA 1
ATOM 3371 C C . SER A 1 443 ? 7.753 6.404 -29.614 1.00 96.88 443 SER A C 1
ATOM 3373 O O . SER A 1 443 ? 8.083 7.363 -30.305 1.00 96.88 443 SER A O 1
ATOM 3375 N N . SER A 1 444 ? 6.879 6.513 -28.609 1.00 97.50 444 SER A N 1
ATOM 3376 C CA . SER A 1 444 ? 6.252 7.771 -28.186 1.00 97.50 444 SER A CA 1
ATOM 3377 C C . SER A 1 444 ? 6.962 8.465 -27.026 1.00 97.50 444 SER A C 1
ATOM 3379 O O . SER A 1 444 ? 6.551 9.557 -26.644 1.00 97.50 444 SER A O 1
ATOM 3381 N N . PHE A 1 445 ? 8.003 7.855 -26.453 1.00 98.25 445 PHE A N 1
ATOM 3382 C CA . PHE A 1 445 ? 8.684 8.424 -25.295 1.00 98.25 445 PHE A CA 1
ATOM 3383 C C . PHE A 1 445 ? 9.377 9.739 -25.677 1.00 98.25 445 PHE A C 1
ATOM 3385 O O . PHE A 1 445 ? 10.216 9.777 -26.580 1.00 98.25 445 PHE A O 1
ATOM 3392 N N . ASP A 1 446 ? 9.044 10.798 -24.944 1.00 98.31 446 ASP A N 1
ATOM 3393 C CA . ASP A 1 446 ? 9.800 12.044 -24.862 1.00 98.31 446 ASP A CA 1
ATOM 3394 C C . ASP A 1 446 ? 10.589 12.033 -23.550 1.00 98.31 446 ASP A C 1
ATOM 3396 O O . ASP A 1 446 ? 10.014 12.107 -22.463 1.00 98.31 446 ASP A O 1
ATOM 3400 N N . THR A 1 447 ? 11.912 11.913 -23.648 1.00 98.50 447 THR A N 1
ATOM 3401 C CA . THR A 1 447 ? 12.810 11.879 -22.486 1.00 98.50 447 THR A CA 1
ATOM 3402 C C . THR A 1 447 ? 13.525 13.208 -22.246 1.00 98.50 447 THR A C 1
ATOM 3404 O O . THR A 1 447 ? 14.420 13.283 -21.408 1.00 98.50 447 THR A O 1
ATOM 3407 N N . SER A 1 448 ? 13.150 14.283 -22.948 1.00 98.38 448 SER A N 1
ATOM 3408 C CA . SER A 1 448 ? 13.859 15.574 -22.922 1.00 98.38 448 SER A CA 1
ATOM 3409 C C . SER A 1 448 ? 13.863 16.281 -21.560 1.00 98.38 448 SER A C 1
ATOM 3411 O O . SER A 1 448 ? 14.619 17.238 -21.356 1.00 98.38 448 SER A O 1
ATOM 3413 N N . ASN A 1 449 ? 13.028 15.829 -20.621 1.00 98.31 449 ASN A N 1
ATOM 3414 C CA . ASN A 1 449 ? 12.962 16.311 -19.240 1.00 98.31 449 ASN A CA 1
ATOM 3415 C C . ASN A 1 449 ? 13.493 15.313 -18.201 1.00 98.31 449 ASN A C 1
ATOM 3417 O O . ASN A 1 449 ? 13.570 15.668 -17.024 1.00 98.31 449 ASN A O 1
ATOM 3421 N N . VAL A 1 450 ? 13.897 14.114 -18.623 1.00 98.69 450 VAL A N 1
ATOM 3422 C CA . VAL A 1 450 ? 14.360 13.051 -17.728 1.00 98.69 450 VAL A CA 1
ATOM 3423 C C . VAL A 1 450 ? 15.764 13.359 -17.212 1.00 98.69 450 VAL A C 1
ATOM 3425 O O . VAL A 1 450 ? 16.660 13.725 -17.973 1.00 98.69 450 VAL A O 1
ATOM 3428 N N . THR A 1 451 ? 15.953 13.198 -15.903 1.00 98.25 451 THR A N 1
ATOM 3429 C CA . THR A 1 451 ? 17.231 13.390 -15.207 1.00 98.25 451 THR A CA 1
ATOM 3430 C C . THR A 1 451 ? 17.810 12.094 -14.636 1.00 98.25 451 THR A C 1
ATOM 3432 O O . THR A 1 451 ? 19.026 12.022 -14.456 1.00 98.25 451 THR A O 1
ATOM 3435 N N . ASP A 1 452 ? 16.983 11.076 -14.374 1.00 98.56 452 ASP A N 1
ATOM 3436 C CA . ASP A 1 452 ? 17.415 9.770 -13.852 1.00 98.56 452 ASP A CA 1
ATOM 3437 C C . ASP A 1 452 ? 16.882 8.618 -14.725 1.00 98.56 452 ASP A C 1
ATOM 3439 O O . ASP A 1 452 ? 15.679 8.517 -14.965 1.00 98.56 452 ASP A O 1
ATOM 3443 N N . MET A 1 453 ? 17.792 7.772 -15.221 1.00 98.38 453 MET A N 1
ATOM 3444 C CA . MET A 1 453 ? 17.515 6.540 -15.980 1.00 98.38 453 MET A CA 1
ATOM 3445 C C . MET A 1 453 ? 18.222 5.320 -15.363 1.00 98.38 453 MET A C 1
ATOM 3447 O O . MET A 1 453 ? 18.415 4.291 -16.020 1.00 98.38 453 MET A O 1
ATOM 3451 N N . GLY A 1 454 ? 18.651 5.421 -14.103 1.00 98.38 454 GLY A N 1
ATOM 3452 C CA . GLY A 1 454 ? 19.331 4.345 -13.398 1.00 98.38 454 GLY A CA 1
ATOM 3453 C C . GLY A 1 454 ? 18.483 3.077 -13.394 1.00 98.38 454 GLY A C 1
ATOM 3454 O O . GLY A 1 454 ? 17.281 3.123 -13.148 1.00 98.38 454 GLY A O 1
ATOM 3455 N N . TRP A 1 455 ? 19.096 1.934 -13.688 1.00 98.81 455 TRP A N 1
ATOM 3456 C CA . TRP A 1 455 ? 18.444 0.623 -13.732 1.00 98.81 455 TRP A CA 1
ATOM 3457 C C . TRP A 1 455 ? 17.264 0.486 -14.704 1.00 98.81 455 TRP A C 1
ATOM 3459 O O . TRP A 1 455 ? 16.602 -0.547 -14.656 1.00 98.81 455 TRP A O 1
ATOM 3469 N N . MET A 1 456 ? 16.981 1.460 -15.581 1.00 98.81 456 MET A N 1
ATOM 3470 C CA . MET A 1 456 ? 15.742 1.502 -16.379 1.00 98.81 456 MET A CA 1
ATOM 3471 C C . MET A 1 456 ? 15.412 0.170 -17.071 1.00 98.81 456 MET A C 1
ATOM 3473 O O . MET A 1 456 ? 14.262 -0.262 -17.006 1.00 98.81 456 MET A O 1
ATOM 3477 N N . PHE A 1 457 ? 16.415 -0.505 -17.643 1.00 98.88 457 PHE A N 1
ATOM 3478 C CA . PHE A 1 457 ? 16.303 -1.820 -18.283 1.00 98.88 457 PHE A CA 1
ATOM 3479 C C . PHE A 1 457 ? 17.126 -2.913 -17.586 1.00 98.88 457 PHE A C 1
ATOM 3481 O O . PHE A 1 457 ? 17.236 -4.020 -18.107 1.00 98.88 457 PHE A O 1
ATOM 3488 N N . GLY A 1 458 ? 17.712 -2.649 -16.414 1.00 98.81 458 GLY A N 1
ATOM 3489 C CA . GLY A 1 458 ? 18.575 -3.622 -15.740 1.00 98.81 458 GLY A CA 1
ATOM 3490 C C . GLY A 1 458 ? 17.846 -4.955 -15.522 1.00 98.81 458 GLY A C 1
ATOM 3491 O O . GLY A 1 458 ? 16.680 -4.963 -15.152 1.00 98.81 458 GLY A O 1
ATOM 3492 N N . HIS A 1 459 ? 18.504 -6.083 -15.741 1.00 98.88 459 HIS A N 1
ATOM 3493 C CA . HIS A 1 459 ? 17.960 -7.438 -15.675 1.00 98.88 459 HIS A CA 1
ATOM 3494 C C . HIS A 1 459 ? 16.817 -7.728 -16.673 1.00 98.88 459 HIS A C 1
ATOM 3496 O O . HIS A 1 459 ? 16.056 -8.670 -16.480 1.00 98.88 459 HIS A O 1
ATOM 3502 N N . CYS A 1 460 ? 16.702 -6.990 -17.783 1.00 98.81 460 CYS A N 1
ATOM 3503 C CA . CYS A 1 460 ? 15.865 -7.396 -18.923 1.00 98.81 460 CYS A CA 1
ATOM 3504 C C . CYS A 1 460 ? 16.575 -8.474 -19.764 1.00 98.81 460 CYS A C 1
ATOM 3506 O O . CYS A 1 460 ? 17.016 -8.234 -20.887 1.00 98.81 460 CYS A O 1
ATOM 3508 N N . GLU A 1 461 ? 16.736 -9.670 -19.198 1.00 98.81 461 GLU A N 1
ATOM 3509 C CA . GLU A 1 461 ? 17.578 -10.736 -19.761 1.00 98.81 461 GLU A CA 1
ATOM 3510 C C . GLU A 1 461 ? 17.097 -11.273 -21.120 1.00 98.81 461 GLU A C 1
ATOM 3512 O O . GLU A 1 461 ? 17.925 -11.692 -21.923 1.00 98.81 461 GLU A O 1
ATOM 3517 N N . SER A 1 462 ? 15.792 -11.240 -21.409 1.00 98.69 462 SER A N 1
ATOM 3518 C CA . SER A 1 462 ? 15.233 -11.735 -22.682 1.00 98.69 462 SER A CA 1
ATOM 3519 C C . SER A 1 462 ? 15.159 -10.688 -23.796 1.00 98.69 462 SER A C 1
ATOM 3521 O O . SER A 1 462 ? 14.755 -11.031 -24.908 1.00 98.69 462 SER A O 1
ATOM 3523 N N . LEU A 1 463 ? 15.516 -9.433 -23.519 1.00 98.25 463 LEU A N 1
ATOM 3524 C CA . LEU A 1 463 ? 15.425 -8.349 -24.491 1.00 98.25 463 LEU A CA 1
ATOM 3525 C C . LEU A 1 463 ? 16.528 -8.521 -25.539 1.00 98.25 463 LEU A C 1
ATOM 3527 O O . LEU A 1 463 ? 17.705 -8.401 -25.210 1.00 98.25 463 LEU A O 1
ATOM 3531 N N . ASP A 1 464 ? 16.163 -8.821 -26.786 1.00 95.19 464 ASP A N 1
ATOM 3532 C CA . ASP A 1 464 ? 17.119 -9.078 -27.875 1.00 95.19 464 ASP A CA 1
ATOM 3533 C C . ASP A 1 464 ? 17.289 -7.897 -28.844 1.00 95.19 464 ASP A C 1
ATOM 3535 O O . ASP A 1 464 ? 18.302 -7.804 -29.543 1.00 95.19 464 ASP A O 1
ATOM 3539 N N . ASN A 1 465 ? 16.341 -6.959 -28.827 1.00 93.81 465 ASN A N 1
ATOM 3540 C CA . ASN A 1 465 ? 16.354 -5.724 -29.594 1.00 93.81 465 ASN A CA 1
ATOM 3541 C C . ASN A 1 465 ? 15.758 -4.575 -28.773 1.00 93.81 465 ASN A C 1
ATOM 3543 O O . ASN A 1 465 ? 14.709 -4.719 -28.142 1.00 93.81 465 ASN A O 1
ATOM 3547 N N . LEU A 1 466 ? 16.400 -3.410 -28.832 1.00 97.31 466 LEU A N 1
ATOM 3548 C CA . LEU A 1 466 ? 15.954 -2.203 -28.151 1.00 97.31 466 LEU A CA 1
ATOM 3549 C C . LEU A 1 466 ? 16.261 -0.975 -29.012 1.00 97.31 466 LEU A C 1
ATOM 3551 O O . LEU A 1 466 ? 17.417 -0.685 -29.306 1.00 97.31 466 LEU A O 1
ATOM 3555 N N . ASN A 1 467 ? 15.215 -0.249 -29.407 1.00 96.19 467 ASN A N 1
ATOM 3556 C CA . ASN A 1 467 ? 15.339 0.987 -30.175 1.00 96.19 467 ASN A CA 1
ATOM 3557 C C . ASN A 1 467 ? 15.168 2.200 -29.254 1.00 96.19 467 ASN A C 1
ATOM 3559 O O . ASN A 1 467 ? 14.096 2.375 -28.677 1.00 96.19 467 ASN A O 1
ATOM 3563 N N . LEU A 1 468 ? 16.209 3.032 -29.161 1.00 97.06 468 LEU A N 1
ATOM 3564 C CA . LEU A 1 468 ? 16.257 4.237 -28.321 1.00 97.06 468 LEU A CA 1
ATOM 3565 C C . LEU A 1 468 ? 16.558 5.509 -29.130 1.00 97.06 468 LEU A C 1
ATOM 3567 O O . LEU A 1 468 ? 16.944 6.531 -28.568 1.00 97.06 468 LEU A O 1
ATOM 3571 N N . ASN A 1 469 ? 16.382 5.485 -30.454 1.00 93.00 469 ASN A N 1
ATOM 3572 C CA . ASN A 1 469 ? 16.775 6.602 -31.323 1.00 93.00 469 ASN A CA 1
ATOM 3573 C C . ASN A 1 469 ? 15.999 7.904 -31.047 1.00 93.00 469 ASN A C 1
ATOM 3575 O O . ASN A 1 469 ? 16.467 8.982 -31.403 1.00 93.00 469 ASN A O 1
ATOM 3579 N N . ASN A 1 470 ? 14.823 7.817 -30.419 1.00 96.00 470 ASN A N 1
ATOM 3580 C CA . ASN A 1 470 ? 14.018 8.964 -29.993 1.00 96.00 470 ASN A CA 1
ATOM 3581 C C . ASN A 1 470 ? 14.425 9.543 -28.625 1.00 96.00 470 ASN A C 1
ATOM 3583 O O . ASN A 1 470 ? 13.876 10.568 -28.226 1.00 96.00 470 ASN A O 1
ATOM 3587 N N . PHE A 1 471 ? 15.356 8.919 -27.898 1.00 98.25 471 PHE A N 1
ATOM 3588 C CA . PHE A 1 471 ? 15.729 9.373 -26.561 1.00 98.25 471 PHE A CA 1
ATOM 3589 C C . PHE A 1 471 ? 16.621 10.616 -26.641 1.00 98.25 471 PHE A C 1
ATOM 3591 O O . PHE A 1 471 ? 17.670 10.621 -27.281 1.00 98.25 471 PHE A O 1
ATOM 3598 N N . ASN A 1 472 ? 16.219 11.667 -25.930 1.00 98.12 472 ASN A N 1
ATOM 3599 C CA . ASN A 1 472 ? 17.050 12.821 -25.612 1.00 98.12 472 ASN A CA 1
ATOM 3600 C C . ASN A 1 472 ? 17.574 12.672 -24.181 1.00 98.12 472 ASN A C 1
ATOM 3602 O O . ASN A 1 472 ? 16.794 12.736 -23.231 1.00 98.12 472 ASN A O 1
ATOM 3606 N N . THR A 1 473 ? 18.884 12.491 -24.025 1.00 98.19 473 THR A N 1
ATOM 3607 C CA . THR A 1 473 ? 19.522 12.251 -22.720 1.00 98.19 473 THR A CA 1
ATOM 3608 C C . THR A 1 473 ? 20.312 13.446 -22.184 1.00 98.19 473 THR A C 1
ATOM 3610 O O . THR A 1 473 ? 20.950 13.326 -21.145 1.00 98.19 473 THR A O 1
ATOM 3613 N N . SER A 1 474 ? 20.246 14.613 -22.833 1.00 97.94 474 SER A N 1
ATOM 3614 C CA . SER A 1 474 ? 21.075 15.793 -22.499 1.00 97.94 474 SER A CA 1
ATOM 3615 C C . SER A 1 474 ? 20.953 16.283 -21.046 1.00 97.94 474 SER A C 1
ATOM 3617 O O . SER A 1 474 ? 21.887 16.878 -20.502 1.00 97.94 474 SER A O 1
ATOM 3619 N N . LYS A 1 475 ? 19.813 16.018 -20.390 1.00 98.38 475 LYS A N 1
ATOM 3620 C CA . LYS A 1 475 ? 19.561 16.354 -18.976 1.00 98.38 475 LYS A CA 1
ATOM 3621 C C . LYS A 1 475 ? 19.797 15.198 -18.000 1.00 98.38 475 LYS A C 1
ATOM 3623 O O . LYS A 1 475 ? 19.713 15.409 -16.790 1.00 98.38 475 LYS A O 1
ATOM 3628 N N . VAL A 1 476 ? 20.075 13.994 -18.492 1.00 98.50 476 VAL A N 1
ATOM 3629 C CA . VAL A 1 476 ? 20.257 12.810 -17.650 1.00 98.50 476 VAL A CA 1
ATOM 3630 C C . VAL A 1 476 ? 21.574 12.932 -16.893 1.00 98.50 476 VAL A C 1
ATOM 3632 O O . VAL A 1 476 ? 22.627 13.167 -17.480 1.00 98.50 476 VAL A O 1
ATOM 3635 N N . THR A 1 477 ? 21.514 12.767 -15.574 1.00 97.50 477 THR A N 1
ATOM 3636 C CA . THR A 1 477 ? 22.683 12.826 -14.685 1.00 97.50 477 THR A CA 1
ATOM 3637 C C . THR A 1 477 ? 23.055 11.459 -14.109 1.00 97.50 477 THR A C 1
ATOM 3639 O O . THR A 1 477 ? 24.217 11.245 -13.753 1.00 97.50 477 THR A O 1
ATOM 3642 N N . ASN A 1 478 ? 22.105 10.514 -14.076 1.00 97.31 478 ASN A N 1
ATOM 3643 C CA . ASN A 1 478 ? 22.287 9.154 -13.569 1.00 97.31 478 ASN A CA 1
ATOM 3644 C C . ASN A 1 478 ? 21.896 8.094 -14.618 1.00 97.31 478 ASN A C 1
ATOM 3646 O O . ASN A 1 478 ? 20.740 8.024 -15.032 1.00 97.31 478 ASN A O 1
ATOM 3650 N N . MET A 1 479 ? 22.859 7.249 -15.007 1.00 97.75 479 MET A N 1
ATOM 3651 C CA . MET A 1 479 ? 22.668 6.078 -15.888 1.00 97.75 479 MET A CA 1
ATOM 3652 C C . MET A 1 479 ? 23.208 4.784 -15.251 1.00 97.75 479 MET A C 1
ATOM 3654 O O . MET A 1 479 ? 23.536 3.816 -15.941 1.00 97.75 479 MET A O 1
ATOM 3658 N N . THR A 1 480 ? 23.338 4.763 -13.921 1.00 97.94 480 THR A N 1
ATOM 3659 C CA . THR A 1 480 ? 23.851 3.608 -13.170 1.00 97.94 480 THR A CA 1
ATOM 3660 C C . THR A 1 480 ? 23.069 2.347 -13.522 1.00 97.94 480 THR A C 1
ATOM 3662 O O . THR A 1 480 ? 21.846 2.339 -13.411 1.00 97.94 480 THR A O 1
ATOM 3665 N N . SER A 1 481 ? 23.763 1.284 -13.932 1.00 98.62 481 SER A N 1
ATOM 3666 C CA . SER A 1 481 ? 23.186 -0.033 -14.234 1.00 98.62 481 SER A CA 1
ATOM 3667 C C . SER A 1 481 ? 22.019 -0.017 -15.232 1.00 98.62 481 SER A C 1
ATOM 3669 O O . SER A 1 481 ? 21.197 -0.933 -15.222 1.00 98.62 481 SER A O 1
ATOM 3671 N N . MET A 1 482 ? 21.919 1.002 -16.098 1.00 98.75 482 MET A N 1
ATOM 3672 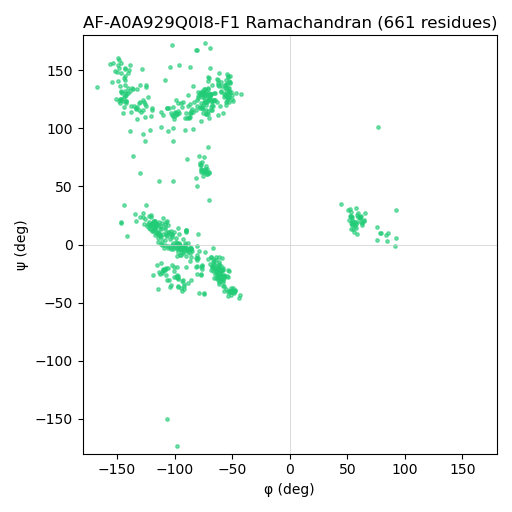C CA . MET A 1 482 ? 20.781 1.183 -17.013 1.00 98.75 482 MET A CA 1
ATOM 3673 C C . MET A 1 482 ? 20.466 -0.078 -17.831 1.00 98.75 482 MET A C 1
ATOM 3675 O O . MET A 1 482 ? 19.291 -0.392 -18.004 1.00 98.75 482 MET A O 1
ATOM 3679 N N . PHE A 1 483 ? 21.494 -0.816 -18.262 1.00 98.88 483 PHE A N 1
ATOM 3680 C CA . PHE A 1 483 ? 21.390 -2.060 -19.028 1.00 98.88 483 PHE A CA 1
ATOM 3681 C C . PHE A 1 483 ? 22.063 -3.254 -18.332 1.00 98.88 483 PHE A C 1
ATOM 3683 O O . PHE A 1 483 ? 22.337 -4.261 -18.984 1.00 98.88 483 PHE A O 1
ATOM 3690 N N . GLU A 1 484 ? 22.352 -3.184 -17.026 1.00 98.88 484 GLU A N 1
ATOM 3691 C CA . GLU A 1 484 ? 23.022 -4.287 -16.317 1.00 98.88 484 GLU A CA 1
ATOM 3692 C C . GLU A 1 484 ? 22.269 -5.604 -16.549 1.00 98.88 484 GLU A C 1
ATOM 3694 O O . GLU A 1 484 ? 21.060 -5.657 -16.408 1.00 98.88 484 GLU A O 1
ATOM 3699 N N . SER A 1 485 ? 22.962 -6.680 -16.904 1.00 98.75 485 SER A N 1
ATOM 3700 C CA . SER A 1 485 ? 22.414 -8.015 -17.164 1.00 98.75 485 SER A CA 1
ATOM 3701 C C . SER A 1 485 ? 21.359 -8.088 -18.280 1.00 98.75 485 SER A C 1
ATOM 3703 O O . SER A 1 485 ? 20.565 -9.026 -18.304 1.00 98.75 485 SER A O 1
ATOM 3705 N N . CYS A 1 486 ? 21.364 -7.168 -19.253 1.00 98.62 486 CYS A N 1
ATOM 3706 C CA . CYS A 1 486 ? 20.596 -7.313 -20.501 1.00 98.62 486 CYS A CA 1
ATOM 3707 C C . CYS A 1 486 ? 21.246 -8.355 -21.427 1.00 98.62 486 CYS A C 1
ATOM 3709 O O . CYS A 1 486 ? 21.764 -8.044 -22.499 1.00 98.62 486 CYS A O 1
ATOM 3711 N N . SER A 1 487 ? 21.282 -9.609 -20.979 1.00 98.25 487 SER A N 1
ATOM 3712 C CA . SER A 1 487 ? 22.041 -10.679 -21.629 1.00 98.25 487 SER A CA 1
ATOM 3713 C C . SER A 1 487 ? 21.458 -11.142 -22.968 1.00 98.25 487 SER A C 1
ATOM 3715 O O . SER A 1 487 ? 22.162 -11.819 -23.706 1.00 98.25 487 SER A O 1
ATOM 3717 N N . GLY A 1 488 ? 20.229 -10.768 -23.327 1.00 98.19 488 GLY A N 1
ATOM 3718 C CA . GLY A 1 488 ? 19.632 -11.050 -24.636 1.00 98.19 488 GLY A CA 1
ATOM 3719 C C . GLY A 1 488 ? 20.141 -10.144 -25.762 1.00 98.19 488 GLY A C 1
ATOM 3720 O O . GLY A 1 488 ? 20.147 -10.565 -26.922 1.00 98.19 488 GLY A O 1
ATOM 3721 N N . LEU A 1 489 ? 20.613 -8.934 -25.436 1.00 98.19 489 LEU A N 1
ATOM 3722 C CA . LEU A 1 489 ? 21.002 -7.930 -26.427 1.00 98.19 489 LEU A CA 1
ATOM 3723 C C . LEU A 1 489 ? 22.264 -8.365 -27.176 1.00 98.19 489 LEU A C 1
ATOM 3725 O O . LEU A 1 489 ? 23.294 -8.659 -26.571 1.00 98.19 489 LEU A O 1
ATOM 3729 N N . GLN A 1 490 ? 22.196 -8.355 -28.509 1.00 97.62 490 GLN A N 1
ATOM 3730 C CA . GLN A 1 490 ? 23.345 -8.643 -29.382 1.00 97.62 490 GLN A CA 1
ATOM 3731 C C . GLN A 1 490 ? 23.989 -7.378 -29.956 1.00 97.62 490 GLN A C 1
ATOM 3733 O O . GLN A 1 490 ? 25.188 -7.360 -30.240 1.00 97.62 490 GLN A O 1
ATOM 3738 N N . SER A 1 491 ? 23.204 -6.320 -30.120 1.00 96.69 491 SER A N 1
ATOM 3739 C CA . SER A 1 491 ? 23.638 -5.023 -30.629 1.00 96.69 491 SER A CA 1
ATOM 3740 C C . SER A 1 491 ? 22.884 -3.919 -29.911 1.00 96.69 491 SER A C 1
ATOM 3742 O O . SER A 1 491 ? 21.687 -4.074 -29.660 1.00 96.69 491 SER A O 1
ATOM 3744 N N . LEU A 1 492 ? 23.548 -2.801 -29.640 1.00 97.31 492 LEU A N 1
ATOM 3745 C CA . LEU A 1 492 ? 22.906 -1.626 -29.062 1.00 97.31 492 LEU A CA 1
ATOM 3746 C C . LEU A 1 492 ? 23.485 -0.349 -29.680 1.00 97.31 492 LEU A C 1
ATOM 3748 O O . LEU A 1 492 ? 24.695 -0.127 -29.647 1.00 97.31 492 LEU A O 1
ATOM 3752 N N . ASP A 1 493 ? 22.612 0.477 -30.254 1.00 96.19 493 ASP A N 1
ATOM 3753 C CA . ASP A 1 493 ? 22.966 1.780 -30.821 1.00 96.19 493 ASP A CA 1
ATOM 3754 C C . ASP A 1 493 ? 22.605 2.883 -29.821 1.00 96.19 493 ASP A C 1
ATOM 3756 O O . ASP A 1 493 ? 21.428 3.087 -29.521 1.00 96.19 493 ASP A O 1
ATOM 3760 N N . LEU A 1 494 ? 23.620 3.571 -29.291 1.00 96.56 494 LEU A N 1
ATOM 3761 C CA . LEU A 1 494 ? 23.476 4.727 -28.403 1.00 96.56 494 LEU A CA 1
ATOM 3762 C C . LEU A 1 494 ? 24.140 5.976 -29.002 1.00 96.56 494 LEU A C 1
ATOM 3764 O O . LEU A 1 494 ? 24.535 6.889 -28.276 1.00 96.56 494 LEU A O 1
ATOM 3768 N N . SER A 1 495 ? 24.277 6.042 -30.328 1.00 93.38 495 SER A N 1
ATOM 3769 C CA . SER A 1 495 ? 24.891 7.183 -31.021 1.00 93.38 495 SER A CA 1
ATOM 3770 C C . SER A 1 495 ? 24.158 8.512 -30.781 1.00 93.38 495 SER A C 1
ATOM 3772 O O . SER A 1 495 ? 24.776 9.574 -30.857 1.00 93.38 495 SER A O 1
ATOM 3774 N N . SER A 1 496 ? 22.864 8.469 -30.442 1.00 94.75 496 SER A N 1
ATOM 3775 C CA . SER A 1 496 ? 22.049 9.643 -30.102 1.00 94.75 496 SER A CA 1
ATOM 3776 C C . SER A 1 496 ? 22.213 10.137 -28.660 1.00 94.75 496 SER A C 1
ATOM 3778 O O . SER A 1 496 ? 21.726 11.222 -28.339 1.00 94.75 496 SER A O 1
ATOM 3780 N N . PHE A 1 497 ? 22.867 9.370 -27.782 1.00 97.19 497 PHE A N 1
ATOM 3781 C CA . PHE A 1 497 ? 22.943 9.702 -26.361 1.00 97.19 497 PHE A CA 1
ATOM 3782 C C . PHE A 1 497 ? 23.946 10.830 -26.119 1.00 97.19 497 PHE A C 1
ATOM 3784 O O . PHE A 1 497 ? 25.145 10.665 -26.326 1.00 97.19 497 PHE A O 1
ATOM 3791 N N . ASP A 1 498 ? 23.459 11.951 -25.592 1.00 96.38 498 ASP A N 1
ATOM 3792 C CA . ASP A 1 498 ? 24.278 12.981 -24.959 1.00 96.38 498 ASP A CA 1
ATOM 3793 C C . ASP A 1 498 ? 24.472 12.623 -23.482 1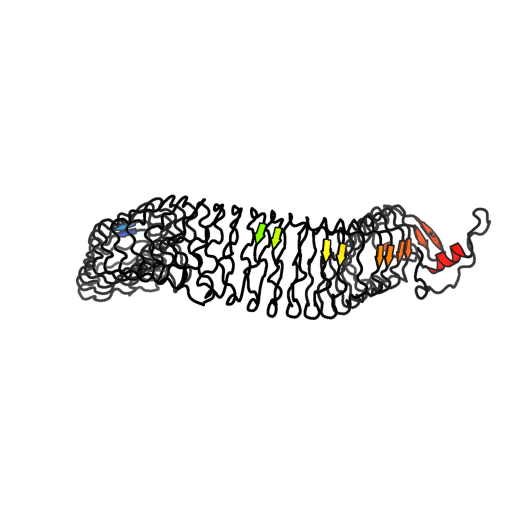.00 96.38 498 ASP A C 1
ATOM 3795 O O . ASP A 1 498 ? 23.526 12.673 -22.693 1.00 96.38 498 ASP A O 1
ATOM 3799 N N . THR A 1 499 ? 25.691 12.237 -23.110 1.00 96.81 499 THR A N 1
ATOM 3800 C CA . THR A 1 499 ? 26.049 11.889 -21.725 1.00 96.81 499 THR A CA 1
ATOM 3801 C C . THR A 1 499 ? 26.825 12.995 -21.015 1.00 96.81 499 THR A C 1
ATOM 3803 O O . THR A 1 499 ? 27.378 12.757 -19.942 1.00 96.81 499 THR A O 1
ATOM 3806 N N . SER A 1 500 ? 26.893 14.201 -21.587 1.00 96.31 500 SER A N 1
ATOM 3807 C CA . SER A 1 500 ? 27.728 15.292 -21.068 1.00 96.31 500 SER A CA 1
ATOM 3808 C C . SER A 1 500 ? 27.369 15.723 -19.645 1.00 96.31 500 SER A C 1
ATOM 3810 O O . SER A 1 500 ? 28.239 16.232 -18.946 1.00 96.31 500 SER A O 1
ATOM 3812 N N . SER A 1 501 ? 26.135 15.470 -19.198 1.00 96.94 501 SER A N 1
ATOM 3813 C CA . SER A 1 501 ? 25.646 15.750 -17.840 1.00 96.94 501 SER A CA 1
ATOM 3814 C C . SER A 1 501 ? 25.780 14.566 -16.864 1.00 96.94 501 SER A C 1
ATOM 3816 O O . SER A 1 501 ? 25.459 14.706 -15.682 1.00 96.94 501 SER A O 1
ATOM 3818 N N . VAL A 1 502 ? 26.235 13.392 -17.318 1.00 97.19 502 VAL A N 1
ATOM 3819 C CA . VAL A 1 502 ? 26.225 12.148 -16.528 1.00 97.19 502 VAL A CA 1
ATOM 3820 C C . VAL A 1 502 ? 27.418 12.085 -15.572 1.00 97.19 502 VAL A C 1
ATOM 3822 O O . VAL A 1 502 ? 28.575 11.979 -15.989 1.00 97.19 502 VAL A O 1
ATOM 3825 N N . GLY A 1 503 ? 27.133 12.080 -14.266 1.00 91.00 503 GLY A N 1
ATOM 3826 C CA . GLY A 1 503 ? 28.154 12.044 -13.211 1.00 91.00 503 GLY A CA 1
ATOM 3827 C C . GLY A 1 503 ? 28.725 10.648 -12.928 1.00 91.00 503 GLY A C 1
ATOM 3828 O O . GLY A 1 503 ? 29.866 10.529 -12.468 1.00 91.00 503 GLY A O 1
ATOM 3829 N N . GLY A 1 504 ? 27.967 9.586 -13.221 1.00 88.69 504 GLY A N 1
ATOM 3830 C CA . GLY A 1 504 ? 28.372 8.197 -12.989 1.00 88.69 504 GLY A CA 1
ATOM 3831 C C . GLY A 1 504 ? 27.676 7.195 -13.915 1.00 88.69 504 GLY A C 1
ATOM 3832 O O . GLY A 1 504 ? 26.479 7.299 -14.173 1.00 88.69 504 GLY A O 1
ATOM 3833 N N . MET A 1 505 ? 28.445 6.211 -14.384 1.00 94.31 505 MET A N 1
ATOM 3834 C CA . MET A 1 505 ? 28.034 5.127 -15.294 1.00 94.31 505 MET A CA 1
ATOM 3835 C C . MET A 1 505 ? 28.352 3.746 -14.690 1.00 94.31 505 MET A C 1
ATOM 3837 O O . MET A 1 505 ? 28.731 2.805 -15.389 1.00 94.31 505 MET A O 1
ATOM 3841 N N . TYR A 1 506 ? 28.250 3.632 -13.361 1.00 96.38 506 TYR A N 1
ATOM 3842 C CA . TYR A 1 506 ? 28.525 2.397 -12.624 1.00 96.38 506 TYR A CA 1
ATOM 3843 C C . TYR A 1 506 ? 27.721 1.229 -13.212 1.00 96.38 506 TYR A C 1
ATOM 3845 O O . TYR A 1 506 ? 26.506 1.338 -13.344 1.00 96.38 506 TYR A O 1
ATOM 3853 N N . SER A 1 507 ? 28.390 0.125 -13.558 1.00 98.31 507 SER A N 1
ATOM 3854 C CA . SER A 1 507 ? 27.787 -1.113 -14.085 1.00 98.31 507 SER A CA 1
ATOM 3855 C C . SER A 1 507 ? 26.837 -0.948 -15.284 1.00 98.31 507 SER A C 1
ATOM 3857 O O . SER A 1 507 ? 26.027 -1.837 -15.529 1.00 98.31 507 SER A O 1
ATOM 3859 N N . MET A 1 508 ? 26.918 0.151 -16.051 1.00 98.56 508 MET A N 1
ATOM 3860 C CA . MET A 1 508 ? 25.914 0.503 -17.071 1.00 98.56 508 MET A CA 1
ATOM 3861 C C . MET A 1 508 ? 25.578 -0.638 -18.047 1.00 98.56 508 MET A C 1
ATOM 3863 O O . MET A 1 508 ? 24.404 -0.822 -18.352 1.00 98.56 508 MET A O 1
ATOM 3867 N N . PHE A 1 509 ? 26.575 -1.420 -18.477 1.00 98.75 509 PHE A N 1
ATOM 3868 C CA . PHE A 1 509 ? 26.433 -2.570 -19.383 1.00 98.75 509 PHE A CA 1
ATOM 3869 C C . PHE A 1 509 ? 26.899 -3.890 -18.761 1.00 98.75 509 PHE A C 1
ATOM 3871 O O . PHE A 1 509 ? 27.061 -4.887 -19.466 1.00 98.75 509 PHE A O 1
ATOM 3878 N N . LYS A 1 510 ? 27.140 -3.923 -17.449 1.00 98.81 510 LYS A N 1
ATOM 3879 C CA . LYS A 1 510 ? 27.686 -5.100 -16.769 1.00 98.81 510 LYS A CA 1
ATOM 3880 C C . LYS A 1 510 ? 26.851 -6.339 -17.079 1.00 98.81 510 LYS A C 1
ATOM 3882 O O . LYS A 1 510 ? 25.641 -6.312 -16.929 1.00 98.81 510 LYS A O 1
ATOM 3887 N N . SER A 1 511 ? 27.480 -7.444 -17.451 1.00 98.75 511 SER A N 1
ATOM 3888 C CA . SER A 1 511 ? 26.853 -8.728 -17.782 1.00 98.75 511 SER A CA 1
ATOM 3889 C C . SER A 1 511 ? 25.895 -8.694 -18.982 1.00 98.75 511 SER A C 1
ATOM 3891 O O . SER A 1 511 ? 25.046 -9.577 -19.109 1.00 98.75 511 SER A O 1
ATOM 3893 N N . CYS A 1 512 ? 26.053 -7.743 -19.912 1.00 98.56 512 CYS A N 1
ATOM 3894 C CA . CYS A 1 512 ? 25.475 -7.832 -21.261 1.00 98.56 512 CYS A CA 1
ATOM 3895 C C . CYS A 1 512 ? 26.231 -8.888 -22.088 1.00 98.56 512 CYS A C 1
ATOM 3897 O O . CYS A 1 512 ? 26.946 -8.588 -23.042 1.00 98.56 512 CYS A O 1
ATOM 3899 N N . SER A 1 513 ? 26.136 -10.150 -21.673 1.00 98.25 513 SER A N 1
ATOM 3900 C CA . SER A 1 513 ? 27.078 -11.200 -22.066 1.00 98.25 513 SER A CA 1
ATOM 3901 C C . SER A 1 513 ? 27.008 -11.609 -23.539 1.00 98.25 513 SER A C 1
ATOM 3903 O O . SER A 1 513 ? 28.010 -12.107 -24.048 1.00 98.25 513 SER A O 1
ATOM 3905 N N . ASN A 1 514 ? 25.888 -11.370 -24.236 1.00 98.12 514 ASN A N 1
ATOM 3906 C CA . ASN A 1 514 ? 25.753 -11.616 -25.679 1.00 98.12 514 ASN A CA 1
ATOM 3907 C C . ASN A 1 514 ? 25.992 -10.380 -26.559 1.00 98.12 514 ASN A C 1
ATOM 3909 O O . ASN A 1 514 ? 25.916 -10.506 -27.784 1.00 98.12 514 ASN A O 1
ATOM 3913 N N . LEU A 1 515 ? 26.313 -9.222 -25.973 1.00 97.94 515 LEU A N 1
ATOM 3914 C CA . LEU A 1 515 ? 26.512 -7.980 -26.714 1.00 97.94 515 LEU A CA 1
ATOM 3915 C C . LEU A 1 515 ? 27.764 -8.081 -27.591 1.00 97.94 515 LEU A C 1
ATOM 3917 O O . LEU A 1 515 ? 28.865 -8.294 -27.089 1.00 97.94 515 LEU A O 1
ATOM 3921 N N . ARG A 1 516 ? 27.589 -7.936 -28.905 1.00 96.56 516 ARG A N 1
ATOM 3922 C CA . ARG A 1 516 ? 28.659 -8.010 -29.914 1.00 96.56 516 ARG A CA 1
ATOM 3923 C C . ARG A 1 516 ? 29.057 -6.644 -30.440 1.00 96.56 516 ARG A C 1
ATOM 3925 O O . ARG A 1 516 ? 30.228 -6.421 -30.718 1.00 96.56 516 ARG A O 1
ATOM 3932 N N . THR A 1 517 ? 28.077 -5.757 -30.594 1.00 94.12 517 THR A N 1
ATOM 3933 C CA . THR A 1 517 ? 28.274 -4.403 -31.119 1.00 94.12 517 THR A CA 1
ATOM 3934 C C . THR A 1 517 ? 27.619 -3.387 -30.197 1.00 94.12 517 THR A C 1
ATOM 3936 O O . THR A 1 517 ? 26.518 -3.603 -29.688 1.00 94.12 517 THR A O 1
ATOM 3939 N N . LEU A 1 518 ? 28.322 -2.284 -29.961 1.00 95.56 518 LEU A N 1
ATOM 3940 C CA . LEU A 1 518 ? 27.873 -1.204 -29.095 1.00 95.56 518 LEU A CA 1
ATOM 3941 C C . LEU A 1 518 ? 28.350 0.127 -29.679 1.00 95.56 518 LEU A C 1
ATOM 3943 O O . LEU A 1 518 ? 29.556 0.379 -29.735 1.00 95.56 518 LEU A O 1
ATOM 3947 N N . ASP A 1 519 ? 27.417 0.962 -30.132 1.00 93.88 519 ASP A N 1
ATOM 3948 C CA . ASP A 1 519 ? 27.736 2.294 -30.653 1.00 93.88 519 ASP A CA 1
ATOM 3949 C C . ASP A 1 519 ? 27.675 3.329 -29.525 1.00 93.88 519 ASP A C 1
ATOM 3951 O O . ASP A 1 519 ? 26.600 3.664 -29.033 1.00 93.88 519 ASP A O 1
ATOM 3955 N N . LEU A 1 520 ? 28.844 3.834 -29.122 1.00 93.69 520 LEU A N 1
ATOM 3956 C CA . LEU A 1 520 ? 29.011 4.873 -28.096 1.00 93.69 520 LEU A CA 1
ATOM 3957 C C . LEU A 1 520 ? 29.436 6.219 -28.697 1.00 93.69 520 LEU A C 1
ATOM 3959 O O . LEU A 1 520 ? 29.964 7.081 -27.995 1.00 93.69 520 LEU A O 1
ATOM 3963 N N . SER A 1 521 ? 29.256 6.426 -30.002 1.00 89.00 521 SER A N 1
ATOM 3964 C CA . SER A 1 521 ? 29.769 7.614 -30.698 1.00 89.00 521 SER A CA 1
ATOM 3965 C C . SER A 1 521 ? 29.117 8.935 -30.267 1.00 89.00 521 SER A C 1
ATOM 3967 O O . SER A 1 521 ? 29.669 9.997 -30.567 1.00 89.00 521 SER A O 1
ATOM 3969 N N . GLY A 1 522 ? 27.988 8.896 -29.556 1.00 90.12 522 GLY A N 1
ATOM 3970 C CA . GLY A 1 522 ? 27.358 10.065 -28.930 1.00 90.12 522 GLY A CA 1
ATOM 3971 C C . GLY A 1 522 ? 27.966 10.462 -27.579 1.00 90.12 522 GLY A C 1
ATOM 3972 O O . GLY A 1 522 ? 27.827 11.610 -27.158 1.00 90.12 522 GLY A O 1
ATOM 3973 N N . PHE A 1 523 ? 28.687 9.552 -26.914 1.00 93.69 523 PHE A N 1
ATOM 3974 C CA . PHE A 1 523 ? 29.075 9.725 -25.515 1.00 93.69 523 PHE A CA 1
ATOM 3975 C C . PHE A 1 523 ? 30.087 10.862 -25.325 1.00 93.69 523 PHE A C 1
ATOM 3977 O O . PHE A 1 523 ? 31.082 10.985 -26.040 1.00 93.69 523 PHE A O 1
ATOM 3984 N N . ASN A 1 524 ? 29.848 11.646 -24.277 1.00 92.69 524 ASN A N 1
ATOM 3985 C CA . ASN A 1 524 ? 30.760 12.621 -23.698 1.00 92.69 524 ASN A CA 1
ATOM 3986 C C . ASN A 1 524 ? 30.901 12.310 -22.204 1.00 92.69 524 ASN A C 1
ATOM 3988 O O . ASN A 1 524 ? 29.964 12.515 -21.436 1.00 92.69 524 ASN A O 1
ATOM 3992 N N . THR A 1 525 ? 32.064 11.814 -21.788 1.00 92.69 525 THR A N 1
ATOM 3993 C CA . THR A 1 525 ? 32.307 11.386 -20.400 1.00 92.69 525 THR A CA 1
ATOM 3994 C C . THR A 1 525 ? 33.071 12.417 -19.570 1.00 92.69 525 THR A C 1
ATOM 3996 O O . THR A 1 525 ? 33.482 12.112 -18.455 1.00 92.69 525 THR A O 1
ATOM 3999 N N . SER A 1 526 ? 33.245 13.646 -20.072 1.00 91.31 526 SER A N 1
ATOM 4000 C CA . SER A 1 526 ? 34.044 14.686 -19.403 1.00 91.31 526 SER A CA 1
ATOM 4001 C C . SER A 1 526 ? 33.575 15.016 -17.982 1.00 91.31 526 SER A C 1
ATOM 4003 O O . SER A 1 526 ? 34.398 15.387 -17.156 1.00 91.31 526 SER A O 1
ATOM 4005 N N . HIS A 1 527 ? 32.294 14.834 -17.647 1.00 92.38 527 HIS A N 1
ATOM 4006 C CA . HIS A 1 527 ? 31.768 15.023 -16.283 1.00 92.38 527 HIS A CA 1
ATOM 4007 C C . HIS A 1 527 ? 31.672 13.726 -15.461 1.00 92.38 527 HIS A C 1
ATOM 4009 O O . HIS A 1 527 ? 31.307 13.760 -14.284 1.00 92.38 527 HIS A O 1
ATOM 4015 N N . THR A 1 528 ? 31.996 12.575 -16.048 1.00 92.38 528 THR A N 1
ATOM 4016 C CA . THR A 1 528 ? 31.834 11.272 -15.403 1.00 92.38 528 THR A CA 1
ATOM 4017 C C . THR A 1 528 ? 32.980 10.994 -14.434 1.00 92.38 528 THR A C 1
ATOM 4019 O O . THR A 1 528 ? 34.152 11.015 -14.800 1.00 92.38 528 THR A O 1
ATOM 4022 N N . SER A 1 529 ? 32.635 10.674 -13.186 1.00 90.25 529 SER A N 1
ATOM 4023 C CA . SER A 1 529 ? 33.599 10.401 -12.111 1.00 90.25 529 SER A CA 1
ATOM 4024 C C . SER A 1 529 ? 33.694 8.924 -11.711 1.00 90.25 529 SER A C 1
ATOM 4026 O O . SER A 1 529 ? 34.711 8.505 -11.147 1.00 90.25 529 SER A O 1
ATOM 4028 N N . VAL A 1 530 ? 32.667 8.121 -12.022 1.00 91.00 530 VAL A N 1
ATOM 4029 C CA . VAL A 1 530 ? 32.552 6.704 -11.630 1.00 91.00 530 VAL A CA 1
ATOM 4030 C C . VAL A 1 530 ? 32.190 5.832 -12.836 1.00 91.00 530 VAL A C 1
ATOM 4032 O O . VAL A 1 530 ? 31.137 6.019 -13.441 1.00 91.00 530 VAL A O 1
ATOM 4035 N N . MET A 1 531 ? 33.037 4.843 -13.138 1.00 92.62 531 MET A N 1
ATOM 4036 C CA . MET A 1 531 ? 32.904 3.864 -14.233 1.00 92.62 531 MET A CA 1
ATOM 4037 C C . MET A 1 531 ? 33.172 2.415 -13.776 1.00 92.62 531 MET A C 1
ATOM 4039 O O . MET A 1 531 ? 33.505 1.550 -14.587 1.00 92.62 531 MET A O 1
ATOM 4043 N N . ASN A 1 532 ? 33.076 2.121 -12.472 1.00 93.56 532 ASN A N 1
ATOM 4044 C CA . ASN A 1 532 ? 33.301 0.757 -11.976 1.00 93.56 532 ASN A CA 1
ATOM 4045 C C . ASN A 1 532 ? 32.380 -0.242 -12.692 1.00 93.56 532 ASN A C 1
ATOM 4047 O O . ASN A 1 532 ? 31.180 0.010 -12.828 1.00 93.56 532 ASN A O 1
ATOM 4051 N N . TYR A 1 533 ? 32.950 -1.373 -13.105 1.00 96.88 533 TYR A N 1
ATOM 4052 C CA . TYR A 1 533 ? 32.267 -2.505 -13.734 1.00 96.88 533 TYR A CA 1
ATOM 4053 C C . TYR A 1 533 ? 31.475 -2.184 -15.012 1.00 96.88 533 TYR A C 1
ATOM 4055 O O . TYR A 1 533 ? 30.644 -2.991 -15.416 1.00 96.88 533 TYR A O 1
ATOM 4063 N N . MET A 1 534 ? 31.695 -1.026 -15.647 1.00 97.19 534 MET A N 1
ATOM 4064 C CA . MET A 1 534 ? 30.838 -0.519 -16.730 1.00 97.19 534 MET A CA 1
ATOM 4065 C C . MET A 1 534 ? 30.564 -1.548 -17.838 1.00 97.19 534 MET A C 1
ATOM 4067 O O . MET A 1 534 ? 29.422 -1.649 -18.274 1.00 97.19 534 MET A O 1
ATOM 4071 N N . PHE A 1 535 ? 31.573 -2.325 -18.240 1.00 98.25 535 PHE A N 1
ATOM 4072 C CA . PHE A 1 535 ? 31.490 -3.367 -19.270 1.00 98.25 535 PHE A CA 1
ATOM 4073 C C . PHE A 1 535 ? 31.811 -4.768 -18.735 1.00 98.25 535 PHE A C 1
ATOM 4075 O O . PHE A 1 535 ? 32.028 -5.686 -19.521 1.00 98.25 535 PHE A O 1
ATOM 4082 N N . GLN A 1 536 ? 31.884 -4.956 -17.415 1.00 98.38 536 GLN A N 1
ATOM 4083 C CA . GLN A 1 536 ? 32.285 -6.239 -16.834 1.00 98.38 536 GLN A CA 1
ATOM 4084 C C . GLN A 1 536 ? 31.400 -7.382 -17.363 1.00 98.38 536 GLN A C 1
ATOM 4086 O O . GLN A 1 536 ? 30.187 -7.220 -17.414 1.00 98.38 536 GLN A O 1
ATOM 4091 N N . ASN A 1 537 ? 31.966 -8.546 -17.699 1.00 98.44 537 ASN A N 1
ATOM 4092 C CA . ASN A 1 537 ? 31.253 -9.714 -18.252 1.00 98.44 537 ASN A CA 1
ATOM 4093 C C . ASN A 1 537 ? 30.533 -9.479 -19.606 1.00 98.44 537 ASN A C 1
ATOM 4095 O O . ASN A 1 537 ? 29.589 -10.205 -19.942 1.00 98.44 537 ASN A O 1
ATOM 4099 N N . CYS A 1 538 ? 30.949 -8.500 -20.418 1.00 98.38 538 CYS A N 1
ATOM 4100 C CA . CYS A 1 538 ? 30.511 -8.370 -21.818 1.00 98.38 538 CYS A CA 1
ATOM 4101 C C . CYS A 1 538 ? 31.247 -9.380 -22.721 1.00 98.38 538 CYS A C 1
ATOM 4103 O O . CYS A 1 538 ? 32.050 -9.024 -23.582 1.00 98.38 538 CYS A O 1
ATOM 4105 N N . ASN A 1 539 ? 30.996 -10.671 -22.494 1.00 97.88 539 ASN A N 1
ATOM 4106 C CA . ASN A 1 539 ? 31.831 -11.778 -22.977 1.00 97.88 539 ASN A CA 1
ATOM 4107 C C . ASN A 1 539 ? 31.971 -11.874 -24.503 1.00 97.88 539 ASN A C 1
ATOM 4109 O O . ASN A 1 539 ? 32.975 -12.413 -24.963 1.00 97.88 53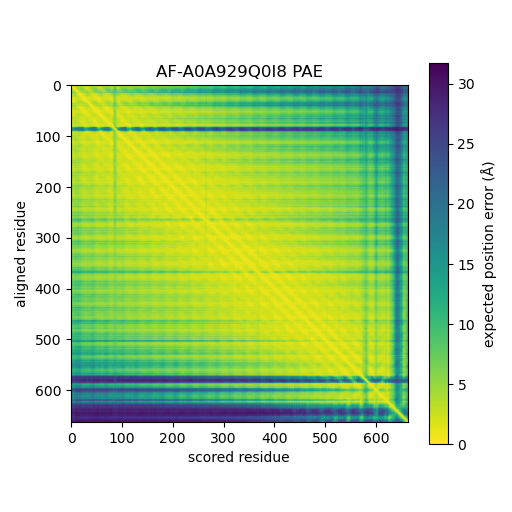9 ASN A O 1
ATOM 4113 N N . LYS A 1 540 ? 30.975 -11.402 -25.266 1.00 98.06 540 LYS A N 1
ATOM 4114 C CA . LYS A 1 540 ? 30.913 -11.465 -26.739 1.00 98.06 540 LYS A CA 1
ATOM 4115 C C . LYS A 1 540 ? 31.344 -10.185 -27.454 1.00 98.06 540 LYS A C 1
ATOM 4117 O O . LYS A 1 540 ? 31.331 -10.146 -28.685 1.00 98.06 540 LYS A O 1
ATOM 4122 N N . LEU A 1 541 ? 31.731 -9.155 -26.708 1.00 96.62 541 LEU A N 1
ATOM 4123 C CA . LEU A 1 541 ? 32.187 -7.901 -27.285 1.00 96.62 541 LEU A CA 1
ATOM 4124 C C . LEU A 1 541 ? 33.606 -8.099 -27.821 1.00 96.62 541 LEU A C 1
ATOM 4126 O O . LEU A 1 541 ? 34.512 -8.382 -27.046 1.00 96.62 541 LEU A O 1
ATOM 4130 N N . GLN A 1 542 ? 33.798 -7.970 -29.135 1.00 94.81 542 GLN A N 1
ATOM 4131 C CA . GLN A 1 542 ? 35.103 -8.207 -29.774 1.00 94.81 542 GLN A CA 1
ATOM 4132 C C . GLN A 1 542 ? 35.936 -6.937 -29.891 1.00 94.81 542 GLN A C 1
ATOM 4134 O O . GLN A 1 542 ? 37.151 -6.950 -29.686 1.00 94.81 542 GLN A O 1
ATOM 4139 N N . SER A 1 543 ? 35.281 -5.822 -30.195 1.00 91.81 543 SER A N 1
ATOM 4140 C CA . SER A 1 543 ? 35.924 -4.520 -30.228 1.00 91.81 543 SER A CA 1
ATOM 4141 C C . SER A 1 543 ? 35.030 -3.454 -29.617 1.00 91.81 543 SER A C 1
ATOM 4143 O O . SER A 1 543 ? 33.808 -3.603 -29.580 1.00 91.81 543 SER A O 1
ATOM 4145 N N . LEU A 1 544 ? 35.644 -2.385 -29.118 1.00 92.25 544 LEU A N 1
ATOM 4146 C CA . LEU A 1 544 ? 34.919 -1.262 -28.541 1.00 92.25 544 LEU A CA 1
ATOM 4147 C C . LEU A 1 544 ? 35.565 0.060 -28.937 1.00 92.25 544 LEU A C 1
ATOM 4149 O O . LEU A 1 544 ? 36.773 0.235 -28.780 1.00 92.25 544 LEU A O 1
ATOM 4153 N N . ASN A 1 545 ? 34.752 0.999 -29.419 1.00 87.62 545 ASN A N 1
ATOM 4154 C CA . ASN A 1 545 ? 35.198 2.352 -29.718 1.00 87.62 545 ASN A CA 1
ATOM 4155 C C . ASN A 1 545 ? 34.863 3.307 -28.567 1.00 87.62 545 ASN A C 1
ATOM 4157 O O . ASN A 1 545 ? 33.697 3.615 -28.333 1.00 87.62 545 ASN A O 1
ATOM 4161 N N . ILE A 1 546 ? 35.902 3.794 -27.887 1.00 88.88 546 ILE A N 1
ATOM 4162 C CA . ILE A 1 546 ? 35.823 4.793 -26.814 1.00 88.88 546 ILE A CA 1
ATOM 4163 C C . ILE A 1 546 ? 36.638 6.055 -27.140 1.00 88.88 546 ILE A C 1
ATOM 4165 O O . ILE A 1 546 ? 37.009 6.801 -26.241 1.00 88.88 546 ILE A O 1
ATOM 4169 N N . CYS A 1 547 ? 36.903 6.346 -28.419 1.00 83.00 547 CYS A N 1
ATOM 4170 C CA . CYS A 1 547 ? 37.695 7.510 -28.852 1.00 83.00 547 CYS A CA 1
ATOM 4171 C C . CYS A 1 547 ? 37.208 8.863 -28.295 1.00 83.00 547 CYS A C 1
ATOM 4173 O O . CYS A 1 547 ? 38.008 9.785 -28.163 1.00 83.00 547 CYS A O 1
ATOM 4175 N N . LYS A 1 548 ? 35.909 9.0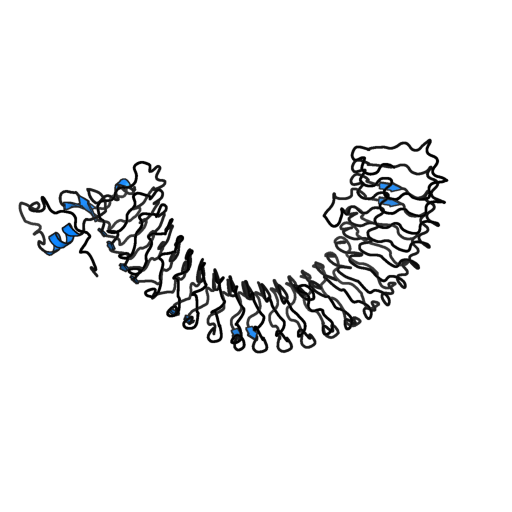01 -27.993 1.00 84.31 548 LYS A N 1
ATOM 4176 C CA . LYS A 1 548 ? 35.317 10.232 -27.438 1.00 84.31 548 LYS A CA 1
ATOM 4177 C C . LYS A 1 548 ? 35.289 10.288 -25.909 1.00 84.31 548 LYS A C 1
ATOM 4179 O O . LYS A 1 548 ? 34.797 11.266 -25.348 1.00 84.31 548 LYS A O 1
ATOM 4184 N N . PHE A 1 549 ? 35.782 9.257 -25.227 1.00 88.19 549 PHE A N 1
ATOM 4185 C CA . PHE A 1 549 ? 35.796 9.247 -23.772 1.00 88.19 549 PHE A CA 1
ATOM 4186 C C . PHE A 1 549 ? 36.860 10.224 -23.261 1.00 88.19 549 PHE A C 1
ATOM 4188 O O . PHE A 1 549 ? 38.051 10.068 -23.520 1.00 88.19 549 PHE A O 1
ATOM 4195 N N . ASP A 1 550 ? 36.419 11.213 -22.492 1.00 86.56 550 ASP A N 1
ATOM 4196 C CA . ASP A 1 550 ? 37.266 12.014 -21.616 1.00 86.56 550 ASP A CA 1
ATOM 4197 C C . ASP A 1 550 ? 37.177 11.430 -20.204 1.00 86.56 550 ASP A C 1
ATOM 4199 O O . ASP A 1 550 ? 36.109 11.419 -19.594 1.00 86.56 550 ASP A O 1
ATOM 4203 N N . VAL A 1 551 ? 38.290 10.906 -19.698 1.00 83.69 551 VAL A N 1
ATOM 4204 C CA . VAL A 1 551 ? 38.367 10.271 -18.373 1.00 83.69 551 VAL A CA 1
ATOM 4205 C C . VAL A 1 551 ? 39.138 11.102 -17.352 1.00 83.69 551 VAL A C 1
ATOM 4207 O O . VAL A 1 551 ? 39.505 10.597 -16.289 1.00 83.69 551 VAL A O 1
ATOM 4210 N N . SER A 1 552 ? 39.407 12.372 -17.649 1.00 84.44 552 SER A N 1
ATOM 4211 C CA . SER A 1 552 ? 40.185 13.251 -16.770 1.00 84.44 552 SER A CA 1
ATOM 4212 C C . SER A 1 552 ? 39.572 13.379 -15.369 1.00 84.44 552 SER A C 1
ATOM 4214 O O . SER A 1 552 ? 40.303 13.437 -14.378 1.00 84.44 552 SER A O 1
ATOM 4216 N N . ASN A 1 553 ? 38.242 13.318 -15.271 1.00 86.88 553 ASN A N 1
ATOM 4217 C CA . ASN A 1 553 ? 37.494 13.379 -14.014 1.00 86.88 553 ASN A CA 1
ATOM 4218 C C . ASN A 1 553 ? 37.173 12.009 -13.388 1.00 86.88 553 ASN A C 1
ATOM 4220 O O . ASN A 1 553 ? 36.617 11.957 -12.288 1.00 86.88 553 ASN A O 1
ATOM 4224 N N . VAL A 1 554 ? 37.548 10.894 -14.027 1.00 86.50 554 VAL A N 1
ATOM 4225 C CA . VAL A 1 554 ? 37.274 9.547 -13.507 1.00 86.50 554 VAL A CA 1
ATOM 4226 C C . VAL A 1 554 ? 38.163 9.254 -12.298 1.00 86.50 554 VAL A C 1
ATOM 4228 O O . VAL A 1 554 ? 39.390 9.269 -12.378 1.00 86.50 554 VAL A O 1
ATOM 4231 N N . THR A 1 555 ? 37.528 8.936 -11.170 1.00 85.69 555 THR A N 1
ATOM 4232 C CA . THR A 1 555 ? 38.191 8.591 -9.899 1.00 85.69 555 THR A CA 1
ATOM 4233 C C . THR A 1 555 ? 37.996 7.128 -9.500 1.00 85.69 555 THR A C 1
ATOM 4235 O O . THR A 1 555 ? 38.729 6.623 -8.649 1.00 85.69 555 THR A O 1
ATOM 4238 N N . GLN A 1 556 ? 37.030 6.431 -10.109 1.00 87.75 556 GLN A N 1
ATOM 4239 C CA . GLN A 1 556 ? 36.735 5.021 -9.851 1.00 87.75 556 GLN A CA 1
ATOM 4240 C C . GLN A 1 556 ? 36.462 4.278 -11.166 1.00 87.75 556 GLN A C 1
ATOM 4242 O O . GLN A 1 556 ? 35.511 4.609 -11.872 1.00 87.75 556 GLN A O 1
ATOM 4247 N N . CYS A 1 557 ? 37.269 3.265 -11.489 1.00 89.31 557 CYS A N 1
ATOM 4248 C CA . CYS A 1 557 ? 37.099 2.418 -12.680 1.00 89.31 557 CYS A CA 1
ATOM 4249 C C . CYS A 1 557 ? 37.474 0.944 -12.428 1.00 89.31 557 CYS A C 1
ATOM 4251 O O . CYS A 1 557 ? 37.985 0.257 -13.311 1.00 89.31 557 CYS A O 1
ATOM 4253 N N . ARG A 1 558 ? 37.225 0.448 -11.209 1.00 91.38 558 ARG A N 1
ATOM 4254 C CA . ARG A 1 558 ? 37.442 -0.953 -10.821 1.00 91.38 558 ARG A CA 1
ATOM 4255 C C . ARG A 1 558 ? 36.787 -1.904 -11.811 1.00 91.38 558 ARG A C 1
ATOM 4257 O O . ARG A 1 558 ? 35.610 -1.721 -12.118 1.00 91.38 558 ARG A O 1
ATOM 4264 N N . GLU A 1 559 ? 37.535 -2.915 -12.259 1.00 95.19 559 GLU A N 1
ATOM 4265 C CA . GLU A 1 559 ? 37.010 -4.018 -13.079 1.00 95.19 559 GLU A CA 1
ATOM 4266 C C . GLU A 1 559 ? 36.184 -3.550 -14.300 1.00 95.19 559 GLU A C 1
ATOM 4268 O O . GLU A 1 559 ? 35.269 -4.237 -14.741 1.00 95.19 559 GLU A O 1
ATOM 4273 N N . MET A 1 560 ? 36.488 -2.369 -14.859 1.00 94.38 560 MET A N 1
ATOM 4274 C CA . MET A 1 560 ? 35.676 -1.735 -15.908 1.00 94.38 560 MET A CA 1
ATOM 4275 C C . MET A 1 560 ? 35.461 -2.630 -17.135 1.00 94.38 560 MET A C 1
ATOM 4277 O O . MET A 1 560 ? 34.358 -2.636 -17.674 1.00 94.38 560 MET A O 1
ATOM 4281 N N . PHE A 1 561 ? 36.480 -3.391 -17.544 1.00 96.31 561 PHE A N 1
ATOM 4282 C CA . PHE A 1 561 ? 36.428 -4.340 -18.662 1.00 96.31 561 PHE A CA 1
ATOM 4283 C C . PHE A 1 561 ? 36.582 -5.793 -18.204 1.00 96.31 561 PHE A C 1
ATOM 4285 O O . PHE A 1 561 ? 36.745 -6.678 -19.041 1.00 96.31 561 PHE A O 1
ATOM 4292 N N . ALA A 1 562 ? 36.566 -6.059 -16.895 1.00 97.12 562 ALA A N 1
ATOM 4293 C CA . ALA A 1 562 ? 36.875 -7.383 -16.375 1.00 97.12 562 ALA A CA 1
ATOM 4294 C C . ALA A 1 562 ? 35.973 -8.453 -17.004 1.00 97.12 562 ALA A C 1
ATOM 4296 O O . ALA A 1 562 ? 34.788 -8.228 -17.248 1.00 97.12 562 ALA A O 1
ATOM 4297 N N . ASP A 1 563 ? 36.555 -9.614 -17.280 1.00 97.88 563 ASP A N 1
ATOM 4298 C CA . ASP A 1 563 ? 35.875 -10.778 -17.843 1.00 97.88 563 ASP A CA 1
ATOM 4299 C C . ASP A 1 563 ? 35.286 -10.558 -19.255 1.00 97.88 563 ASP A C 1
ATOM 4301 O O . ASP A 1 563 ? 34.511 -11.377 -19.734 1.00 97.88 563 ASP A O 1
ATOM 4305 N N . CYS A 1 564 ? 35.695 -9.516 -19.994 1.00 97.94 564 CYS A N 1
ATOM 4306 C CA . CYS A 1 564 ? 35.395 -9.384 -21.428 1.00 97.94 564 CYS A CA 1
ATOM 4307 C C . CYS A 1 564 ? 36.256 -10.350 -22.263 1.00 97.94 564 CYS A C 1
ATOM 4309 O O . CYS A 1 564 ? 37.238 -9.961 -22.894 1.00 97.94 564 CYS A O 1
ATOM 4311 N N . THR A 1 565 ? 35.921 -11.640 -22.246 1.00 97.00 565 THR A N 1
ATOM 4312 C CA . THR A 1 565 ? 36.805 -12.704 -22.754 1.00 97.00 565 THR A CA 1
ATOM 4313 C C . THR A 1 565 ? 37.068 -12.673 -24.262 1.00 97.00 565 THR A C 1
ATOM 4315 O O . THR A 1 565 ? 38.127 -13.124 -24.690 1.00 97.00 565 THR A O 1
ATOM 4318 N N . GLU A 1 566 ? 36.145 -12.170 -25.089 1.00 97.62 566 GLU A N 1
ATOM 4319 C CA . GLU A 1 566 ? 36.345 -12.051 -26.548 1.00 97.62 566 GLU A CA 1
ATOM 4320 C C . GLU A 1 566 ? 36.880 -10.681 -26.986 1.00 97.62 566 GLU A C 1
ATOM 4322 O O . GLU A 1 566 ? 37.183 -10.508 -28.166 1.00 97.62 566 GLU A O 1
ATOM 4327 N N . LEU A 1 567 ? 37.064 -9.737 -26.056 1.00 96.62 567 LEU A N 1
ATOM 4328 C CA . LEU A 1 567 ? 37.509 -8.384 -26.373 1.00 96.62 567 LEU A CA 1
ATOM 4329 C C . LEU A 1 567 ? 38.966 -8.401 -26.826 1.00 96.62 567 LEU A C 1
ATOM 4331 O O . LEU A 1 567 ? 39.878 -8.622 -26.028 1.00 96.62 567 LEU A O 1
ATOM 4335 N N . SER A 1 568 ? 39.178 -8.165 -28.118 1.00 93.50 568 SER A N 1
ATOM 4336 C CA . SER A 1 568 ? 40.501 -8.141 -28.731 1.00 93.50 568 SER A CA 1
ATOM 4337 C C . SER A 1 568 ? 41.059 -6.736 -28.881 1.00 93.50 568 SER A C 1
ATOM 4339 O O . SER A 1 568 ? 42.278 -6.566 -28.896 1.00 93.50 568 SER A O 1
ATOM 4341 N N . THR A 1 569 ? 40.198 -5.723 -29.015 1.00 89.88 569 THR A N 1
ATOM 4342 C CA . THR A 1 569 ? 40.640 -4.363 -29.350 1.00 89.88 569 THR A CA 1
ATOM 4343 C C . THR A 1 569 ? 39.769 -3.294 -28.703 1.00 89.88 569 THR A C 1
ATOM 4345 O O . THR A 1 569 ? 38.545 -3.326 -28.800 1.00 89.88 569 THR A O 1
ATOM 4348 N N . ILE A 1 570 ? 40.411 -2.303 -28.086 1.00 91.00 570 ILE A N 1
ATOM 4349 C CA . ILE A 1 570 ? 39.755 -1.104 -27.557 1.00 91.00 570 ILE A CA 1
ATOM 4350 C C . ILE A 1 570 ? 40.351 0.109 -28.269 1.00 91.00 570 ILE A C 1
ATOM 4352 O O . ILE A 1 570 ? 41.552 0.363 -28.153 1.00 91.00 570 ILE A O 1
ATOM 4356 N N . TYR A 1 571 ? 39.523 0.846 -29.005 1.00 85.81 571 TYR A N 1
ATOM 4357 C CA . TYR A 1 571 ? 39.931 2.048 -29.728 1.00 85.81 571 TYR A CA 1
ATOM 4358 C C . TYR A 1 571 ? 39.805 3.279 -28.853 1.00 85.81 571 TYR A C 1
ATOM 4360 O O . TYR A 1 571 ? 38.736 3.527 -28.292 1.00 85.81 571 TYR A O 1
ATOM 4368 N N . SER A 1 572 ? 40.871 4.067 -28.767 1.00 81.69 572 SER A N 1
ATOM 4369 C CA . SER A 1 572 ? 40.903 5.243 -27.904 1.00 81.69 572 SER A CA 1
ATOM 4370 C C . SER A 1 572 ? 41.816 6.342 -28.442 1.00 81.69 572 SER A C 1
ATOM 4372 O O . SER A 1 572 ? 42.864 6.060 -29.015 1.00 81.69 572 SER A O 1
ATOM 4374 N N . ALA A 1 573 ? 41.456 7.596 -28.156 1.00 74.06 573 ALA A N 1
ATOM 4375 C CA . ALA A 1 573 ? 42.362 8.745 -28.218 1.00 74.06 573 ALA A CA 1
ATOM 4376 C C . ALA A 1 573 ? 43.349 8.727 -27.019 1.00 74.06 573 ALA A C 1
ATOM 4378 O O . ALA A 1 573 ? 43.189 7.886 -26.122 1.00 74.06 573 ALA A O 1
ATOM 4379 N N . PRO A 1 574 ? 44.366 9.618 -26.953 1.00 65.88 574 PRO A N 1
ATOM 4380 C CA . PRO A 1 574 ? 45.318 9.648 -25.841 1.00 65.88 574 PRO A CA 1
ATOM 4381 C C . PRO A 1 574 ? 44.613 9.855 -24.492 1.00 65.88 574 PRO A C 1
ATOM 4383 O O . PRO A 1 574 ? 44.048 10.915 -24.226 1.00 65.88 574 PRO A O 1
ATOM 4386 N N . PHE A 1 575 ? 44.657 8.840 -23.626 1.00 65.88 575 PHE A N 1
ATOM 4387 C CA . PHE A 1 575 ? 44.039 8.851 -22.298 1.00 65.88 575 PHE A CA 1
ATOM 4388 C C . PHE A 1 575 ? 44.905 9.622 -21.288 1.00 65.88 575 PHE A C 1
ATOM 4390 O O . PHE A 1 575 ? 46.097 9.351 -21.148 1.00 65.88 575 PHE A O 1
ATOM 4397 N N . LYS A 1 576 ? 44.308 10.542 -20.519 1.00 61.03 576 LYS A N 1
ATOM 4398 C CA . LYS A 1 576 ? 44.941 11.149 -19.334 1.00 61.03 576 LYS A CA 1
ATOM 4399 C C . LYS A 1 576 ? 44.018 11.021 -18.128 1.00 61.03 576 LYS A C 1
ATOM 4401 O O . LYS A 1 576 ? 43.156 11.867 -17.914 1.00 61.03 576 LYS A O 1
ATOM 4406 N N . PHE A 1 577 ? 44.218 9.979 -17.322 1.00 62.94 577 PHE A N 1
ATOM 4407 C CA . PHE A 1 577 ? 43.641 9.936 -15.976 1.00 62.94 577 PHE A CA 1
ATOM 4408 C C . PHE A 1 577 ? 44.228 11.079 -15.134 1.00 62.94 577 PHE A C 1
ATOM 4410 O O . PHE A 1 577 ? 45.411 11.402 -15.268 1.00 62.94 577 PHE A O 1
ATOM 4417 N N . SER A 1 578 ? 43.432 11.708 -14.265 1.00 56.94 578 SER A N 1
ATOM 4418 C CA . SER A 1 578 ? 43.961 12.743 -13.368 1.00 56.94 578 SER A CA 1
ATOM 4419 C C . SER A 1 578 ? 45.018 12.170 -12.414 1.00 56.94 578 SER A C 1
ATOM 4421 O O . SER A 1 578 ? 44.888 11.068 -11.887 1.00 56.94 578 SER A O 1
ATOM 4423 N N . ASN A 1 579 ? 46.073 12.944 -12.137 1.00 52.22 579 ASN A N 1
ATOM 4424 C CA . ASN A 1 579 ? 47.165 12.563 -11.224 1.00 52.22 579 ASN A CA 1
ATOM 4425 C C . ASN A 1 579 ? 46.736 12.443 -9.739 1.00 52.22 579 ASN A C 1
ATOM 4427 O O . ASN A 1 579 ? 47.554 12.103 -8.889 1.00 52.22 579 ASN A O 1
ATOM 4431 N N . THR A 1 580 ? 45.474 12.735 -9.405 1.00 46.31 580 THR A N 1
ATOM 4432 C CA . THR A 1 580 ? 44.875 12.629 -8.056 1.00 46.31 580 THR A CA 1
ATOM 4433 C C . THR A 1 580 ? 44.256 11.261 -7.772 1.00 46.31 580 THR A C 1
ATOM 4435 O O . THR A 1 580 ? 43.530 11.074 -6.798 1.00 46.31 580 THR A O 1
ATOM 4438 N N . THR A 1 581 ? 44.521 10.293 -8.636 1.00 51.00 581 THR A N 1
ATOM 4439 C CA . THR A 1 581 ? 43.953 8.956 -8.620 1.00 51.00 581 THR A CA 1
ATOM 4440 C C . THR A 1 581 ? 44.491 8.108 -7.458 1.00 51.00 581 THR A C 1
ATOM 4442 O O . THR A 1 581 ? 45.366 7.262 -7.626 1.00 51.00 581 THR A O 1
ATOM 4445 N N . SER A 1 582 ? 43.898 8.244 -6.264 1.00 50.91 582 SER A N 1
ATOM 4446 C CA . SER A 1 582 ? 43.803 7.119 -5.315 1.00 50.91 582 SER A CA 1
ATOM 4447 C C . SER A 1 582 ? 42.769 6.124 -5.857 1.00 50.91 582 SER A C 1
ATOM 4449 O O . SER A 1 582 ? 41.671 5.966 -5.324 1.00 50.91 582 SER A O 1
ATOM 4451 N N . LEU A 1 583 ? 43.069 5.545 -7.017 1.00 53.22 583 LEU A N 1
ATOM 4452 C CA . LEU A 1 583 ? 42.154 4.671 -7.729 1.00 53.22 583 LEU A CA 1
ATOM 4453 C C . LEU A 1 583 ? 41.957 3.397 -6.916 1.00 53.22 583 LEU A C 1
ATOM 4455 O O . LEU A 1 583 ? 42.867 2.580 -6.825 1.00 53.22 583 LEU A O 1
ATOM 4459 N N . PHE A 1 584 ? 40.736 3.159 -6.447 1.00 54.50 584 PHE A N 1
ATOM 4460 C CA . PHE A 1 584 ? 40.250 1.805 -6.168 1.00 54.50 584 PHE A CA 1
ATOM 4461 C C . PHE A 1 584 ? 40.039 1.029 -7.492 1.00 54.50 584 PHE A C 1
ATOM 4463 O O . PHE A 1 584 ? 39.045 0.332 -7.640 1.00 54.50 584 PHE A O 1
ATOM 4470 N N . ALA A 1 585 ? 40.917 1.202 -8.491 1.00 60.22 585 ALA A N 1
ATOM 4471 C CA . ALA A 1 585 ? 40.815 0.626 -9.836 1.00 60.22 585 ALA A CA 1
ATOM 4472 C C . ALA A 1 585 ? 41.726 -0.592 -9.997 1.00 60.22 585 ALA A C 1
ATOM 4474 O O . ALA A 1 585 ? 42.575 -0.665 -10.894 1.00 60.22 585 ALA A O 1
ATOM 4475 N N . ASP A 1 586 ? 41.544 -1.542 -9.091 1.00 74.94 586 ASP A N 1
ATOM 4476 C CA . ASP A 1 586 ? 42.145 -2.855 -9.222 1.00 74.94 586 ASP A CA 1
ATOM 4477 C C . ASP A 1 586 ? 41.447 -3.611 -10.365 1.00 74.94 586 ASP A C 1
ATOM 4479 O O . ASP A 1 586 ? 40.243 -3.468 -10.599 1.00 74.94 586 ASP A O 1
ATOM 4483 N N . GLU A 1 587 ? 42.229 -4.399 -11.104 1.00 90.06 587 GLU A N 1
ATOM 4484 C CA . GLU A 1 587 ? 41.708 -5.443 -11.995 1.00 90.06 587 GLU A CA 1
ATOM 4485 C C . GLU A 1 587 ? 40.873 -4.973 -13.215 1.00 90.06 587 GLU A C 1
ATOM 4487 O O . GLU A 1 587 ? 40.070 -5.750 -13.726 1.00 90.06 587 GLU A O 1
ATOM 4492 N N . ILE A 1 588 ? 41.088 -3.752 -13.744 1.00 91.69 588 ILE A N 1
ATOM 4493 C CA . ILE A 1 588 ? 40.388 -3.208 -14.939 1.00 91.69 588 ILE A CA 1
ATOM 4494 C C . ILE A 1 588 ? 40.270 -4.218 -16.086 1.00 91.69 588 ILE A C 1
ATOM 4496 O O . ILE A 1 588 ? 39.197 -4.340 -16.671 1.00 91.69 588 ILE A O 1
ATOM 4500 N N . PHE A 1 589 ? 41.363 -4.916 -16.404 1.00 94.69 589 PHE A N 1
ATOM 4501 C CA . PHE A 1 589 ? 41.461 -5.837 -17.545 1.00 94.69 589 PHE A CA 1
ATOM 4502 C C . PHE A 1 589 ? 41.491 -7.309 -17.131 1.00 94.69 589 PHE A C 1
ATOM 4504 O O . PHE A 1 589 ? 41.971 -8.163 -17.879 1.00 94.69 589 PHE A O 1
ATOM 4511 N N . LYS A 1 590 ? 41.050 -7.638 -15.917 1.00 96.31 590 LYS A N 1
ATOM 4512 C CA . LYS A 1 590 ? 41.069 -9.022 -15.437 1.00 96.31 590 LYS A CA 1
ATOM 4513 C C . LYS A 1 590 ? 40.376 -9.953 -16.430 1.00 96.31 590 LYS A C 1
ATOM 4515 O O . LYS A 1 590 ? 39.320 -9.626 -16.953 1.00 96.31 590 LYS A O 1
ATOM 4520 N N . ASN A 1 591 ? 41.006 -11.093 -16.711 1.00 96.50 591 ASN A N 1
ATOM 4521 C CA . ASN A 1 591 ? 40.505 -12.128 -17.622 1.00 96.50 591 ASN A CA 1
ATOM 4522 C C . ASN A 1 591 ? 40.188 -11.675 -19.070 1.00 96.50 591 ASN A C 1
ATOM 4524 O O . ASN A 1 591 ? 39.519 -12.403 -19.800 1.00 96.50 591 ASN A O 1
ATOM 4528 N N . CYS A 1 592 ? 40.720 -10.539 -19.537 1.00 96.44 592 CYS A N 1
ATOM 4529 C CA . CYS A 1 592 ? 40.618 -10.090 -20.936 1.00 96.44 592 CYS A CA 1
ATOM 4530 C C . CYS A 1 592 ? 41.666 -10.778 -21.832 1.00 96.44 592 CYS A C 1
ATOM 4532 O O . CYS A 1 592 ? 42.516 -10.127 -22.437 1.00 96.44 592 CYS A O 1
ATOM 4534 N N . SER A 1 593 ? 41.663 -12.112 -21.880 1.00 94.94 593 SER A N 1
ATOM 4535 C CA . SER A 1 593 ? 42.762 -12.914 -22.445 1.00 94.94 593 SER A CA 1
ATOM 4536 C C . SER A 1 593 ? 43.060 -12.679 -23.932 1.00 94.94 593 SER A C 1
ATOM 4538 O O . SER A 1 593 ? 44.186 -12.935 -24.359 1.00 94.94 593 SER A O 1
ATOM 4540 N N . ASN A 1 594 ? 42.088 -12.190 -24.706 1.00 95.19 594 ASN A N 1
ATOM 4541 C CA . ASN A 1 594 ? 42.235 -11.914 -26.139 1.00 95.19 594 ASN A CA 1
ATOM 4542 C C . ASN A 1 594 ? 42.696 -10.486 -26.456 1.00 95.19 594 ASN A C 1
ATOM 4544 O O . ASN A 1 594 ? 42.935 -10.177 -27.623 1.00 95.19 594 ASN A O 1
ATOM 4548 N N . LEU A 1 595 ? 42.846 -9.633 -25.441 1.00 94.25 595 LEU A N 1
ATOM 4549 C CA . LEU A 1 595 ? 43.138 -8.220 -25.623 1.00 94.25 595 LEU A CA 1
ATOM 4550 C C . LEU A 1 595 ? 44.550 -8.007 -26.184 1.00 94.25 595 LEU A C 1
ATOM 4552 O O . LEU A 1 595 ? 45.541 -8.539 -25.668 1.00 94.25 595 LEU A O 1
ATOM 4556 N N . VAL A 1 596 ? 44.640 -7.209 -27.247 1.00 90.06 596 VAL A N 1
ATOM 4557 C CA . VAL A 1 596 ? 45.899 -6.820 -27.886 1.00 90.06 596 VAL A CA 1
ATOM 4558 C C . VAL A 1 596 ? 45.907 -5.305 -28.070 1.00 90.06 596 VAL A C 1
ATOM 4560 O O . VAL A 1 596 ? 45.090 -4.762 -28.811 1.00 90.06 596 VAL A O 1
ATOM 4563 N N . GLY A 1 597 ? 46.838 -4.627 -27.398 1.00 84.88 597 GLY A N 1
ATOM 4564 C CA . GLY A 1 597 ? 47.119 -3.206 -27.620 1.00 84.88 597 GLY A CA 1
ATOM 4565 C C . GLY A 1 597 ? 48.311 -2.985 -28.545 1.00 84.88 597 GLY A C 1
ATOM 4566 O O . GLY A 1 597 ? 48.873 -3.944 -29.089 1.00 84.88 597 GLY A O 1
ATOM 4567 N N . ARG A 1 598 ? 48.728 -1.724 -28.696 1.00 75.94 598 ARG A N 1
ATOM 4568 C CA . ARG A 1 598 ? 49.942 -1.356 -29.440 1.00 75.94 598 ARG A CA 1
ATOM 4569 C C . ARG A 1 598 ? 50.874 -0.454 -28.635 1.00 75.94 598 ARG A C 1
ATOM 4571 O O . ARG A 1 598 ? 50.446 0.284 -27.752 1.00 75.94 598 ARG A O 1
ATOM 4578 N N . THR A 1 599 ? 52.170 -0.536 -28.917 1.00 68.31 599 THR A N 1
ATOM 4579 C CA . THR A 1 599 ? 53.163 0.423 -28.417 1.00 68.31 599 THR A CA 1
ATOM 4580 C C . THR A 1 599 ? 53.165 1.686 -29.278 1.00 68.31 599 THR A C 1
ATOM 4582 O O . THR A 1 599 ? 52.614 1.700 -30.379 1.00 68.31 599 THR A O 1
ATOM 4585 N N . ALA A 1 600 ? 53.824 2.751 -28.807 1.00 62.94 600 ALA A N 1
ATOM 4586 C CA . ALA A 1 600 ? 54.010 3.981 -29.585 1.00 62.94 600 ALA A CA 1
ATOM 4587 C C . ALA A 1 600 ? 54.767 3.749 -30.913 1.00 62.94 600 ALA A C 1
ATOM 4589 O O . ALA A 1 600 ? 54.716 4.578 -31.816 1.00 62.94 600 ALA A O 1
ATOM 4590 N N . GLN A 1 601 ? 55.473 2.620 -31.023 1.00 65.62 601 GLN A N 1
ATOM 4591 C CA . GLN A 1 601 ? 56.220 2.177 -32.196 1.00 65.62 601 GLN A CA 1
ATOM 4592 C C . GLN A 1 601 ? 55.410 1.219 -33.091 1.00 65.62 601 GLN A C 1
ATOM 4594 O O . GLN A 1 601 ? 55.915 0.794 -34.122 1.00 65.62 601 GLN A O 1
ATOM 4599 N N . GLY A 1 602 ? 54.166 0.889 -32.724 1.00 66.38 602 GLY A N 1
ATOM 4600 C CA . GLY A 1 602 ? 53.277 0.015 -33.498 1.00 66.38 602 GLY A CA 1
ATOM 4601 C C . GLY A 1 602 ? 53.342 -1.476 -33.135 1.00 66.38 602 GLY A C 1
ATOM 4602 O O . GLY A 1 602 ? 52.563 -2.263 -33.679 1.00 66.38 602 GLY A O 1
ATOM 4603 N N . GLU A 1 603 ? 54.200 -1.878 -32.189 1.00 75.50 603 GLU A N 1
ATOM 4604 C CA . GLU A 1 603 ? 54.366 -3.280 -31.779 1.00 75.50 603 GLU A CA 1
ATOM 4605 C C . GLU A 1 603 ? 53.138 -3.796 -31.014 1.00 75.50 603 GLU A C 1
ATOM 4607 O O . GLU A 1 603 ? 52.544 -3.083 -30.205 1.00 75.50 603 GLU A O 1
ATOM 4612 N N . LYS A 1 604 ? 52.767 -5.067 -31.212 1.00 82.81 604 LYS A N 1
ATOM 4613 C CA . LYS A 1 604 ? 51.598 -5.676 -30.551 1.00 82.81 604 LYS A CA 1
ATOM 4614 C C . LYS A 1 604 ? 51.884 -6.015 -29.081 1.00 82.81 604 LYS A C 1
ATOM 4616 O O . LYS A 1 604 ? 52.661 -6.925 -28.791 1.00 82.81 604 LYS A O 1
ATOM 4621 N N . GLN A 1 605 ? 51.157 -5.388 -28.157 1.00 87.62 605 GLN A N 1
ATOM 4622 C CA . GLN A 1 605 ? 51.158 -5.712 -26.727 1.00 87.62 605 GLN A CA 1
ATOM 4623 C C . GLN A 1 605 ? 50.058 -6.739 -26.418 1.00 87.62 605 GLN A C 1
ATOM 4625 O O . GLN A 1 605 ? 48.890 -6.390 -26.246 1.00 87.62 605 GLN A O 1
ATOM 4630 N N . LYS A 1 606 ? 50.423 -8.024 -26.328 1.00 90.19 606 LYS A N 1
ATOM 4631 C CA . LYS A 1 606 ? 49.487 -9.093 -25.928 1.00 90.19 606 LYS A CA 1
ATOM 4632 C C . LYS A 1 606 ? 49.104 -8.981 -24.449 1.00 90.19 606 LYS A C 1
ATOM 4634 O O . LYS A 1 606 ? 49.899 -8.507 -23.629 1.00 90.19 606 LYS A O 1
ATOM 4639 N N . PHE A 1 607 ? 47.910 -9.461 -24.108 1.00 93.50 607 PHE A N 1
ATOM 4640 C CA . PHE A 1 607 ? 47.436 -9.560 -22.731 1.00 93.50 607 PHE A CA 1
ATOM 4641 C C . PHE A 1 607 ? 48.428 -10.288 -21.807 1.00 93.50 607 PHE A C 1
ATOM 4643 O O . PHE A 1 607 ? 49.023 -11.304 -22.172 1.00 93.50 607 PHE A O 1
ATOM 4650 N N . ASN A 1 608 ? 48.574 -9.779 -20.583 1.00 92.00 608 ASN A N 1
ATOM 4651 C CA . ASN A 1 608 ? 49.397 -10.354 -19.529 1.00 92.00 608 ASN A CA 1
ATOM 4652 C C . ASN A 1 608 ? 48.612 -10.332 -18.201 1.00 92.00 608 ASN A C 1
ATOM 4654 O O . ASN A 1 608 ? 48.299 -9.246 -17.708 1.00 92.00 608 ASN A O 1
ATOM 4658 N N . PRO A 1 609 ? 48.347 -11.494 -17.573 1.00 91.38 609 PRO A N 1
ATOM 4659 C CA . PRO A 1 609 ? 47.620 -11.575 -16.305 1.00 91.38 609 PRO A CA 1
ATOM 4660 C C . PRO A 1 609 ? 48.236 -10.784 -15.139 1.00 91.38 609 PRO A C 1
ATOM 4662 O O . PRO A 1 609 ? 47.530 -10.484 -14.181 1.00 91.38 609 PRO A O 1
ATOM 4665 N N . SER A 1 610 ? 49.528 -10.435 -15.188 1.00 91.62 610 SER A N 1
ATOM 4666 C CA . SER A 1 610 ? 50.160 -9.581 -14.170 1.00 91.62 610 SER A CA 1
ATOM 4667 C C . SER A 1 610 ? 49.997 -8.078 -14.430 1.00 91.62 610 SER A C 1
ATOM 4669 O O . SER A 1 610 ? 50.283 -7.269 -13.549 1.00 91.62 610 SER A O 1
ATOM 4671 N N . MET A 1 611 ? 49.521 -7.684 -15.615 1.00 91.38 611 MET A N 1
ATOM 4672 C CA . MET A 1 611 ? 49.388 -6.295 -16.063 1.00 91.38 611 MET A CA 1
ATOM 4673 C C . MET A 1 611 ? 47.910 -5.920 -16.232 1.00 91.38 611 MET A C 1
ATOM 4675 O O . MET A 1 611 ? 47.482 -5.463 -17.277 1.00 91.38 611 MET A O 1
ATOM 4679 N N . ILE A 1 612 ? 47.098 -6.108 -15.194 1.00 91.81 612 ILE A N 1
ATOM 4680 C CA . ILE A 1 612 ? 45.631 -5.933 -15.276 1.00 91.81 612 ILE A CA 1
ATOM 4681 C C . ILE A 1 612 ? 45.115 -4.610 -14.693 1.00 91.81 612 ILE A C 1
ATOM 4683 O O . ILE A 1 612 ? 43.910 -4.374 -14.653 1.00 91.81 612 ILE A O 1
ATOM 4687 N N . SER A 1 613 ? 46.017 -3.754 -14.210 1.00 88.62 613 SER A N 1
ATOM 4688 C CA . SER A 1 613 ? 45.671 -2.468 -13.590 1.00 88.62 613 SER A CA 1
ATOM 4689 C C . SER A 1 613 ? 45.376 -1.371 -14.618 1.00 88.62 613 SER A C 1
ATOM 4691 O O . SER A 1 613 ? 45.777 -1.466 -15.779 1.00 88.62 613 SER A O 1
ATOM 4693 N N . TRP A 1 614 ? 44.798 -0.263 -14.149 1.00 84.12 614 TRP A N 1
ATOM 4694 C CA . TRP A 1 614 ? 44.528 0.942 -14.942 1.00 84.12 614 TRP A CA 1
ATOM 4695 C C . TRP A 1 614 ? 45.735 1.521 -15.690 1.00 84.12 614 TRP A C 1
ATOM 4697 O O . TRP A 1 614 ? 45.557 2.195 -16.698 1.00 84.12 614 TRP A O 1
ATOM 4707 N N . LYS A 1 615 ? 46.968 1.226 -15.261 1.00 83.94 615 LYS A N 1
ATOM 4708 C CA . LYS A 1 615 ? 48.189 1.665 -15.957 1.00 83.94 615 LYS A CA 1
ATOM 4709 C C . LYS A 1 615 ? 48.291 1.134 -17.390 1.00 83.94 615 LYS A C 1
ATOM 4711 O O . LYS A 1 615 ? 48.995 1.728 -18.195 1.00 83.94 615 LYS A O 1
ATOM 4716 N N . MET A 1 616 ? 47.592 0.040 -17.701 1.00 87.69 616 MET A N 1
ATOM 4717 C CA . MET A 1 616 ? 47.515 -0.512 -19.055 1.00 87.69 616 MET A CA 1
ATOM 4718 C C . MET A 1 616 ? 46.412 0.113 -19.908 1.00 87.69 616 MET A C 1
ATOM 4720 O O . MET A 1 616 ? 46.332 -0.187 -21.094 1.00 87.69 616 MET A O 1
ATOM 4724 N N . ALA A 1 617 ? 45.585 1.007 -19.363 1.00 86.00 617 ALA A N 1
ATOM 4725 C CA . ALA A 1 617 ? 44.616 1.791 -20.130 1.00 86.00 617 ALA A CA 1
ATOM 4726 C C . ALA A 1 617 ? 45.314 2.987 -20.800 1.00 86.00 617 ALA A C 1
ATOM 4728 O O . ALA A 1 617 ? 44.911 4.138 -20.650 1.00 86.00 617 ALA A O 1
ATOM 4729 N N . THR A 1 618 ? 46.417 2.697 -21.493 1.00 80.25 618 THR A N 1
ATOM 4730 C CA . THR A 1 618 ? 47.156 3.647 -22.310 1.00 80.25 618 THR A CA 1
ATOM 4731 C C . THR A 1 618 ? 47.288 3.101 -23.735 1.00 80.25 618 THR A C 1
ATOM 4733 O O . THR A 1 618 ? 47.551 1.912 -23.923 1.00 80.25 618 THR A O 1
ATOM 4736 N N . PRO A 1 619 ? 47.091 3.947 -24.745 1.00 69.62 619 PRO A N 1
ATOM 4737 C CA . PRO A 1 619 ? 47.413 3.653 -26.146 1.00 69.62 619 PRO A CA 1
ATOM 4738 C C . PRO A 1 619 ? 48.921 3.559 -26.444 1.00 69.62 619 PRO A C 1
ATOM 4740 O O . PRO A 1 619 ? 49.303 3.009 -27.467 1.00 69.62 619 PRO A O 1
ATOM 4743 N N . GLU A 1 620 ? 49.791 4.064 -25.564 1.00 73.38 620 GLU A N 1
ATOM 4744 C CA . GLU A 1 620 ? 51.249 3.951 -25.701 1.00 73.38 620 GLU A CA 1
ATOM 4745 C C . GLU A 1 620 ? 51.769 2.839 -24.778 1.00 73.38 620 GLU A C 1
ATOM 4747 O O . GLU A 1 620 ? 52.098 3.079 -23.616 1.00 73.38 620 GLU A O 1
ATOM 4752 N N . GLY A 1 621 ? 51.816 1.600 -25.276 1.00 76.19 621 GLY A N 1
ATOM 4753 C CA . GLY A 1 621 ? 52.387 0.453 -24.546 1.00 76.19 621 GLY A CA 1
ATOM 4754 C C . GLY A 1 621 ? 51.426 -0.250 -23.583 1.00 76.19 621 GLY A C 1
ATOM 4755 O O . GLY A 1 621 ? 51.847 -1.103 -22.802 1.00 76.19 621 GLY A O 1
ATOM 4756 N N . GLY A 1 622 ? 50.140 0.098 -23.639 1.00 86.56 622 GLY A N 1
ATOM 4757 C CA . GLY A 1 622 ? 49.062 -0.561 -22.912 1.00 86.56 622 GLY A CA 1
ATOM 4758 C C . GLY A 1 622 ? 48.182 -1.407 -23.832 1.00 86.56 622 GLY A C 1
ATOM 4759 O O . GLY A 1 622 ? 48.639 -1.951 -24.834 1.00 86.56 622 GLY A O 1
ATOM 4760 N N . TYR A 1 623 ? 46.909 -1.543 -23.468 1.00 89.94 623 TYR A N 1
ATOM 4761 C CA . TYR A 1 623 ? 45.920 -2.352 -24.181 1.00 89.94 623 TYR A CA 1
ATOM 4762 C C . TYR A 1 623 ? 44.980 -1.561 -25.090 1.00 89.94 623 TYR A C 1
ATOM 4764 O O . TYR A 1 623 ? 44.143 -2.156 -25.768 1.00 89.94 623 TYR A O 1
ATOM 4772 N N . PHE A 1 624 ? 45.095 -0.235 -25.125 1.00 87.00 624 PHE A N 1
ATOM 4773 C CA . PHE A 1 624 ? 44.331 0.575 -26.070 1.00 87.00 624 PHE A CA 1
ATOM 4774 C C . PHE A 1 624 ? 45.082 0.670 -27.398 1.00 87.00 624 PHE A C 1
ATOM 4776 O O . PHE A 1 624 ? 46.304 0.534 -27.449 1.00 87.00 624 PHE A O 1
ATOM 4783 N N . SER A 1 625 ? 44.339 0.857 -28.483 1.00 82.25 625 SER A N 1
ATOM 4784 C CA . SER A 1 625 ? 44.881 0.986 -29.834 1.00 82.25 625 SER A CA 1
ATOM 4785 C C . SER A 1 625 ? 44.407 2.288 -30.467 1.00 82.25 625 SER A C 1
ATOM 4787 O O . SER A 1 625 ? 43.220 2.612 -30.404 1.00 82.25 625 SER A O 1
ATOM 4789 N N . ASP A 1 626 ? 45.326 3.007 -31.110 1.00 75.50 626 ASP A N 1
ATOM 4790 C CA . ASP A 1 626 ? 44.967 4.119 -31.989 1.00 75.50 626 ASP A CA 1
ATOM 4791 C C . ASP A 1 626 ? 44.379 3.547 -33.302 1.00 75.50 626 ASP A C 1
ATOM 4793 O O . ASP A 1 626 ? 44.988 2.654 -33.913 1.00 75.50 626 ASP A O 1
ATOM 4797 N N . PRO A 1 627 ? 43.187 4.011 -33.729 1.00 72.00 627 PRO A N 1
ATOM 4798 C CA . PRO A 1 627 ? 42.553 3.559 -34.963 1.00 72.00 627 PRO A CA 1
ATOM 4799 C C . PRO A 1 627 ? 43.414 3.686 -36.236 1.00 72.00 627 PRO A C 1
ATOM 4801 O O . PRO A 1 627 ? 43.247 2.891 -37.169 1.00 72.00 627 PRO A O 1
ATOM 4804 N N . VAL A 1 628 ? 44.358 4.632 -36.279 1.00 68.44 628 VAL A N 1
ATOM 4805 C CA . VAL A 1 628 ? 45.277 4.863 -37.407 1.00 68.44 628 VAL A CA 1
ATOM 4806 C C . VAL A 1 628 ? 46.089 3.603 -37.735 1.00 68.44 628 VAL A C 1
ATOM 4808 O O . VAL A 1 628 ? 46.210 3.234 -38.904 1.00 68.44 628 VAL A O 1
ATOM 4811 N N . TRP A 1 629 ? 46.549 2.856 -36.725 1.00 63.22 629 TRP A N 1
ATOM 4812 C CA . TRP A 1 629 ? 47.330 1.626 -36.926 1.00 63.22 629 TRP A CA 1
ATOM 4813 C C . TRP A 1 629 ? 46.552 0.505 -37.615 1.00 63.22 629 TRP A C 1
ATOM 4815 O O . TRP A 1 629 ? 47.153 -0.338 -38.273 1.00 63.22 629 TRP A O 1
ATOM 4825 N N . ILE A 1 630 ? 45.221 0.484 -37.509 1.00 61.12 630 ILE A N 1
ATOM 4826 C CA . ILE A 1 630 ? 44.405 -0.511 -38.215 1.00 61.12 630 ILE A CA 1
ATOM 4827 C C . ILE A 1 630 ? 44.222 -0.148 -39.681 1.00 61.12 630 ILE A C 1
ATOM 4829 O O . ILE A 1 630 ? 44.320 -1.030 -40.531 1.00 61.12 630 ILE A O 1
ATOM 4833 N N . GLN A 1 631 ? 43.984 1.127 -40.002 1.00 60.12 631 GLN A N 1
ATOM 4834 C CA . GLN A 1 631 ? 43.951 1.549 -41.407 1.00 60.12 631 GLN A CA 1
ATOM 4835 C C . GLN A 1 631 ? 45.266 1.206 -42.106 1.00 60.12 631 GLN A C 1
ATOM 4837 O O . GLN A 1 631 ? 45.257 0.787 -43.260 1.00 60.12 631 GLN A O 1
ATOM 4842 N N . LEU A 1 632 ? 46.375 1.302 -41.379 1.00 60.72 632 LEU A N 1
ATOM 4843 C CA . LEU A 1 632 ? 47.704 0.976 -41.871 1.00 60.72 632 LEU A CA 1
ATOM 4844 C C . LEU A 1 632 ? 47.942 -0.531 -42.004 1.00 60.72 632 LEU A C 1
ATOM 4846 O O . LEU A 1 632 ? 48.455 -0.942 -43.038 1.00 60.72 632 LEU A O 1
ATOM 4850 N N . ASP A 1 633 ? 47.507 -1.357 -41.048 1.00 58.97 633 ASP A N 1
ATOM 4851 C CA . ASP A 1 633 ? 47.527 -2.826 -41.168 1.00 58.97 633 ASP A CA 1
ATOM 4852 C C . ASP A 1 633 ? 46.654 -3.330 -42.343 1.00 58.97 633 ASP A C 1
ATOM 4854 O O . ASP A 1 633 ? 46.985 -4.329 -42.980 1.00 58.97 633 ASP A O 1
ATOM 4858 N N . ILE A 1 634 ? 45.534 -2.653 -42.642 1.00 58.47 634 ILE A N 1
ATOM 4859 C CA . ILE A 1 634 ? 44.647 -2.976 -43.778 1.00 58.47 634 ILE A CA 1
ATOM 4860 C C . ILE A 1 634 ? 45.272 -2.540 -45.111 1.00 58.47 634 ILE A C 1
ATOM 4862 O O . ILE A 1 634 ? 45.182 -3.267 -46.101 1.00 58.47 634 ILE A O 1
ATOM 4866 N N . GLN A 1 635 ? 45.877 -1.350 -45.159 1.00 51.19 635 GLN A N 1
ATOM 4867 C CA . GLN A 1 635 ? 46.505 -0.805 -46.370 1.00 51.19 635 GLN A CA 1
ATOM 4868 C C . GLN A 1 635 ? 47.868 -1.445 -46.674 1.00 51.19 635 GLN A C 1
ATOM 4870 O O . GLN A 1 635 ? 48.264 -1.514 -47.839 1.00 51.19 635 GLN A O 1
ATOM 4875 N N . HIS A 1 636 ? 48.555 -1.954 -45.651 1.00 56.44 636 HIS A N 1
ATOM 4876 C CA . HIS A 1 636 ? 49.856 -2.610 -45.731 1.00 56.44 636 HIS A CA 1
ATOM 4877 C C . HIS A 1 636 ? 49.870 -3.888 -44.870 1.00 56.44 636 HIS A C 1
ATOM 4879 O O . HIS A 1 636 ? 50.453 -3.891 -43.786 1.00 56.44 636 HIS A O 1
ATOM 4885 N N . PRO A 1 637 ? 49.247 -4.995 -45.322 1.00 50.00 637 PRO A N 1
ATOM 4886 C CA . PRO A 1 637 ? 49.359 -6.270 -44.625 1.00 50.00 637 PRO A CA 1
ATOM 4887 C C . PRO A 1 637 ? 50.828 -6.709 -44.641 1.00 50.00 637 PRO A C 1
ATOM 4889 O O . PRO A 1 637 ? 51.385 -6.997 -45.700 1.00 50.00 637 PRO A O 1
ATOM 4892 N N . VAL A 1 638 ? 51.469 -6.704 -43.473 1.00 51.50 638 VAL A N 1
ATOM 4893 C CA . VAL A 1 638 ? 52.888 -7.053 -43.337 1.00 51.50 638 VAL A CA 1
ATOM 4894 C C . VAL A 1 638 ? 53.089 -8.517 -43.743 1.00 51.50 638 VAL A C 1
ATOM 4896 O O . VAL A 1 638 ? 52.459 -9.414 -43.179 1.00 51.50 638 VAL A O 1
ATOM 4899 N N . ASP A 1 639 ? 53.962 -8.750 -44.726 1.00 46.00 639 ASP A N 1
ATOM 4900 C CA . ASP A 1 639 ? 54.467 -10.079 -45.075 1.00 46.00 639 ASP A CA 1
ATOM 4901 C C . ASP A 1 639 ? 55.328 -10.595 -43.904 1.00 46.00 639 ASP A C 1
ATOM 4903 O O . ASP A 1 639 ? 56.315 -9.936 -43.556 1.00 46.00 639 ASP A O 1
ATOM 4907 N N . PRO A 1 640 ? 54.977 -11.726 -43.260 1.00 45.88 640 PRO A N 1
ATOM 4908 C CA . PRO A 1 640 ? 55.706 -12.239 -42.101 1.00 45.88 640 PRO A CA 1
ATOM 4909 C C . PRO A 1 640 ? 57.175 -12.603 -42.385 1.00 45.88 640 PRO A C 1
ATOM 4911 O O . PRO A 1 640 ? 57.916 -12.803 -41.423 1.00 45.88 640 PRO A O 1
ATOM 4914 N N . ASP A 1 641 ? 57.605 -12.647 -43.653 1.00 46.62 641 ASP A N 1
ATOM 4915 C CA . ASP A 1 641 ? 58.985 -12.950 -44.062 1.00 46.62 641 ASP A CA 1
ATOM 4916 C C . ASP A 1 641 ? 59.802 -11.712 -44.529 1.00 46.62 641 ASP A C 1
ATOM 4918 O O . ASP A 1 641 ? 60.912 -11.856 -45.053 1.00 46.62 641 ASP A O 1
ATOM 4922 N N . SER A 1 642 ? 59.305 -10.480 -44.330 1.00 46.12 642 SER A N 1
ATOM 4923 C CA . SER A 1 642 ? 60.054 -9.242 -44.636 1.00 46.12 642 SER A CA 1
ATOM 4924 C C . SER A 1 642 ? 61.227 -9.004 -43.656 1.00 46.12 642 SER A C 1
ATOM 4926 O O . SER A 1 642 ? 61.019 -9.083 -42.444 1.00 46.12 642 SER A O 1
ATOM 4928 N N . PRO A 1 643 ? 62.448 -8.639 -44.118 1.00 44.47 643 PRO A N 1
ATOM 4929 C CA . PRO A 1 643 ? 63.604 -8.377 -43.246 1.00 44.47 643 PRO A CA 1
ATOM 4930 C C . PRO A 1 643 ? 63.536 -7.049 -42.476 1.00 44.47 643 PRO A C 1
ATOM 4932 O O . PRO A 1 643 ? 64.421 -6.780 -41.665 1.00 44.47 643 PRO A O 1
ATOM 4935 N N . ASP A 1 644 ? 62.531 -6.220 -42.755 1.00 48.97 644 ASP A N 1
ATOM 4936 C CA . ASP A 1 644 ? 62.257 -4.976 -42.040 1.00 48.97 644 ASP A CA 1
ATOM 4937 C C . ASP A 1 644 ? 60.734 -4.851 -41.836 1.00 48.97 644 ASP A C 1
ATOM 4939 O O . ASP A 1 644 ? 60.013 -4.518 -42.784 1.00 48.97 644 ASP A O 1
ATOM 4943 N N . PRO A 1 645 ? 60.211 -5.226 -40.655 1.00 46.38 645 PRO A N 1
ATOM 4944 C CA . PRO A 1 645 ? 58.794 -5.087 -40.337 1.00 46.38 645 PRO A CA 1
ATOM 4945 C C . PRO A 1 645 ? 58.400 -3.652 -39.933 1.00 46.38 645 PRO A C 1
ATOM 4947 O O . PRO A 1 645 ? 57.205 -3.395 -39.794 1.00 46.38 645 PRO A O 1
ATOM 4950 N N . ASP A 1 646 ? 59.355 -2.717 -39.794 1.00 53.84 646 ASP A N 1
ATOM 4951 C CA . ASP A 1 646 ? 59.164 -1.445 -39.082 1.00 53.84 646 ASP A CA 1
ATOM 4952 C C . ASP A 1 646 ? 59.608 -0.191 -39.878 1.00 53.84 646 ASP A C 1
ATOM 4954 O O . ASP A 1 646 ? 60.443 0.582 -39.413 1.00 53.84 646 ASP A O 1
ATOM 4958 N N . ALA A 1 647 ? 59.011 0.101 -41.043 1.00 40.69 647 ALA A N 1
ATOM 4959 C CA . ALA A 1 647 ? 58.869 1.491 -41.533 1.00 40.69 647 ALA A CA 1
ATOM 4960 C C . ALA A 1 647 ? 57.892 1.599 -42.727 1.00 40.69 647 ALA A C 1
ATOM 4962 O O . ALA A 1 647 ? 58.029 0.818 -43.668 1.00 40.69 647 ALA A O 1
ATOM 4963 N N . PRO A 1 648 ? 56.969 2.594 -42.779 1.00 46.44 648 PRO A N 1
ATOM 4964 C CA . PRO A 1 648 ? 57.098 3.933 -42.199 1.00 46.44 648 PRO A CA 1
ATOM 4965 C C . PRO A 1 648 ? 55.853 4.368 -41.400 1.00 46.44 648 PRO A C 1
ATOM 4967 O O . PRO A 1 648 ? 54.836 4.741 -41.978 1.00 46.44 648 PRO A O 1
ATOM 4970 N N . TYR A 1 649 ? 55.946 4.423 -40.072 1.00 50.50 649 TYR A N 1
ATOM 4971 C CA . TYR A 1 649 ? 54.865 4.983 -39.240 1.00 50.50 649 TYR A CA 1
ATOM 4972 C C . TYR A 1 649 ? 55.306 6.158 -38.356 1.00 50.50 649 TYR A C 1
ATOM 4974 O O . TYR A 1 649 ? 54.595 6.584 -37.451 1.00 50.50 649 TYR A O 1
ATOM 4982 N N . LEU A 1 650 ? 56.478 6.731 -38.637 1.00 42.62 650 LEU A N 1
ATOM 4983 C CA . LEU A 1 650 ? 56.964 7.925 -37.952 1.00 42.62 650 LEU A CA 1
ATOM 4984 C C . LEU A 1 650 ? 56.262 9.175 -38.513 1.00 42.62 650 LEU A C 1
ATOM 4986 O O . LEU A 1 650 ? 56.454 9.510 -39.681 1.00 42.62 650 LEU A O 1
ATOM 4990 N N . ASN A 1 651 ? 55.524 9.879 -37.644 1.00 44.06 651 ASN A N 1
ATOM 4991 C CA . ASN A 1 651 ? 54.819 11.162 -37.854 1.00 44.06 651 ASN A CA 1
ATOM 4992 C C . ASN A 1 651 ? 53.345 11.108 -38.296 1.00 44.06 651 ASN A C 1
ATOM 4994 O O . ASN A 1 651 ? 52.873 12.043 -38.942 1.00 44.06 651 ASN A O 1
ATOM 4998 N N . LEU A 1 652 ? 52.596 10.071 -37.927 1.00 49.28 652 LEU A N 1
ATOM 4999 C CA . LEU A 1 652 ? 51.136 10.126 -38.024 1.00 49.28 652 LEU A CA 1
ATOM 5000 C C . LEU A 1 652 ? 50.555 10.750 -36.751 1.00 49.28 652 LEU A C 1
ATOM 5002 O O . LEU A 1 652 ? 50.794 10.268 -35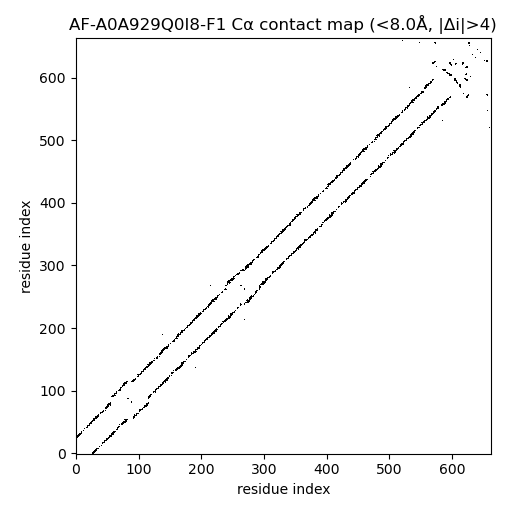.644 1.00 49.28 652 LEU A O 1
ATOM 5006 N N . GLU A 1 653 ? 49.832 11.858 -36.914 1.00 52.09 653 GLU A N 1
ATOM 5007 C CA . GLU A 1 653 ? 49.019 12.431 -35.843 1.00 52.09 653 GLU A CA 1
ATOM 5008 C C . GLU A 1 653 ? 47.814 11.524 -35.587 1.00 52.09 653 GLU A C 1
ATOM 5010 O O . GLU A 1 653 ? 47.225 10.972 -36.516 1.00 52.09 653 GLU A O 1
ATOM 5015 N N . TRP A 1 654 ? 47.462 11.363 -34.315 1.00 56.56 654 TRP A N 1
ATOM 5016 C CA . TRP A 1 654 ? 46.360 10.502 -33.914 1.00 56.56 654 TRP A CA 1
ATOM 5017 C C . TRP A 1 654 ? 45.046 11.074 -34.423 1.00 56.56 654 TRP A C 1
ATOM 5019 O O . TRP A 1 654 ? 44.696 12.210 -34.094 1.00 56.56 654 TRP A O 1
ATOM 5029 N N . ASP A 1 655 ? 44.297 10.274 -35.178 1.00 57.41 655 ASP A N 1
ATOM 5030 C CA . ASP A 1 655 ? 43.043 10.710 -35.779 1.00 57.41 655 ASP A CA 1
ATOM 5031 C C . ASP A 1 655 ? 41.872 9.784 -35.417 1.00 57.41 655 ASP A C 1
ATOM 5033 O O . ASP A 1 655 ? 41.510 8.853 -36.135 1.00 57.41 655 ASP A O 1
ATOM 5037 N N . CYS A 1 656 ? 41.220 10.095 -34.297 1.00 62.25 656 CYS A N 1
ATOM 5038 C CA . CYS A 1 656 ? 39.923 9.518 -33.935 1.00 62.25 656 CYS A CA 1
ATOM 5039 C C . CYS A 1 656 ? 38.735 10.204 -34.655 1.00 62.25 656 CYS A C 1
ATOM 5041 O O . CYS A 1 656 ? 37.589 9.813 -34.426 1.00 62.25 656 CYS A O 1
ATOM 5043 N N . SER A 1 657 ? 38.952 11.233 -35.489 1.00 52.91 657 SER A N 1
ATOM 5044 C CA . SER A 1 657 ? 37.872 12.065 -36.050 1.00 52.91 657 SER A CA 1
ATOM 5045 C C . SER A 1 657 ? 37.095 11.403 -37.195 1.00 52.91 657 SER A C 1
ATOM 5047 O O . SER A 1 657 ? 35.956 11.792 -37.448 1.00 52.91 657 SER A O 1
ATOM 5049 N N . ASN A 1 658 ? 37.649 10.351 -37.816 1.00 51.44 658 ASN A N 1
ATOM 5050 C CA . ASN A 1 658 ? 37.066 9.663 -38.979 1.00 51.44 658 ASN A CA 1
ATOM 5051 C C . ASN A 1 658 ? 36.635 8.199 -38.732 1.00 51.44 658 ASN A C 1
ATOM 5053 O O . ASN A 1 658 ? 36.174 7.526 -39.655 1.00 51.44 658 ASN A O 1
ATOM 5057 N N . PHE A 1 659 ? 36.762 7.674 -37.507 1.00 55.19 659 PHE A N 1
ATOM 5058 C CA . PHE A 1 659 ? 36.511 6.256 -37.212 1.00 55.19 659 PHE A CA 1
ATOM 5059 C C . PHE A 1 659 ? 35.040 5.986 -36.847 1.00 55.19 659 PHE A C 1
ATOM 5061 O O . PHE A 1 659 ? 34.688 5.760 -35.688 1.00 55.19 659 PHE A O 1
ATOM 5068 N N . GLN A 1 660 ? 34.153 6.027 -37.845 1.00 45.03 660 GLN A N 1
ATOM 5069 C CA . GLN A 1 660 ? 32.757 5.603 -37.703 1.00 45.03 660 GLN A CA 1
ATOM 5070 C C . GLN A 1 660 ? 32.521 4.311 -38.491 1.00 45.03 660 GLN A C 1
ATOM 5072 O O . GLN A 1 660 ? 32.487 4.326 -39.716 1.00 45.03 660 GLN A O 1
ATOM 5077 N N . ARG A 1 661 ? 32.293 3.218 -37.749 1.00 45.47 661 ARG A N 1
ATOM 5078 C CA . ARG A 1 661 ? 31.874 1.879 -38.211 1.00 45.47 661 ARG A CA 1
ATOM 5079 C C . ARG A 1 661 ? 32.965 1.014 -38.856 1.00 45.47 661 ARG A C 1
ATOM 5081 O O . ARG A 1 661 ? 33.227 1.094 -40.051 1.00 45.47 661 ARG A O 1
ATOM 5088 N N . LEU A 1 662 ? 33.486 0.073 -38.071 1.00 38.56 662 LEU A N 1
ATOM 5089 C CA . LEU A 1 662 ? 33.843 -1.255 -38.577 1.00 38.56 662 LEU A CA 1
ATOM 5090 C C . LEU A 1 662 ? 32.823 -2.264 -38.008 1.00 38.56 662 LEU A C 1
ATOM 5092 O O . LEU A 1 662 ? 32.359 -2.039 -36.887 1.00 38.56 662 LEU A O 1
ATOM 5096 N N . PRO A 1 663 ? 32.405 -3.269 -38.800 1.00 33.66 663 PRO A N 1
ATOM 5097 C CA . PRO A 1 663 ? 31.359 -4.231 -38.444 1.00 33.66 663 PRO A CA 1
ATOM 5098 C C . PRO A 1 663 ? 31.706 -5.135 -37.260 1.00 33.66 663 PRO A C 1
ATOM 5100 O O . PRO A 1 663 ? 32.913 -5.395 -37.044 1.00 33.66 663 PRO A O 1
#

Sequence (663 aa):
MFKGRSTLENIDFSNVDTSNVKNMYMMFCECSSLKQLKLDLFDTSNVTDMRLMFSRCSSLESLDLQSFDTRNVTTMSGMFSMRVNGSPSDKSALKTINLSSFDTSNIYSMREMFDHCNQLTSLDLSAFKTSNVKDMNSMFGQCSSLQSLDLRNFNTSQVTDMGAMFSGCAGLQHLDVSNFDTSNVEDMSSMFGGCSGFQSLDLSNFDTSKVTHMLGLFAGCSGLQSLDLSNFNTSNVTSMGSMFQNCSGLQSLDLSNIDTSSVGTWANAMSSMFDGCSGLKSLDLSNFDTSNIVSMRNMFKNCSALQTLNLSSFGTSNVTTMENMFYNCSSLTSLDLASFNVSNVTSMVSMFAKCSNLQDLNLSSFDTMLNVTNVDSMFGFCTSLQHLDLSKFNTTSVTQMERMFVNCSGLQTLDLSRFDTSNVKDMFAMFNGCNALKTINLSSFDTSNVTDMGWMFGHCESLDNLNLNNFNTSKVTNMTSMFESCSGLQSLDLSSFDTSSVGGMYSMFKSCSNLRTLDLSGFNTSHTSVMNYMFQNCNKLQSLNICKFDVSNVTQCREMFADCTELSTIYSAPFKFSNTTSLFADEIFKNCSNLVGRTAQGEKQKFNPSMISWKMATPEGGYFSDPVWIQLDIQHPVDPDSPDPDAPYLNLEWDCSNFQRLP

Foldseek 3Di:
DQAQVCVDAADDCPPPAQQQPAELACVPANVQNHAAYDCLRHDQQNYAYQARNQENNQNHAEEEDLNHDCQNHAEHALNHAPDDPNDDGRAHNHAYYHPPNDQCQNYAELHRNCARPCNHQEDDCVNDACQNYAYLARNVAQVQNHQAYDCQNDECQNYAELHRNCANVCNYQAYDPLNYDCQNHAEQARSVANNLNYQEYDPVNDDCQNHQYQHLNHHNVCNHAAYDCPNDACQNHQAQASNCHQVCNHQEYDCPRPAAPNHALDARRHELNQQNVCNHQEDDCQRDEQQSYAELHSNNANVCNHADYDCLNYNAQNYAELHRNCANVCNHQEDEDLNDDCLNYAEQACNNANVQNHAYYHPPNQLNVPRHAEQALNHHNVCNHQDDDPVSHDAQNYAYQANNHAQVCNHAEEEPLRHECQNYAELHLNNANVCNHAYYHCPNYDCQNYAEQASNCANVCNHADDDDLNYEAQNHAYQARNHQNVCNHQEDEPLNYECQNHQEQHNNNANVQNHAYYHPNNYACQNYAYQARNQHNVQNHQEEEPQRYAQCNHQEHALNNANNQNHAAYEYDFYDHHPVHPYPHPQVCHNNQNFWAAAPQGDIDGDDNVQRGPVLVGNHNHRHPQPVSVVVCVVCVDDPPDPDSGDDPPDDDGDPPPDDDDD

Mean predicted aligned error: 7.48 Å

pLDDT: mean 91.88, std 12.81, range [33.66, 98.94]

Radius of gyration: 36.37 Å; Cα contacts (8 Å, |Δi|>4): 2174; chains: 1; bounding box: 92×37×106 Å